Protein AF-0000000084920024 (afdb_homodimer)

Foldseek 3Di:
DDPPPPPPDDPPPDPPPPPPPPPPPPPPPPPPPPPPPPPQDDFADADPLLCVVAVVQWKKKFKWFKFDFAALGTWTWMKMKIWHKFWAQLVVRGGDPPDDPRTFIWTKIWIWIWTDDPPKIKIKIKIFTHGLSNRDGTQKMKIKMDIPVGIKIWMWGDDSFTWMWIDDPDPVGHTDIDTAHDFAEPVRQVVCLQRPVVPRDAAWGWYFYDPVVCVRVVPDGYTAIWGWDWADDVQKIKIWIGGPVQRKIKIWIFGPDPSTHTAKMKMWGWYHDDPSIDIDIMIIGTDAMDIRNCVVQPDPVNVCVVVNNVD/DPPPPDDDDDPPPPPPPPPPPPPPPPPPPPPPPPPPPPPQDDFADADPLLCVVAVVQWKKKFKWFKFDFAALGTWTWMKMKIWHKFWAQLVVRGGDPPDDPNTFIWTKIWIWIWTDDPPKIKIKIKIFTHGLSNRDGTQKMKIKMDIPVGIKIWMWGDDSFTWMWIDDPDPVGHTDIDTAHDFAEPVRQVVCLQRPVVPRDAAWGWYFYDPVVCVRVVPDGYTAIWGWDWADDVQKIKIWIQGPVQRKIKIWIFGPDPSTHTAKMKMWGWYHDDPSIDIDIMIIGTDAMDIRNCVVQPDPVNVCVVVNNVD

Structure (mmCIF, N/CA/C/O backbone):
data_AF-0000000084920024-model_v1
#
loop_
_entity.id
_entity.type
_entity.pdbx_description
1 polymer 'Maf-like protein'
#
loop_
_atom_site.group_PDB
_atom_site.id
_atom_site.type_symbol
_atom_site.label_atom_id
_atom_site.label_alt_id
_atom_site.label_comp_id
_atom_site.label_asym_id
_atom_site.label_entity_id
_atom_site.label_seq_id
_atom_site.pdbx_PDB_ins_code
_atom_site.Cartn_x
_atom_site.Cartn_y
_atom_site.Cartn_z
_atom_site.occupancy
_atom_site.B_iso_or_equiv
_atom_site.auth_seq_id
_atom_site.auth_comp_id
_atom_site.auth_asym_id
_atom_site.auth_atom_id
_atom_site.pdbx_PDB_model_num
ATOM 1 N N . MET A 1 1 ? 58.125 30.844 -99.188 1 21.11 1 MET A N 1
ATOM 2 C CA . MET A 1 1 ? 58.156 31.859 -98.125 1 21.11 1 MET A CA 1
ATOM 3 C C . MET A 1 1 ? 57.188 31.516 -97.062 1 21.11 1 MET A C 1
ATOM 5 O O . MET A 1 1 ? 57.562 31.516 -95.875 1 21.11 1 MET A O 1
ATOM 9 N N . LYS A 1 2 ? 55.875 31.875 -97.375 1 20.89 2 LYS A N 1
ATOM 10 C CA . LYS A 1 2 ? 54.875 32.531 -96.562 1 20.89 2 LYS A CA 1
ATOM 11 C C . LYS A 1 2 ? 54.094 31.5 -95.688 1 20.89 2 LYS A C 1
ATOM 13 O O . LYS A 1 2 ? 53.312 30.719 -96.25 1 20.89 2 LYS A O 1
ATOM 18 N N . LYS A 1 3 ? 54.844 30.953 -94.625 1 26.08 3 LYS A N 1
ATOM 19 C CA . LYS A 1 3 ? 54.625 29.844 -93.75 1 26.08 3 LYS A CA 1
ATOM 20 C C . LYS A 1 3 ? 53.344 30.047 -92.938 1 26.08 3 LYS A C 1
ATOM 22 O O . LYS A 1 3 ? 53.188 31.047 -92.188 1 26.08 3 LYS A O 1
ATOM 27 N N . LEU A 1 4 ? 52.25 29.562 -93.5 1 25.31 4 LEU A N 1
ATOM 28 C CA . LEU A 1 4 ? 50.812 29.609 -93.25 1 25.31 4 LEU A CA 1
ATOM 29 C C . LEU A 1 4 ? 50.5 29.234 -91.812 1 25.31 4 LEU A C 1
ATOM 31 O O . LEU A 1 4 ? 50.844 28.125 -91.375 1 25.31 4 LEU A O 1
ATOM 35 N N . VAL A 1 5 ? 50.5 30.219 -90.875 1 28.84 5 VAL A N 1
ATOM 36 C CA . VAL A 1 5 ? 50.344 30.266 -89.375 1 28.84 5 VAL A CA 1
ATOM 37 C C . VAL A 1 5 ? 49 29.609 -89 1 28.84 5 VAL A C 1
ATOM 39 O O . VAL A 1 5 ? 47.938 30.078 -89.375 1 28.84 5 VAL A O 1
ATOM 42 N N . GLU A 1 6 ? 48.938 28.25 -89.062 1 25.98 6 GLU A N 1
ATOM 43 C CA . GLU A 1 6 ? 47.781 27.359 -89 1 25.98 6 GLU A CA 1
ATOM 44 C C . GLU A 1 6 ? 47 27.547 -87.688 1 25.98 6 GLU A C 1
ATOM 46 O O . GLU A 1 6 ? 47.562 27.328 -86.625 1 25.98 6 GLU A O 1
ATOM 51 N N . LEU A 1 7 ? 46.219 28.703 -87.625 1 27.64 7 LEU A N 1
ATOM 52 C CA . LEU A 1 7 ? 45.5 29.172 -86.438 1 27.64 7 LEU A CA 1
ATOM 53 C C . LEU A 1 7 ? 44.594 28.078 -85.875 1 27.64 7 LEU A C 1
ATOM 55 O O . LEU A 1 7 ? 43.906 27.391 -86.688 1 27.64 7 LEU A O 1
ATOM 59 N N . GLY A 1 8 ? 44.781 27.5 -84.688 1 27.42 8 GLY A N 1
ATOM 60 C CA . GLY A 1 8 ? 44.344 26.516 -83.688 1 27.42 8 GLY A CA 1
ATOM 61 C C . GLY A 1 8 ? 42.906 26.688 -83.25 1 27.42 8 GLY A C 1
ATOM 62 O O . GLY A 1 8 ? 42.594 27.641 -82.562 1 27.42 8 GLY A O 1
ATOM 63 N N . ILE A 1 9 ? 41.906 26.672 -84.312 1 26.48 9 ILE A N 1
ATOM 64 C CA . ILE A 1 9 ? 40.562 27.156 -84 1 26.48 9 ILE A CA 1
ATOM 65 C C . ILE A 1 9 ? 40 26.375 -82.812 1 26.48 9 ILE A C 1
ATOM 67 O O . ILE A 1 9 ? 40.344 25.203 -82.625 1 26.48 9 ILE A O 1
ATOM 71 N N . ILE A 1 10 ? 39.031 26.969 -82.062 1 28.53 10 ILE A N 1
ATOM 72 C CA . ILE A 1 10 ? 38.281 27.156 -80.812 1 28.53 10 ILE A CA 1
ATOM 73 C C . ILE A 1 10 ? 37.125 26.156 -80.75 1 28.53 10 ILE A C 1
ATOM 75 O O . ILE A 1 10 ? 36.156 26.281 -81.5 1 28.53 10 ILE A O 1
ATOM 79 N N . ALA A 1 11 ? 37.375 24.766 -80.875 1 25.06 11 ALA A N 1
ATOM 80 C CA . ALA A 1 11 ? 36.219 23.891 -81.062 1 25.06 11 ALA A CA 1
ATOM 81 C C . ALA A 1 11 ? 35.281 23.984 -79.875 1 25.06 11 ALA A C 1
ATOM 83 O O . ALA A 1 11 ? 35.688 23.797 -78.688 1 25.06 11 ALA A O 1
ATOM 84 N N . ALA A 1 12 ? 34.125 24.688 -79.938 1 26.48 12 ALA A N 1
ATOM 85 C CA . ALA A 1 12 ? 33 25.031 -79.062 1 26.48 12 ALA A CA 1
ATOM 86 C C . ALA A 1 12 ? 32.219 23.781 -78.625 1 26.48 12 ALA A C 1
ATOM 88 O O . ALA A 1 12 ? 31.516 23.188 -79.5 1 26.48 12 ALA A O 1
ATOM 89 N N . THR A 1 13 ? 32.844 22.766 -77.938 1 25.28 13 THR A N 1
ATOM 90 C CA . THR A 1 13 ? 32.156 21.516 -77.75 1 25.28 13 THR A CA 1
ATOM 91 C C . THR A 1 13 ? 30.875 21.766 -76.938 1 25.28 13 THR A C 1
ATOM 93 O O . THR A 1 13 ? 30.891 22.453 -75.875 1 25.28 13 THR A O 1
ATOM 96 N N . LEU A 1 14 ? 29.672 21.641 -77.562 1 25.39 14 LEU A N 1
ATOM 97 C CA . LEU A 1 14 ? 28.281 21.766 -77.188 1 25.39 14 LEU A CA 1
ATOM 98 C C . LEU A 1 14 ? 27.938 20.828 -76.062 1 25.39 14 LEU A C 1
ATOM 100 O O . LEU A 1 14 ? 28.188 19.625 -76.125 1 25.39 14 LEU A O 1
ATOM 104 N N . LEU A 1 15 ? 27.766 21.375 -74.812 1 26.69 15 LEU A N 1
ATOM 105 C CA . LEU A 1 15 ? 27.453 20.859 -73.438 1 26.69 15 LEU A CA 1
ATOM 106 C C . LEU A 1 15 ? 26.047 20.25 -73.438 1 26.69 15 LEU A C 1
ATOM 108 O O . LEU A 1 15 ? 25.062 20.969 -73.562 1 26.69 15 LEU A O 1
ATOM 112 N N . VAL A 1 16 ? 25.719 19.156 -74.188 1 26 16 VAL A N 1
ATOM 113 C CA . VAL A 1 16 ? 24.375 18.594 -74.25 1 26 16 VAL A CA 1
ATOM 114 C C . VAL A 1 16 ? 23.953 18.219 -72.812 1 26 16 VAL A C 1
ATOM 116 O O . VAL A 1 16 ? 24.734 17.656 -72.062 1 26 16 VAL A O 1
ATOM 119 N N . SER A 1 17 ? 22.859 18.797 -72.25 1 26.52 17 SER A N 1
ATOM 120 C CA . SER A 1 17 ? 22.078 18.859 -71 1 26.52 17 SER A CA 1
ATOM 121 C C . SER A 1 17 ? 21.391 17.516 -70.75 1 26.52 17 SER A C 1
ATOM 123 O O . SER A 1 17 ? 20.453 17.125 -71.438 1 26.52 17 SER A O 1
ATOM 125 N N . ASN A 1 18 ? 22.062 16.359 -70.688 1 24.83 18 ASN A N 1
ATOM 126 C CA . ASN A 1 18 ? 21.328 15.117 -70.5 1 24.83 18 ASN A CA 1
ATOM 127 C C . ASN A 1 18 ? 20.516 15.164 -69.188 1 24.83 18 ASN A C 1
ATOM 129 O O . ASN A 1 18 ? 21.062 15.391 -68.125 1 24.83 18 ASN A O 1
ATOM 133 N N . ALA A 1 19 ? 19.219 15.516 -69.25 1 25.78 19 ALA A N 1
ATOM 134 C CA . ALA A 1 19 ? 18.125 15.516 -68.312 1 25.78 19 ALA A CA 1
ATOM 135 C C . ALA A 1 19 ? 17.984 14.148 -67.625 1 25.78 19 ALA A C 1
ATOM 137 O O . ALA A 1 19 ? 17.812 13.141 -68.312 1 25.78 19 ALA A O 1
ATOM 138 N N . CYS A 1 20 ? 18.688 13.867 -66.5 1 24.61 20 CYS A N 1
ATOM 139 C CA . CYS A 1 20 ? 18.703 12.672 -65.688 1 24.61 20 CYS A CA 1
ATOM 140 C C . CYS A 1 20 ? 17.297 12.266 -65.25 1 24.61 20 CYS A C 1
ATOM 142 O O . CYS A 1 20 ? 16.578 13.047 -64.625 1 24.61 20 CYS A O 1
ATOM 144 N N . LYS A 1 21 ? 16.562 11.523 -66.188 1 27.05 21 LYS A N 1
ATOM 145 C CA . LYS A 1 21 ? 15.305 10.867 -65.875 1 27.05 21 LYS A CA 1
ATOM 146 C C . LYS A 1 21 ? 15.383 10.156 -64.5 1 27.05 21 LYS A C 1
ATOM 148 O O . LYS A 1 21 ? 16.109 9.172 -64.375 1 27.05 21 LYS A O 1
ATOM 153 N N . GLU A 1 22 ? 15.445 10.922 -63.438 1 26.19 22 GLU A N 1
ATOM 154 C CA . GLU A 1 22 ? 15.398 10.266 -62.125 1 26.19 22 GLU A CA 1
ATOM 155 C C . GLU A 1 22 ? 14.164 9.383 -62 1 26.19 22 GLU A C 1
ATOM 157 O O . GLU A 1 22 ? 13.039 9.852 -62.188 1 26.19 22 GLU A O 1
ATOM 162 N N . LYS A 1 23 ? 14.273 8.133 -62.5 1 27.05 23 LYS A N 1
ATOM 163 C CA . LYS A 1 23 ? 13.219 7.156 -62.219 1 27.05 23 LYS A CA 1
ATOM 164 C C . LYS A 1 23 ? 12.789 7.211 -60.75 1 27.05 23 LYS A C 1
ATOM 166 O O . LYS A 1 23 ? 13.625 7.137 -59.844 1 27.05 23 LYS A O 1
ATOM 171 N N . ILE A 1 24 ? 11.664 7.848 -60.562 1 26.88 24 ILE A N 1
ATOM 172 C CA . ILE A 1 24 ? 10.945 7.836 -59.281 1 26.88 24 ILE A CA 1
ATOM 173 C C . ILE A 1 24 ? 10.727 6.395 -58.812 1 26.88 24 ILE A C 1
ATOM 175 O O . ILE A 1 24 ? 10.047 5.617 -59.5 1 26.88 24 ILE A O 1
ATOM 179 N N . GLN A 1 25 ? 11.836 5.711 -58.375 1 26.5 25 GLN A N 1
ATOM 180 C CA . GLN A 1 25 ? 11.562 4.406 -57.781 1 26.5 25 GLN A CA 1
ATOM 181 C C . GLN A 1 25 ? 10.414 4.492 -56.781 1 26.5 25 GLN A C 1
ATOM 183 O O . GLN A 1 25 ? 10.461 5.309 -55.844 1 26.5 25 GLN A O 1
ATOM 188 N N . THR A 1 26 ? 9.211 4.23 -57.312 1 29.5 26 THR A N 1
ATOM 189 C CA . THR A 1 26 ? 8.062 4.004 -56.438 1 29.5 26 THR A CA 1
ATOM 190 C C . THR A 1 26 ? 8.453 3.113 -55.25 1 29.5 26 THR A C 1
ATOM 192 O O . THR A 1 26 ? 8.875 1.971 -55.438 1 29.5 26 THR A O 1
ATOM 195 N N . GLN A 1 27 ? 9.109 3.758 -54.25 1 28.98 27 GLN A N 1
ATOM 196 C CA . GLN A 1 27 ? 9.273 3.004 -53 1 28.98 27 GLN A CA 1
ATOM 197 C C . GLN A 1 27 ? 8 2.238 -52.656 1 28.98 27 GLN A C 1
ATOM 199 O O . GLN A 1 27 ? 6.914 2.816 -52.625 1 28.98 27 GLN A O 1
ATOM 204 N N . ASP A 1 28 ? 7.973 0.984 -53.062 1 29.06 28 ASP A N 1
ATOM 205 C CA . ASP A 1 28 ? 6.91 0.114 -52.594 1 29.06 28 ASP A CA 1
ATOM 206 C C . ASP A 1 28 ? 6.555 0.447 -51.125 1 29.06 28 ASP A C 1
ATOM 208 O O . ASP A 1 28 ? 7.441 0.58 -50.281 1 29.06 28 ASP A O 1
ATOM 212 N N . VAL A 1 29 ? 5.469 1.2 -50.938 1 32.31 29 VAL A N 1
ATOM 213 C CA . VAL A 1 29 ? 4.859 1.318 -49.625 1 32.31 29 VAL A CA 1
ATOM 214 C C . VAL A 1 29 ? 5.008 0.001 -48.875 1 32.31 29 VAL A C 1
ATOM 216 O O . VAL A 1 29 ? 4.609 -1.056 -49.375 1 32.31 29 VAL A O 1
ATOM 219 N N . ALA A 1 30 ? 6.047 -0.043 -48.062 1 34 30 ALA A N 1
ATOM 220 C CA . ALA A 1 30 ? 6.168 -1.138 -47.094 1 34 30 ALA A CA 1
ATOM 221 C C . ALA A 1 30 ? 4.797 -1.638 -46.656 1 34 30 ALA A C 1
ATOM 223 O O . ALA A 1 30 ? 3.947 -0.849 -46.219 1 34 30 ALA A O 1
ATOM 224 N N . ALA A 1 31 ? 4.387 -2.746 -47.219 1 32.75 31 ALA A N 1
ATOM 225 C CA . ALA A 1 31 ? 3.246 -3.484 -46.688 1 32.75 31 ALA A CA 1
ATOM 226 C C . ALA A 1 31 ? 3.201 -3.387 -45.156 1 32.75 31 ALA A C 1
ATOM 228 O O . ALA A 1 31 ? 4.168 -3.74 -44.469 1 32.75 31 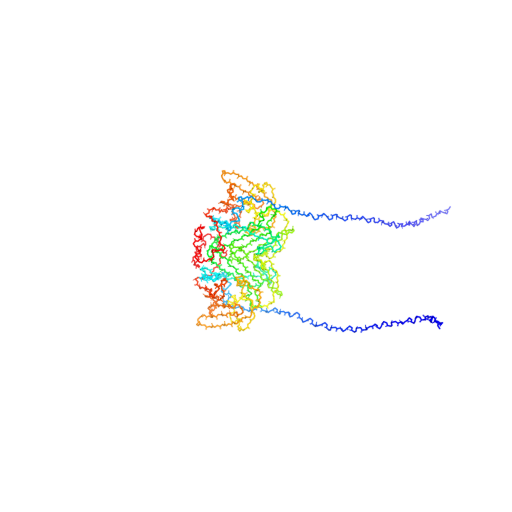ALA A O 1
ATOM 229 N N . VAL A 1 32 ? 2.486 -2.334 -44.688 1 34.97 32 VAL A N 1
ATOM 230 C CA . VAL A 1 32 ? 2.129 -2.365 -43.25 1 34.97 32 VAL A CA 1
ATOM 231 C C . VAL A 1 32 ? 1.836 -3.801 -42.844 1 34.97 32 VAL A C 1
ATOM 233 O O . VAL A 1 32 ? 1.042 -4.496 -43.469 1 34.97 32 VAL A O 1
ATOM 236 N N . THR A 1 33 ? 2.863 -4.508 -42.406 1 33.12 33 THR A N 1
ATOM 237 C CA . THR A 1 33 ? 2.619 -5.797 -41.75 1 33.12 33 THR A CA 1
ATOM 238 C C . THR A 1 33 ? 1.269 -5.809 -41.062 1 33.12 33 THR A C 1
ATOM 240 O O . THR A 1 33 ? 0.939 -4.871 -40.312 1 33.12 33 THR A O 1
ATOM 243 N N . PRO A 1 34 ? 0.346 -6.559 -41.625 1 33.19 34 PRO A N 1
ATOM 244 C CA . PRO A 1 34 ? -0.927 -6.648 -40.906 1 33.19 34 PRO A CA 1
ATOM 245 C C . PRO A 1 34 ? -0.748 -6.668 -39.406 1 33.19 34 PRO A C 1
ATOM 247 O O . PRO A 1 34 ? 0.28 -7.137 -38.906 1 33.19 34 PRO A O 1
ATOM 250 N N . GLU A 1 35 ? -1.219 -5.656 -38.719 1 37.5 35 GLU A N 1
ATOM 251 C CA . GLU A 1 35 ? -1.369 -5.762 -37.25 1 37.5 35 GLU A CA 1
ATOM 252 C C . GLU A 1 35 ? -1.714 -7.188 -36.844 1 37.5 35 GLU A C 1
ATOM 254 O O . GLU A 1 35 ? -2.699 -7.758 -37.312 1 37.5 35 GLU A O 1
ATOM 259 N N . LYS A 1 36 ? -0.773 -8.094 -36.688 1 38.41 36 LYS A N 1
ATOM 260 C CA . LYS A 1 36 ? -1.063 -9.398 -36.094 1 38.41 36 LYS A CA 1
ATOM 261 C C . LYS A 1 36 ? -2.219 -9.305 -35.094 1 38.41 36 LYS A C 1
ATOM 263 O O . LYS A 1 36 ? -2.117 -8.617 -34.062 1 38.41 36 LYS A O 1
ATOM 268 N N . VAL A 1 37 ? -3.426 -9.359 -35.531 1 39 37 VAL A N 1
ATOM 269 C CA . VAL A 1 37 ? -4.566 -9.602 -34.656 1 39 37 VAL A CA 1
ATOM 270 C C . VAL A 1 37 ? -4.238 -10.719 -33.656 1 39 37 VAL A C 1
ATOM 272 O O . VAL A 1 37 ? -4 -11.859 -34.062 1 39 37 VAL A O 1
ATOM 275 N N . ILE A 1 38 ? -3.604 -10.492 -32.656 1 44.16 38 ILE A N 1
ATOM 276 C CA . ILE A 1 38 ? -3.506 -11.516 -31.594 1 44.16 38 ILE A CA 1
ATOM 277 C C . ILE A 1 38 ? -4.859 -12.195 -31.422 1 44.16 38 ILE A C 1
ATOM 279 O O . ILE A 1 38 ? -5.844 -11.539 -31.062 1 44.16 38 ILE A O 1
ATOM 283 N N . GLU A 1 39 ? -5.18 -13.141 -32.219 1 47.19 39 GLU A N 1
ATOM 284 C CA . GLU A 1 39 ? -6.395 -13.953 -32.156 1 47.19 39 GLU A CA 1
ATOM 285 C C . GLU A 1 39 ? -6.809 -14.219 -30.703 1 47.19 39 GLU A C 1
ATOM 287 O O . GLU A 1 39 ? -6.004 -14.695 -29.906 1 47.19 39 GLU A O 1
ATOM 292 N N . LYS A 1 40 ? -7.891 -13.68 -30.25 1 62.97 40 LYS A N 1
ATOM 293 C CA . LYS A 1 40 ? -8.547 -13.992 -28.984 1 62.97 40 LYS A CA 1
ATOM 294 C C . LYS A 1 40 ? -8.844 -15.484 -28.859 1 62.97 40 LYS A C 1
ATOM 296 O O . LYS A 1 40 ? -9.609 -16.031 -29.656 1 62.97 40 LYS A O 1
ATOM 301 N N . LYS A 1 41 ? -7.973 -16.312 -28.172 1 84.06 41 LYS A N 1
ATOM 302 C CA . LYS A 1 41 ? -8.18 -17.734 -27.922 1 84.06 41 LYS A CA 1
ATOM 303 C C . LYS A 1 41 ? -9.453 -17.969 -27.109 1 84.06 41 LYS A C 1
ATOM 305 O O . LYS A 1 41 ? -9.766 -17.203 -26.203 1 84.06 41 LYS A O 1
ATOM 310 N N . GLU A 1 42 ? -10.195 -19.047 -27.406 1 90.69 42 GLU A N 1
ATOM 311 C CA . GLU A 1 42 ? -11.406 -19.406 -26.672 1 90.69 42 GLU A CA 1
ATOM 312 C C . GLU A 1 42 ? -11.078 -19.922 -25.281 1 90.69 42 GLU A C 1
ATOM 314 O O . GLU A 1 42 ? -10.094 -20.641 -25.094 1 90.69 42 GLU A O 1
ATOM 319 N N . PRO A 1 43 ? -11.953 -19.578 -24.328 1 93.56 43 PRO A N 1
ATOM 320 C CA . PRO A 1 43 ? -11.727 -20.078 -22.984 1 93.56 43 PRO A CA 1
ATOM 321 C C . PRO A 1 43 ? -11.812 -21.609 -22.891 1 93.56 43 PRO A C 1
ATOM 323 O O . PRO A 1 43 ? -12.664 -22.219 -23.547 1 93.56 43 PRO A O 1
ATOM 326 N N . LYS A 1 44 ? -10.938 -22.156 -22.219 1 93.69 44 LYS A N 1
ATOM 327 C CA . LYS A 1 44 ? -10.977 -23.609 -21.984 1 93.69 44 LYS A CA 1
ATOM 328 C C . LYS A 1 44 ? -12.078 -23.984 -21 1 93.69 44 LYS A C 1
ATOM 330 O O . LYS A 1 44 ? -12.32 -23.25 -20.031 1 93.69 44 LYS A O 1
ATOM 335 N N . PRO A 1 45 ? -12.625 -25.141 -21.203 1 93.44 45 PRO A N 1
ATOM 336 C CA . PRO A 1 45 ? -13.656 -25.578 -20.266 1 93.44 45 PRO A CA 1
ATOM 337 C C . PRO A 1 45 ? -13.086 -25.922 -18.891 1 93.44 45 PRO A C 1
ATOM 339 O O . PRO A 1 45 ? -11.961 -26.422 -18.797 1 93.44 45 PRO A O 1
ATOM 342 N N . LEU A 1 46 ? -13.883 -25.75 -17.906 1 94.62 46 LEU A N 1
ATOM 343 C CA . LEU A 1 46 ? -13.5 -26.031 -16.531 1 94.62 46 LEU A CA 1
ATOM 344 C C . LEU A 1 46 ? -14.023 -27.391 -16.094 1 94.62 46 LEU A C 1
ATOM 346 O O . LEU A 1 46 ? -15.148 -27.766 -16.438 1 94.62 46 LEU A O 1
ATOM 350 N N . SER A 1 47 ? -13.273 -28.125 -15.414 1 94.56 47 SER A N 1
ATOM 351 C CA . SER A 1 47 ? -13.727 -29.406 -14.875 1 94.56 47 SER A CA 1
ATOM 352 C C . SER A 1 47 ? -14.75 -29.203 -13.766 1 94.56 47 SER A C 1
ATOM 354 O O . SER A 1 47 ? -14.844 -28.125 -13.18 1 94.56 47 SER A O 1
ATOM 356 N N . ASN A 1 48 ? -15.438 -30.25 -13.445 1 96.44 48 ASN A N 1
ATOM 357 C CA . ASN A 1 48 ? -16.391 -30.219 -12.344 1 96.44 48 ASN A CA 1
ATOM 358 C C . ASN A 1 48 ? -15.688 -30.031 -11 1 96.44 48 ASN A C 1
ATOM 360 O O . ASN A 1 48 ? -16.203 -29.344 -10.117 1 96.44 48 ASN A O 1
ATOM 364 N N . GLN A 1 49 ? -14.578 -30.688 -10.859 1 96.56 49 GLN A N 1
ATOM 365 C CA . GLN A 1 49 ? -13.805 -30.547 -9.625 1 96.56 49 GLN A CA 1
ATOM 366 C C . GLN A 1 49 ? -13.406 -29.094 -9.391 1 96.56 49 GLN A C 1
ATOM 368 O O . GLN A 1 49 ? -13.453 -28.594 -8.266 1 96.56 49 GLN A O 1
ATOM 373 N N . PHE A 1 50 ? -13.047 -28.438 -10.461 1 97.25 50 PHE A N 1
ATOM 374 C CA . PHE A 1 50 ? -12.68 -27.031 -10.359 1 97.25 50 PHE A CA 1
ATOM 375 C C . PHE A 1 50 ? -13.867 -26.203 -9.906 1 97.25 50 PHE A C 1
ATOM 377 O O . PHE A 1 50 ? -13.758 -25.406 -8.969 1 97.25 50 PHE A O 1
ATOM 384 N N . LYS A 1 51 ? -14.969 -26.344 -10.523 1 97.25 51 LYS A N 1
ATOM 385 C CA . LYS A 1 51 ? -16.172 -25.578 -10.203 1 97.25 51 LYS A CA 1
ATOM 386 C C . LYS A 1 51 ? -16.594 -25.797 -8.75 1 97.25 51 LYS A C 1
ATOM 388 O O . LYS A 1 51 ? -16.906 -24.844 -8.047 1 97.25 51 LYS A O 1
ATOM 393 N N . LYS A 1 52 ? -16.562 -27.047 -8.359 1 97.75 52 LYS A N 1
ATOM 394 C CA . LYS A 1 52 ? -16.969 -27.391 -7 1 97.75 52 LYS A CA 1
ATOM 395 C C . LYS A 1 52 ? -16.062 -26.719 -5.973 1 97.75 52 LYS A C 1
ATOM 397 O O . LYS A 1 52 ? -16.531 -26.281 -4.922 1 97.75 52 LYS A O 1
ATOM 402 N N . TYR A 1 53 ? -14.812 -26.641 -6.273 1 98.25 53 TYR A N 1
ATOM 403 C CA . TYR A 1 53 ? -13.844 -26.109 -5.324 1 98.25 53 TYR A CA 1
ATOM 404 C C . TYR A 1 53 ? -13.867 -24.578 -5.324 1 98.25 53 TYR A C 1
ATOM 406 O O . TYR A 1 53 ? -13.836 -23.953 -4.262 1 98.25 53 TYR A O 1
ATOM 414 N N . TRP A 1 54 ? -13.969 -23.922 -6.508 1 98.12 54 TRP A N 1
ATOM 415 C CA . TRP A 1 54 ? -13.695 -22.5 -6.629 1 98.12 54 TRP A CA 1
ATOM 416 C C . TRP A 1 54 ? -14.992 -21.688 -6.68 1 98.12 54 TRP A C 1
ATOM 418 O O . TRP A 1 54 ? -14.984 -20.469 -6.496 1 98.12 54 TRP A O 1
ATOM 428 N N . TYR A 1 55 ? -16.094 -22.266 -6.969 1 97.12 55 TYR A N 1
ATOM 429 C CA . TYR A 1 55 ? -17.375 -21.562 -7.027 1 97.12 55 TYR A CA 1
ATOM 430 C C . TYR A 1 55 ? -18.297 -22.031 -5.914 1 97.12 55 TYR A C 1
ATOM 432 O O . TYR A 1 55 ? -19.484 -22.297 -6.152 1 97.12 55 TYR A O 1
ATOM 440 N N . ASN A 1 56 ? -17.766 -22.156 -4.758 1 97.19 56 ASN A N 1
ATOM 441 C CA . ASN A 1 56 ? -18.547 -22.641 -3.623 1 97.19 56 ASN A CA 1
ATOM 442 C C . ASN A 1 56 ? -18.844 -21.531 -2.625 1 97.19 56 ASN A C 1
ATOM 444 O O . ASN A 1 56 ? -19.188 -21.797 -1.473 1 97.19 56 ASN A O 1
ATOM 448 N N . GLY A 1 57 ? -18.531 -20.312 -2.92 1 96.44 57 GLY A N 1
ATOM 449 C CA . GLY A 1 57 ? -18.891 -19.172 -2.086 1 96.44 57 GLY A CA 1
ATOM 450 C C . GLY A 1 57 ? -17.797 -18.812 -1.09 1 96.44 57 GLY A C 1
ATOM 451 O O . GLY A 1 57 ? -18.016 -18 -0.196 1 96.44 57 GLY A O 1
ATOM 452 N N . THR A 1 58 ? -16.594 -19.406 -1.219 1 98.12 58 THR A N 1
ATOM 453 C CA . THR A 1 58 ? -15.508 -19.109 -0.296 1 98.12 58 THR A CA 1
ATOM 454 C C . THR A 1 58 ? -14.234 -18.766 -1.059 1 98.12 58 THR A C 1
ATOM 456 O O . THR A 1 58 ? -14.172 -18.922 -2.281 1 98.12 58 THR A O 1
ATOM 459 N N . ALA A 1 59 ? -13.281 -18.188 -0.365 1 98.38 59 ALA A N 1
ATOM 460 C CA . ALA A 1 59 ? -11.906 -18 -0.812 1 98.38 59 ALA A CA 1
ATOM 461 C C . ALA A 1 59 ? -10.961 -18.969 -0.104 1 98.38 59 ALA A C 1
ATOM 463 O O . ALA A 1 59 ? -11.242 -19.406 1.016 1 98.38 59 ALA A O 1
ATOM 464 N N . GLU A 1 60 ? -9.922 -19.359 -0.826 1 98.75 60 GLU A N 1
ATOM 465 C CA . GLU A 1 60 ? -8.828 -20.062 -0.169 1 98.75 60 GLU A CA 1
ATOM 466 C C . GLU A 1 60 ? -7.785 -19.078 0.364 1 98.75 60 GLU A C 1
ATOM 468 O O . GLU A 1 60 ? -7.219 -18.281 -0.396 1 98.75 60 GLU A O 1
ATOM 473 N N . ILE A 1 61 ? -7.586 -19.078 1.613 1 98.69 61 ILE A N 1
ATOM 474 C CA . ILE A 1 61 ? -6.586 -18.234 2.264 1 98.69 61 ILE A CA 1
ATOM 475 C C . ILE A 1 61 ? -5.477 -19.109 2.84 1 98.69 61 ILE A C 1
ATOM 477 O O . ILE A 1 61 ? -5.738 -20.016 3.643 1 98.69 61 ILE A O 1
ATOM 481 N N . THR A 1 62 ? -4.25 -18.875 2.434 1 98.81 62 THR A N 1
ATOM 482 C CA . THR A 1 62 ? -3.104 -19.625 2.936 1 98.81 62 THR A CA 1
ATOM 483 C C . THR A 1 62 ? -2.068 -18.688 3.541 1 98.81 62 THR A C 1
ATOM 485 O O . THR A 1 62 ? -1.653 -17.719 2.9 1 98.81 62 THR A O 1
ATOM 488 N N . SER A 1 63 ? -1.712 -18.906 4.781 1 98.75 63 SER A N 1
ATOM 489 C CA . SER A 1 63 ? -0.619 -18.188 5.418 1 98.75 63 SER A CA 1
ATOM 490 C C . SER A 1 63 ? 0.684 -18.969 5.352 1 98.75 63 SER A C 1
ATOM 492 O O . SER A 1 63 ? 0.667 -20.203 5.309 1 98.75 63 SER A O 1
ATOM 494 N N . TYR A 1 64 ? 1.794 -18.312 5.297 1 98.88 64 TYR A N 1
ATOM 495 C CA . TYR A 1 64 ? 3.131 -18.891 5.258 1 98.88 64 TYR A CA 1
ATOM 496 C C . TYR A 1 64 ? 4.043 -18.234 6.289 1 98.88 64 TYR A C 1
ATOM 498 O O . TYR A 1 64 ? 3.975 -17.031 6.504 1 98.88 64 TYR A O 1
ATOM 506 N N . ASN A 1 65 ? 4.898 -19.031 6.867 1 98.81 65 ASN A N 1
ATOM 507 C CA . ASN A 1 65 ? 6.066 -18.469 7.539 1 98.81 65 ASN A CA 1
ATOM 508 C C . ASN A 1 65 ? 7.098 -17.969 6.539 1 98.81 65 ASN A C 1
ATOM 510 O O . ASN A 1 65 ? 7.551 -18.703 5.668 1 98.81 65 ASN A O 1
ATOM 514 N N . LEU A 1 66 ? 7.453 -16.719 6.707 1 98.88 66 LEU A N 1
ATOM 515 C CA . LEU A 1 66 ? 8.281 -16.078 5.691 1 98.88 66 LEU A CA 1
ATOM 516 C C . LEU A 1 66 ? 9.641 -15.703 6.262 1 98.88 66 LEU A C 1
ATOM 518 O O . LEU A 1 66 ? 9.734 -15.195 7.383 1 98.88 66 LEU A O 1
ATOM 522 N N . GLU A 1 67 ? 10.688 -16.047 5.605 1 98.81 67 GLU A N 1
ATOM 523 C CA . GLU A 1 67 ? 12 -15.414 5.691 1 98.81 67 GLU A CA 1
ATOM 524 C C . GLU A 1 67 ? 12.328 -14.641 4.414 1 98.81 67 GLU A C 1
ATOM 526 O O . GLU A 1 67 ? 12.648 -15.242 3.385 1 98.81 67 GLU A O 1
ATOM 531 N N . GLN A 1 68 ? 12.281 -13.367 4.461 1 98.69 68 GLN A N 1
ATOM 532 C CA . GLN A 1 68 ? 12.406 -12.5 3.293 1 98.69 68 GLN A CA 1
ATOM 533 C C . GLN A 1 68 ? 13.812 -11.922 3.18 1 98.69 68 GLN A C 1
ATOM 535 O O . GLN A 1 68 ? 14.305 -11.281 4.113 1 98.69 68 GLN A O 1
ATOM 540 N N . ALA A 1 69 ? 14.461 -12.156 2.045 1 98.19 69 ALA A N 1
ATOM 541 C CA . ALA A 1 69 ? 15.727 -11.477 1.774 1 98.19 69 ALA A CA 1
ATOM 542 C C . ALA A 1 69 ? 15.492 -10 1.461 1 98.19 69 ALA A C 1
ATOM 544 O O . ALA A 1 69 ? 14.797 -9.664 0.503 1 98.19 69 ALA A O 1
ATOM 545 N N . ARG A 1 70 ? 16.031 -9.109 2.219 1 96.44 70 ARG A N 1
ATOM 546 C CA . ARG A 1 70 ? 15.977 -7.664 2.01 1 96.44 70 ARG A CA 1
ATOM 547 C C . ARG A 1 70 ? 17.156 -6.973 2.686 1 96.44 70 ARG A C 1
ATOM 549 O O . ARG A 1 70 ? 17.438 -7.219 3.861 1 96.44 70 ARG A O 1
ATOM 556 N N . TYR A 1 71 ? 17.844 -6.168 1.958 1 94.81 71 TYR A N 1
ATOM 557 C CA . TYR A 1 71 ? 18.984 -5.395 2.426 1 94.81 71 TYR A CA 1
ATOM 558 C C . TYR A 1 71 ? 20.078 -6.312 2.975 1 94.81 71 TYR A C 1
ATOM 560 O O . TYR A 1 71 ? 20.672 -6.02 4.012 1 94.81 71 TYR A O 1
ATOM 568 N N . GLY A 1 72 ? 20.266 -7.422 2.373 1 95.94 72 GLY A N 1
ATOM 569 C CA . GLY A 1 72 ? 21.406 -8.281 2.648 1 95.94 72 GLY A CA 1
ATOM 570 C C . GLY A 1 72 ? 21.188 -9.203 3.834 1 95.94 72 GLY A C 1
ATOM 571 O O . GLY A 1 72 ? 22.125 -9.883 4.273 1 95.94 72 GLY A O 1
ATOM 572 N N . GLU A 1 73 ? 20 -9.258 4.418 1 97 73 GLU A N 1
ATOM 573 C CA . GLU A 1 73 ? 19.672 -10.133 5.539 1 97 73 GLU A CA 1
ATOM 574 C C . GLU A 1 73 ? 18.312 -10.805 5.344 1 97 73 GLU A C 1
ATOM 576 O O . GLU A 1 73 ? 17.484 -10.328 4.559 1 97 73 GLU A O 1
ATOM 581 N N . LEU A 1 74 ? 18.156 -11.891 5.969 1 98 74 LEU A N 1
ATOM 582 C CA . LEU A 1 74 ? 16.844 -12.531 6.004 1 98 74 LEU A CA 1
ATOM 583 C C . LEU A 1 74 ? 15.984 -11.945 7.125 1 98 74 LEU A C 1
ATOM 585 O O . LEU A 1 74 ? 16.422 -11.859 8.273 1 98 74 LEU A O 1
ATOM 589 N N . ARG A 1 75 ? 14.812 -11.555 6.727 1 98.19 75 ARG A N 1
ATOM 590 C CA . ARG A 1 75 ? 13.875 -10.938 7.652 1 98.19 75 ARG A CA 1
ATOM 591 C C . ARG A 1 75 ? 12.703 -11.867 7.949 1 98.19 75 ARG A C 1
ATOM 593 O O . ARG A 1 75 ? 12.078 -12.398 7.027 1 98.19 75 ARG A O 1
ATOM 600 N N . LYS A 1 76 ? 12.453 -12.031 9.195 1 97.44 76 LYS A N 1
ATOM 601 C CA . LYS A 1 76 ? 11.281 -12.828 9.555 1 97.44 76 LYS A CA 1
ATOM 602 C C . LYS A 1 76 ? 9.992 -12.07 9.281 1 97.44 76 LYS A C 1
ATOM 604 O O . LYS A 1 76 ? 9.914 -10.859 9.508 1 97.44 76 LYS A O 1
ATOM 609 N N . GLY A 1 77 ? 8.984 -12.797 8.711 1 98.12 77 GLY A N 1
ATOM 610 C CA . GLY A 1 77 ? 7.684 -12.203 8.438 1 98.12 77 GLY A CA 1
ATOM 611 C C . GLY A 1 77 ? 6.621 -13.234 8.094 1 98.12 77 GLY A C 1
ATOM 612 O O . GLY A 1 77 ? 6.691 -14.375 8.547 1 98.12 77 GLY A O 1
ATOM 613 N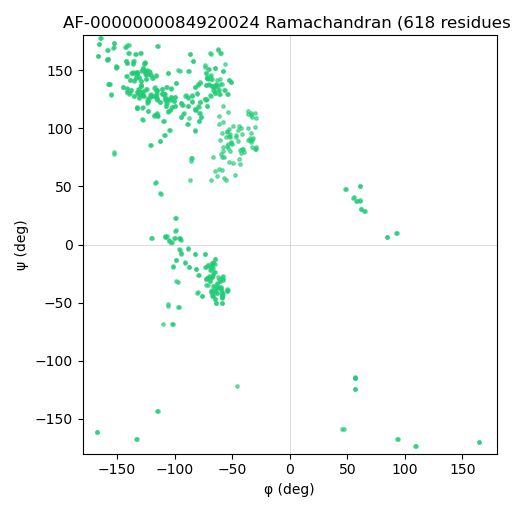 N . SER A 1 78 ? 5.582 -12.75 7.488 1 98.5 78 SER A N 1
ATOM 614 C CA . SER A 1 78 ? 4.488 -13.609 7.043 1 98.5 78 SER A CA 1
ATOM 615 C C . SER A 1 78 ? 4.082 -13.289 5.605 1 98.5 78 SER A C 1
ATOM 617 O O . SER A 1 78 ? 4.262 -12.164 5.145 1 98.5 78 SER A O 1
ATOM 619 N N . ALA A 1 79 ? 3.658 -14.266 4.938 1 98.81 79 ALA A N 1
ATOM 620 C CA . ALA A 1 79 ? 3.031 -14.125 3.627 1 98.81 79 ALA A CA 1
ATOM 621 C C . ALA A 1 79 ? 1.639 -14.742 3.613 1 98.81 79 ALA A C 1
ATOM 623 O O . ALA A 1 79 ? 1.379 -15.719 4.328 1 98.81 79 ALA A O 1
ATOM 624 N N . VAL A 1 80 ? 0.757 -14.188 2.869 1 98.81 80 VAL A N 1
ATOM 625 C CA . VAL A 1 80 ? -0.596 -14.711 2.719 1 98.81 80 VAL A CA 1
ATOM 626 C C . VAL A 1 80 ? -0.999 -14.695 1.246 1 98.81 80 VAL A C 1
ATOM 628 O O . VAL A 1 80 ? -0.792 -13.695 0.554 1 98.81 80 VAL A O 1
ATOM 631 N N . LEU A 1 81 ? -1.442 -15.789 0.723 1 98.88 81 LEU A N 1
ATOM 632 C CA . LEU A 1 81 ? -2.09 -15.867 -0.582 1 98.88 81 LEU A CA 1
ATOM 633 C C . LEU A 1 81 ? -3.6 -16.016 -0.432 1 98.88 81 LEU A C 1
ATOM 635 O O . LEU A 1 81 ? -4.078 -16.891 0.28 1 98.88 81 LEU A O 1
ATOM 639 N N . VAL A 1 82 ? -4.332 -15.148 -1.035 1 98.81 82 VAL A N 1
ATOM 640 C CA . VAL A 1 82 ? -5.793 -15.203 -1.073 1 98.81 82 VAL A CA 1
ATOM 641 C C . VAL A 1 82 ? -6.262 -15.43 -2.508 1 98.81 82 VAL A C 1
ATOM 643 O O . VAL A 1 82 ? -6.145 -14.539 -3.354 1 98.81 82 VAL A O 1
ATOM 646 N N . PHE A 1 83 ? -6.809 -16.641 -2.785 1 98.88 83 PHE A N 1
ATOM 647 C CA . PHE A 1 83 ? -7.387 -16.953 -4.082 1 98.88 83 PHE A CA 1
ATOM 648 C C . PHE A 1 83 ? -8.906 -16.922 -4.023 1 98.88 83 PHE A C 1
ATOM 650 O O . PHE A 1 83 ? -9.516 -17.484 -3.113 1 98.88 83 PHE A O 1
ATOM 657 N N . VAL A 1 84 ? -9.523 -16.312 -4.961 1 98.25 84 VAL A N 1
ATOM 658 C CA . VAL A 1 84 ? -10.984 -16.266 -5.02 1 98.25 84 VAL A CA 1
ATOM 659 C C . VAL A 1 84 ? -11.43 -16.016 -6.457 1 98.25 84 VAL A C 1
ATOM 661 O O . VAL A 1 84 ? -10.797 -15.242 -7.184 1 98.25 84 VAL A O 1
ATOM 664 N N . THR A 1 85 ? -12.453 -16.703 -6.91 1 97.69 85 THR A N 1
ATOM 665 C CA . THR A 1 85 ? -13.023 -16.438 -8.227 1 97.69 85 THR A CA 1
ATOM 666 C C . THR A 1 85 ? -13.984 -15.258 -8.18 1 97.69 85 THR A C 1
ATOM 668 O O . THR A 1 85 ? -14.75 -15.109 -7.223 1 97.69 85 THR A O 1
ATOM 671 N N . GLU A 1 86 ? -13.859 -14.391 -9.156 1 95.12 86 GLU A N 1
ATOM 672 C CA . GLU A 1 86 ? -14.797 -13.273 -9.273 1 95.12 86 GLU A CA 1
ATOM 673 C C . GLU A 1 86 ? -14.977 -12.852 -10.734 1 95.12 86 GLU A C 1
ATOM 675 O O . GLU A 1 86 ? -14.125 -13.141 -11.57 1 95.12 86 GLU A O 1
ATOM 680 N N . PRO A 1 87 ? -16.188 -12.281 -11.016 1 94.38 87 PRO A N 1
ATOM 681 C CA . PRO A 1 87 ? -16.359 -11.711 -12.352 1 94.38 87 PRO A CA 1
ATOM 682 C C . PRO A 1 87 ? -15.562 -10.422 -12.539 1 94.38 87 PRO A C 1
ATOM 684 O O . PRO A 1 87 ? -15.445 -9.625 -11.609 1 94.38 87 PRO A O 1
ATOM 687 N N . PHE A 1 88 ? -15.039 -10.242 -13.727 1 93.56 88 PHE A N 1
ATOM 688 C CA . PHE A 1 88 ? -14.172 -9.117 -14.039 1 93.56 88 PHE A CA 1
ATOM 689 C C . PHE A 1 88 ? -14.648 -8.398 -15.289 1 93.56 88 PHE A C 1
ATOM 691 O O . PHE A 1 88 ? -14.984 -9.039 -16.297 1 93.56 88 PHE A O 1
ATOM 698 N N . SER A 1 89 ? -14.773 -7.102 -15.141 1 88.81 89 SER A N 1
ATOM 699 C CA . SER A 1 89 ? -15.062 -6.293 -16.312 1 88.81 89 SER A CA 1
ATOM 700 C C . SER A 1 89 ? -13.805 -6.051 -17.141 1 88.81 89 SER A C 1
ATOM 702 O O . SER A 1 89 ? -12.93 -5.289 -16.734 1 88.81 89 SER A O 1
ATOM 704 N N . ALA A 1 90 ? -13.789 -6.602 -18.312 1 82.12 90 ALA A N 1
ATOM 705 C CA . ALA A 1 90 ? -12.602 -6.426 -19.141 1 82.12 90 ALA A CA 1
ATOM 706 C C . ALA A 1 90 ? -12.492 -4.98 -19.625 1 82.12 90 ALA A C 1
ATOM 708 O O . ALA A 1 90 ? -11.383 -4.473 -19.828 1 82.12 90 ALA A O 1
ATOM 709 N N . LYS A 1 91 ? -13.578 -4.348 -19.734 1 80.12 91 LYS A N 1
ATOM 710 C CA . LYS A 1 91 ? -13.602 -2.967 -20.203 1 80.12 91 LYS A CA 1
ATOM 711 C C . LYS A 1 91 ? -13.156 -2.004 -19.109 1 80.12 91 LYS A C 1
ATOM 713 O O . LYS A 1 91 ? -12.289 -1.159 -19.328 1 80.12 91 LYS A O 1
ATOM 718 N N . LYS A 1 92 ? -13.617 -2.182 -17.938 1 80.69 92 LYS A N 1
ATOM 719 C CA . LYS A 1 92 ? -13.328 -1.267 -16.844 1 80.69 92 LYS A CA 1
ATOM 720 C C . LYS A 1 92 ? -12.078 -1.707 -16.078 1 80.69 92 LYS A C 1
ATOM 722 O O . LYS A 1 92 ? -11.531 -0.94 -15.281 1 80.69 92 LYS A O 1
ATOM 727 N N . GLN A 1 93 ? -11.68 -2.969 -16.297 1 86.69 93 GLN A N 1
ATOM 728 C CA . GLN A 1 93 ? -10.484 -3.553 -15.695 1 86.69 93 GLN A CA 1
ATOM 729 C C . GLN A 1 93 ? -10.586 -3.568 -14.172 1 86.69 93 GLN A C 1
ATOM 731 O O . GLN A 1 93 ? -9.648 -3.182 -13.477 1 86.69 93 GLN A O 1
ATOM 736 N N . VAL A 1 94 ? -11.711 -3.82 -13.664 1 85.88 94 VAL A N 1
ATOM 737 C CA . VAL A 1 94 ? -12 -3.996 -12.242 1 85.88 94 VAL A CA 1
ATOM 738 C C . VAL A 1 94 ? -13.047 -5.09 -12.062 1 85.88 94 VAL A C 1
ATOM 740 O O . VAL A 1 94 ? -13.617 -5.582 -13.039 1 85.88 94 VAL A O 1
ATOM 743 N N . LYS A 1 95 ? -13.203 -5.453 -10.789 1 86.75 95 LYS A N 1
ATOM 744 C CA . LYS A 1 95 ? -14.289 -6.375 -10.469 1 86.75 95 LYS A CA 1
ATOM 745 C C . LYS A 1 95 ? -15.625 -5.863 -11.008 1 86.75 95 LYS A C 1
ATOM 747 O O . LYS A 1 95 ? -15.922 -4.672 -10.914 1 86.75 95 LYS A O 1
ATOM 752 N N . ALA A 1 96 ? -16.391 -6.801 -11.484 1 85.06 96 ALA A N 1
ATOM 753 C CA . ALA A 1 96 ? -17.734 -6.441 -11.961 1 85.06 96 ALA A CA 1
ATOM 754 C C . ALA A 1 96 ? -18.766 -6.582 -10.859 1 85.06 96 ALA A C 1
ATOM 756 O O . ALA A 1 96 ? -19.094 -7.699 -10.445 1 85.06 96 ALA A O 1
ATOM 757 N N . ASP A 1 97 ? -19.281 -5.535 -10.469 1 82.81 97 ASP A N 1
ATOM 758 C CA . ASP A 1 97 ? -20.312 -5.59 -9.445 1 82.81 97 ASP A CA 1
ATOM 759 C C . ASP A 1 97 ? -21.625 -6.141 -10.016 1 82.81 97 ASP A C 1
ATOM 761 O O . ASP A 1 97 ? -22.375 -6.832 -9.32 1 82.81 97 ASP A O 1
ATOM 765 N N . ASN A 1 98 ? -21.828 -5.789 -11.25 1 84.5 98 ASN A N 1
ATOM 766 C CA . ASN A 1 98 ? -22.969 -6.312 -12.016 1 84.5 98 ASN A CA 1
ATOM 767 C C . ASN A 1 98 ? -22.5 -7.047 -13.266 1 84.5 98 ASN A C 1
ATOM 769 O O . ASN A 1 98 ? -22.562 -6.496 -14.367 1 84.5 98 ASN A O 1
ATOM 773 N N . PRO A 1 99 ? -22.219 -8.281 -13.031 1 87.62 99 PRO A N 1
ATOM 774 C CA . PRO A 1 99 ? -21.656 -9.031 -14.156 1 87.62 99 PRO A CA 1
ATOM 775 C C . PRO A 1 99 ? -22.672 -9.25 -15.281 1 87.62 99 PRO A C 1
ATOM 777 O O . PRO A 1 99 ? -23.875 -9.359 -15.031 1 87.62 99 PRO A O 1
ATOM 780 N N . ASP A 1 100 ? -22.172 -9.18 -16.438 1 86.81 100 ASP A N 1
ATOM 781 C CA . ASP A 1 100 ? -22.953 -9.477 -17.641 1 86.81 100 ASP A CA 1
ATOM 782 C C . ASP A 1 100 ? -22.188 -10.398 -18.594 1 86.81 100 ASP A C 1
ATOM 784 O O . ASP A 1 100 ? -21.219 -11.047 -18.172 1 86.81 100 ASP A O 1
ATOM 788 N N . LYS A 1 101 ? -22.656 -10.555 -19.844 1 87.25 101 LYS A N 1
ATOM 789 C CA . LYS A 1 101 ? -22.094 -11.516 -20.781 1 87.25 101 LYS A CA 1
ATOM 790 C C . LYS A 1 101 ? -20.672 -11.141 -21.172 1 87.25 101 LYS A C 1
ATOM 792 O O . LYS A 1 101 ? -19.938 -11.961 -21.719 1 87.25 101 LYS A O 1
ATOM 797 N N . THR A 1 102 ? -20.297 -9.945 -20.906 1 87.25 102 THR A N 1
ATOM 798 C CA . THR A 1 102 ? -18.969 -9.492 -21.297 1 87.25 102 THR A CA 1
ATOM 799 C C . THR A 1 102 ? -17.969 -9.664 -20.156 1 87.25 102 THR A C 1
ATOM 801 O O . THR A 1 102 ? -16.766 -9.492 -20.344 1 87.25 102 THR A O 1
ATOM 804 N N . SER A 1 103 ? -18.5 -10.008 -19.031 1 91.69 103 SER A N 1
ATOM 805 C CA . SER A 1 103 ? -17.625 -10.203 -17.875 1 91.69 103 SER A CA 1
ATOM 806 C C . SER A 1 103 ? -16.781 -11.469 -18.031 1 91.69 103 SER A C 1
ATOM 808 O O . SER A 1 103 ? -17.266 -12.477 -18.562 1 91.69 103 SER A O 1
ATOM 810 N N . VAL A 1 104 ? -15.594 -11.422 -17.609 1 94.31 104 VAL A N 1
ATOM 811 C CA . VAL A 1 104 ? -14.672 -12.555 -17.672 1 94.31 104 VAL A CA 1
ATOM 812 C C . VAL A 1 104 ? -14.453 -13.125 -16.281 1 94.31 104 VAL A C 1
ATOM 814 O O . VAL A 1 104 ? -14 -12.422 -15.367 1 94.31 104 VAL A O 1
ATOM 817 N N . PRO A 1 105 ? -14.805 -14.375 -16.109 1 96.25 105 PRO A N 1
ATOM 818 C CA . PRO A 1 105 ? -14.461 -14.969 -14.805 1 96.25 105 PRO A CA 1
ATOM 819 C C . PRO A 1 105 ? -12.961 -15.078 -14.586 1 96.25 105 PRO A C 1
ATOM 821 O O . PRO A 1 105 ? -12.234 -15.562 -15.461 1 96.25 105 PRO A O 1
ATOM 824 N N . VAL A 1 106 ? -12.484 -14.609 -13.438 1 97.44 106 VAL A N 1
ATOM 825 C CA . VAL A 1 106 ? -11.055 -14.664 -13.133 1 97.44 106 VAL A CA 1
ATOM 826 C C . VAL A 1 106 ? -10.836 -15.391 -11.805 1 97.44 106 VAL A C 1
ATOM 828 O O . VAL A 1 106 ? -11.742 -15.469 -10.977 1 97.44 106 VAL A O 1
ATOM 831 N N . LEU A 1 107 ? -9.711 -16.047 -11.695 1 98.5 107 LEU A N 1
ATOM 832 C CA . LEU A 1 107 ? -9.148 -16.375 -10.391 1 98.5 107 LEU A CA 1
ATOM 833 C C . LEU A 1 107 ? -8.234 -15.266 -9.891 1 98.5 107 LEU A C 1
ATOM 835 O O . LEU A 1 107 ? -7.121 -15.102 -10.391 1 98.5 107 LEU A O 1
ATOM 839 N N . LYS A 1 108 ? -8.734 -14.5 -8.961 1 98.31 108 LYS A N 1
ATOM 840 C CA . LYS A 1 108 ? -7.973 -13.406 -8.375 1 98.31 108 LYS A CA 1
ATOM 841 C C . LYS A 1 108 ? -7.016 -13.914 -7.301 1 98.31 108 LYS A C 1
ATOM 843 O O . LYS A 1 108 ? -7.402 -14.711 -6.441 1 98.31 108 LYS A O 1
ATOM 848 N N . LEU A 1 109 ? -5.781 -13.492 -7.414 1 98.81 109 LEU A N 1
ATOM 849 C CA . LEU A 1 109 ? -4.793 -13.742 -6.367 1 98.81 109 LEU A CA 1
ATOM 850 C C . LEU A 1 109 ? -4.328 -12.43 -5.738 1 98.81 109 LEU A C 1
ATOM 852 O O . LEU A 1 109 ? -3.734 -11.594 -6.418 1 98.81 109 LEU A O 1
ATOM 856 N N . ASN A 1 110 ? -4.672 -12.195 -4.508 1 98.69 110 ASN A N 1
ATOM 857 C CA . ASN A 1 110 ? -4.012 -11.195 -3.682 1 98.69 110 ASN A CA 1
ATOM 858 C C . ASN A 1 110 ? -2.898 -11.812 -2.836 1 98.69 110 ASN A C 1
ATOM 860 O O . ASN A 1 110 ? -3.168 -12.609 -1.938 1 98.69 110 ASN A O 1
ATOM 864 N N . SER A 1 111 ? -1.694 -11.484 -3.186 1 98.75 111 SER A N 1
ATOM 865 C CA . SER A 1 111 ? -0.517 -11.945 -2.457 1 98.75 111 SER A CA 1
ATOM 866 C C . SER A 1 111 ? 0.056 -10.836 -1.578 1 98.75 111 SER A C 1
ATOM 868 O O . SER A 1 111 ? 0.336 -9.742 -2.061 1 98.75 111 SER A O 1
ATOM 870 N N . THR A 1 112 ? 0.229 -11.133 -0.298 1 98.62 112 THR A N 1
ATOM 871 C CA . THR A 1 112 ? 0.779 -10.125 0.598 1 98.62 112 THR A CA 1
ATOM 872 C C . THR A 1 112 ? 2.008 -10.656 1.327 1 98.62 112 THR A C 1
ATOM 874 O O . THR A 1 112 ? 2.113 -11.859 1.577 1 98.62 112 THR A O 1
ATOM 877 N N . LYS A 1 113 ? 2.959 -9.844 1.604 1 98.75 113 LYS A N 1
ATOM 878 C CA . LYS A 1 113 ? 4.094 -10.078 2.49 1 98.75 113 LYS A CA 1
ATOM 879 C C . LYS A 1 113 ? 4.246 -8.945 3.506 1 98.75 113 LYS A C 1
ATOM 881 O O . LYS A 1 113 ? 4.074 -7.777 3.168 1 98.75 113 LYS A O 1
ATOM 886 N N . LYS A 1 114 ? 4.477 -9.297 4.672 1 98.38 114 LYS A N 1
ATOM 887 C CA . LYS A 1 114 ? 4.805 -8.367 5.746 1 98.38 114 LYS A CA 1
ATOM 888 C C . LYS A 1 114 ? 6.051 -8.82 6.504 1 98.38 114 LYS A C 1
ATOM 890 O O . LYS A 1 114 ? 6.152 -9.977 6.91 1 98.38 114 LYS A O 1
ATOM 895 N N . PHE A 1 115 ? 6.977 -7.926 6.672 1 98.25 115 PHE A N 1
ATOM 896 C CA . PHE A 1 115 ? 8.203 -8.211 7.41 1 98.25 115 PHE A CA 1
ATOM 897 C C . PHE A 1 115 ? 8.836 -6.922 7.922 1 98.25 115 PHE A C 1
ATOM 899 O O . PHE A 1 115 ? 8.43 -5.824 7.531 1 98.25 115 PHE A O 1
ATOM 906 N N . TYR A 1 116 ? 9.789 -7.074 8.797 1 97.31 116 TYR A N 1
ATOM 907 C CA . TYR A 1 116 ? 10.453 -5.914 9.375 1 97.31 116 TYR A CA 1
ATOM 908 C C . TYR A 1 116 ? 11.898 -5.809 8.891 1 97.31 116 TYR A C 1
ATOM 910 O O . TYR A 1 116 ? 12.617 -6.812 8.844 1 97.31 116 TYR A O 1
ATOM 918 N N . THR A 1 117 ? 12.289 -4.699 8.508 1 96.81 117 THR A N 1
ATOM 919 C CA . THR A 1 117 ? 13.68 -4.34 8.297 1 96.81 117 THR A CA 1
ATOM 920 C C . THR A 1 117 ? 14.164 -3.379 9.383 1 96.81 117 THR A C 1
ATOM 922 O O . THR A 1 117 ? 14.016 -2.162 9.258 1 96.81 117 THR A O 1
ATOM 925 N N . GLY A 1 118 ? 14.75 -3.934 10.375 1 96.88 118 GLY A N 1
ATOM 926 C CA . GLY A 1 118 ? 15.086 -3.113 11.531 1 96.88 118 GLY A CA 1
ATOM 927 C C . GLY A 1 118 ? 13.891 -2.412 12.141 1 96.88 118 GLY A C 1
ATOM 928 O O . GLY A 1 118 ? 12.93 -3.064 12.555 1 96.88 118 GLY A O 1
ATOM 929 N N . ILE A 1 119 ? 13.883 -1.137 12.07 1 95.56 119 ILE A N 1
ATOM 930 C CA . ILE A 1 119 ? 12.922 -0.349 12.836 1 95.56 119 ILE A CA 1
ATOM 931 C C . ILE A 1 119 ? 11.633 -0.195 12.039 1 95.56 119 ILE A C 1
ATOM 933 O O . ILE A 1 119 ? 10.578 0.101 12.602 1 95.56 119 ILE A O 1
ATOM 937 N N . TYR A 1 120 ? 11.695 -0.396 10.758 1 94.31 120 TYR A N 1
ATOM 938 C CA . TYR A 1 120 ? 10.477 -0.051 10.039 1 94.31 120 TYR A CA 1
ATOM 939 C C . TYR A 1 120 ? 9.93 -1.258 9.281 1 94.31 120 TYR A C 1
ATOM 941 O O . TYR A 1 120 ? 10.688 -2.131 8.859 1 94.31 120 TYR A O 1
ATOM 949 N N . PRO A 1 121 ? 8.641 -1.304 9.148 1 97.31 121 PRO A N 1
ATOM 950 C CA . PRO A 1 121 ? 7.93 -2.42 8.516 1 97.31 121 PRO A CA 1
ATOM 951 C C . PRO A 1 121 ? 7.797 -2.26 7.004 1 97.31 121 PRO A C 1
ATOM 953 O O . PRO A 1 121 ? 7.758 -1.135 6.5 1 97.31 121 PRO A O 1
ATOM 956 N N . TYR A 1 122 ? 7.773 -3.432 6.359 1 98.31 122 TYR A N 1
ATOM 957 C CA . TYR A 1 122 ? 7.348 -3.525 4.965 1 98.31 122 TYR A CA 1
ATOM 958 C C . TYR A 1 122 ? 5.969 -4.168 4.863 1 98.31 122 TYR A C 1
ATOM 960 O O . TYR A 1 122 ? 5.676 -5.137 5.566 1 98.31 122 TYR A O 1
ATOM 968 N N . SER A 1 123 ? 5.102 -3.6 4.043 1 98.69 123 SER A N 1
ATOM 969 C CA . SER A 1 123 ? 3.867 -4.215 3.568 1 98.69 123 SER A CA 1
ATOM 970 C C . SER A 1 123 ? 3.826 -4.266 2.045 1 98.69 123 SER A C 1
ATOM 972 O O . SER A 1 123 ? 3.775 -3.227 1.384 1 98.69 123 SER A O 1
ATOM 974 N N . VAL A 1 124 ? 3.834 -5.445 1.521 1 98.75 124 VAL A N 1
ATOM 975 C CA . VAL A 1 124 ? 3.881 -5.664 0.08 1 98.75 124 VAL A CA 1
ATOM 976 C C . VAL A 1 124 ? 2.613 -6.387 -0.373 1 98.75 124 VAL A C 1
ATOM 978 O O . VAL A 1 124 ? 2.166 -7.336 0.273 1 98.75 124 VAL A O 1
ATOM 981 N N . MET A 1 125 ? 2.004 -5.926 -1.484 1 98.75 125 MET A N 1
ATOM 982 C CA . MET A 1 125 ? 0.806 -6.586 -1.997 1 98.75 125 MET A CA 1
ATOM 983 C C . MET A 1 125 ? 0.815 -6.625 -3.521 1 98.75 125 MET A C 1
ATOM 985 O O . MET A 1 125 ? 1.184 -5.641 -4.168 1 98.75 125 MET A O 1
ATOM 989 N N . SER A 1 126 ? 0.492 -7.754 -4.059 1 98.69 126 SER A N 1
ATOM 990 C CA . SER A 1 126 ? 0.25 -7.918 -5.488 1 98.69 126 SER A CA 1
ATOM 991 C C . SER A 1 126 ? -1.127 -8.516 -5.75 1 98.69 126 SER A C 1
ATOM 993 O O . SER A 1 126 ? -1.54 -9.461 -5.07 1 98.69 126 SER A O 1
ATOM 995 N N . SER A 1 127 ? -1.823 -7.926 -6.688 1 98.56 127 SER A N 1
ATOM 996 C CA . SER A 1 127 ? -3.107 -8.445 -7.148 1 98.56 127 SER A CA 1
ATOM 997 C C . SER A 1 127 ? -3.035 -8.891 -8.602 1 98.56 127 SER A C 1
ATOM 999 O O . SER A 1 127 ? -2.633 -8.109 -9.477 1 98.56 127 SER A O 1
ATOM 1001 N N . THR A 1 128 ? -3.391 -10.094 -8.844 1 98.56 128 THR A N 1
ATOM 1002 C CA . THR A 1 128 ? -3.408 -10.656 -10.188 1 98.56 128 THR A CA 1
ATOM 1003 C C . THR A 1 128 ? -4.809 -11.141 -10.555 1 98.56 128 THR A C 1
ATOM 1005 O O . THR A 1 128 ? -5.426 -11.891 -9.797 1 98.56 128 THR A O 1
ATOM 1008 N N . PHE A 1 129 ? -5.309 -10.727 -11.695 1 98.12 129 PHE A N 1
ATOM 1009 C CA . PHE A 1 129 ? -6.625 -11.117 -12.18 1 98.12 129 PHE A CA 1
ATOM 1010 C C . PHE A 1 129 ? -6.508 -11.992 -13.422 1 98.12 129 PHE A C 1
ATOM 1012 O O . PHE A 1 129 ? -6.555 -11.5 -14.547 1 98.12 129 PHE A O 1
ATOM 1019 N N . TYR A 1 130 ? -6.414 -13.281 -13.211 1 98.19 130 TYR A N 1
ATOM 1020 C CA . TYR A 1 130 ? -6.125 -14.242 -14.266 1 98.19 130 TYR A CA 1
ATOM 1021 C C . TYR A 1 130 ? -7.395 -14.93 -14.75 1 98.19 130 TYR A C 1
ATOM 1023 O O . TYR A 1 130 ? -8.125 -15.523 -13.945 1 98.19 130 TYR A O 1
ATOM 1031 N N . PRO A 1 131 ? -7.688 -14.938 -16.047 1 97.38 131 PRO A N 1
ATOM 1032 C CA . PRO A 1 131 ? -8.898 -15.594 -16.547 1 97.38 131 PRO A CA 1
ATOM 1033 C C . PRO A 1 131 ? -8.914 -17.094 -16.266 1 97.38 131 PRO A C 1
ATOM 1035 O O . PRO A 1 131 ? -7.957 -17.797 -16.594 1 97.38 131 PRO A O 1
ATOM 1038 N N . VAL A 1 132 ? -10.055 -17.562 -15.758 1 97.5 132 VAL A N 1
ATOM 1039 C CA . VAL A 1 132 ? -10.156 -18.984 -15.398 1 97.5 132 VAL A CA 1
ATOM 1040 C C . VAL A 1 132 ? -10.133 -19.844 -16.656 1 97.5 132 VAL A C 1
ATOM 1042 O O . VAL A 1 132 ? -9.789 -21.016 -16.609 1 97.5 132 VAL A O 1
ATOM 1045 N N . GLY A 1 133 ? -10.477 -19.25 -17.766 1 96.69 133 GLY A N 1
ATOM 1046 C CA . GLY A 1 133 ? -10.453 -19.969 -19.031 1 96.69 133 GLY A CA 1
ATOM 1047 C C . GLY A 1 133 ? -9.047 -20.203 -19.562 1 96.69 133 GLY A C 1
ATOM 1048 O O . GLY A 1 133 ? -8.867 -20.891 -20.562 1 96.69 133 GLY A O 1
ATOM 1049 N N . ASP A 1 134 ? -8.07 -19.609 -18.922 1 96.62 134 ASP A N 1
ATOM 1050 C CA . ASP A 1 134 ? -6.668 -19.812 -19.281 1 96.62 134 ASP A CA 1
ATOM 1051 C C . ASP A 1 134 ? -6.426 -19.484 -20.766 1 96.62 134 ASP A C 1
ATOM 1053 O O . ASP A 1 134 ? -5.762 -20.25 -21.469 1 96.62 134 ASP A O 1
ATOM 1057 N N . ASN A 1 135 ? -6.996 -18.469 -21.281 1 94.75 135 ASN A N 1
ATOM 1058 C CA . ASN A 1 135 ? -6.906 -18.141 -22.703 1 94.75 135 ASN A CA 1
ATOM 1059 C C . ASN A 1 135 ? -6.297 -16.766 -22.922 1 94.75 135 ASN A C 1
ATOM 1061 O O . ASN A 1 135 ? -6.344 -16.219 -24.016 1 94.75 135 ASN A O 1
ATOM 1065 N N . SER A 1 136 ? -5.883 -16.188 -21.891 1 94.56 136 SER A N 1
ATOM 1066 C CA . SER A 1 136 ? -5.176 -14.906 -21.969 1 94.56 136 SER A CA 1
ATOM 1067 C C . SER A 1 136 ? -4.316 -14.688 -20.719 1 94.56 136 SER A C 1
ATOM 1069 O O . SER A 1 136 ? -4.508 -15.352 -19.703 1 94.56 136 SER A O 1
ATOM 1071 N N . ALA A 1 137 ? -3.33 -13.781 -20.922 1 97.06 137 ALA A N 1
ATOM 1072 C CA . ALA A 1 137 ? -2.637 -13.297 -19.719 1 97.06 137 ALA A CA 1
ATOM 1073 C C . ALA A 1 137 ? -3.6 -12.57 -18.797 1 97.06 137 ALA A C 1
ATOM 1075 O O . ALA A 1 137 ? -4.746 -12.305 -19.156 1 97.06 137 ALA A O 1
ATOM 1076 N N . SER A 1 138 ? -3.15 -12.312 -17.578 1 97.62 138 SER A N 1
ATOM 1077 C CA . SER A 1 138 ? -3.953 -11.555 -16.625 1 97.62 138 SER A CA 1
ATOM 1078 C C . SER A 1 138 ? -4.465 -10.258 -17.234 1 97.62 138 SER A C 1
ATOM 1080 O O . SER A 1 138 ? -3.744 -9.578 -17.969 1 97.62 138 SER A O 1
ATOM 1082 N N . LEU A 1 139 ? -5.676 -10 -16.891 1 96.94 139 LEU A N 1
ATOM 1083 C CA . LEU A 1 139 ? -6.293 -8.773 -17.375 1 96.94 139 LEU A CA 1
ATOM 1084 C C . LEU A 1 139 ? -5.699 -7.547 -16.688 1 96.94 139 LEU A C 1
ATOM 1086 O O . LEU A 1 139 ? -5.652 -6.461 -17.266 1 96.94 139 LEU A O 1
ATOM 1090 N N . LYS A 1 140 ? -5.27 -7.742 -15.523 1 97.12 140 LYS A N 1
ATOM 1091 C CA . LYS A 1 140 ? -4.719 -6.676 -14.688 1 97.12 140 LYS A CA 1
ATOM 1092 C C . LYS A 1 140 ? -3.797 -7.242 -13.617 1 97.12 140 LYS A C 1
ATOM 1094 O O . LYS A 1 140 ? -4.078 -8.297 -13.039 1 97.12 140 LYS A O 1
ATOM 1099 N N . ILE A 1 141 ? -2.666 -6.594 -13.375 1 98.25 141 ILE A N 1
ATOM 1100 C CA . ILE A 1 141 ? -1.783 -6.848 -12.242 1 98.25 141 ILE A CA 1
ATOM 1101 C C . ILE A 1 141 ? -1.47 -5.535 -11.523 1 98.25 141 ILE A C 1
ATOM 1103 O O . ILE A 1 141 ? -1.17 -4.527 -12.172 1 98.25 141 ILE A O 1
ATOM 1107 N N . THR A 1 142 ? -1.602 -5.523 -10.25 1 97.94 142 THR A N 1
ATOM 1108 C CA . THR A 1 142 ? -1.248 -4.367 -9.438 1 97.94 142 THR A CA 1
ATOM 1109 C C . THR A 1 142 ? -0.258 -4.758 -8.344 1 97.94 142 THR A C 1
ATOM 1111 O O . THR A 1 142 ? -0.333 -5.855 -7.793 1 97.94 142 THR A O 1
ATOM 1114 N N . ASN A 1 143 ? 0.672 -3.904 -8.062 1 98.5 143 ASN A N 1
ATOM 1115 C CA . ASN A 1 143 ? 1.625 -4.09 -6.973 1 98.5 143 ASN A CA 1
ATOM 1116 C C . ASN A 1 143 ? 1.849 -2.795 -6.199 1 98.5 143 ASN A C 1
ATOM 1118 O O . ASN A 1 143 ? 1.98 -1.724 -6.797 1 98.5 143 ASN A O 1
ATOM 1122 N N . SER A 1 144 ? 1.803 -2.848 -4.902 1 98.44 144 SER A N 1
ATOM 1123 C CA . SER A 1 144 ? 2.146 -1.713 -4.051 1 98.44 144 SER A CA 1
ATOM 1124 C C . SER A 1 144 ? 3.068 -2.135 -2.912 1 98.44 144 SER A C 1
ATOM 1126 O O . SER A 1 144 ? 2.955 -3.25 -2.396 1 98.44 144 SER A O 1
ATOM 1128 N N . VAL A 1 145 ? 3.975 -1.293 -2.57 1 98.5 145 VAL A N 1
ATOM 1129 C CA . VAL A 1 145 ? 4.902 -1.491 -1.461 1 98.5 145 VAL A CA 1
ATOM 1130 C C . VAL A 1 145 ? 4.867 -0.278 -0.534 1 98.5 145 VAL A C 1
ATOM 1132 O O . VAL A 1 145 ? 4.949 0.864 -0.994 1 98.5 145 VAL A O 1
ATOM 1135 N N . GLN A 1 146 ? 4.688 -0.536 0.745 1 98.56 146 GLN A N 1
ATOM 1136 C CA . GLN A 1 146 ? 4.695 0.499 1.773 1 98.56 146 GLN A CA 1
ATOM 1137 C C . GLN A 1 146 ? 5.852 0.292 2.752 1 98.56 146 GLN A C 1
ATOM 1139 O O . GLN A 1 146 ? 6.008 -0.793 3.314 1 98.56 146 GLN A O 1
ATOM 1144 N N . GLU A 1 147 ? 6.602 1.236 2.951 1 96.75 147 GLU A N 1
ATOM 1145 C CA . GLU A 1 147 ? 7.629 1.312 3.986 1 96.75 147 GLU A CA 1
ATOM 1146 C C . GLU A 1 147 ? 7.891 2.758 4.395 1 96.75 147 GLU A C 1
ATOM 1148 O O . GLU A 1 147 ? 7.273 3.684 3.863 1 96.75 147 GLU A O 1
ATOM 1153 N N . TRP A 1 148 ? 8.68 3.051 5.398 1 95.56 148 TRP A N 1
ATOM 1154 C CA . TRP A 1 148 ? 8.719 4.355 6.051 1 95.56 148 TRP A CA 1
ATOM 1155 C C . TRP A 1 148 ? 9.414 5.387 5.164 1 95.56 148 TRP A C 1
ATOM 1157 O O . TRP A 1 148 ? 9.258 6.594 5.363 1 95.56 148 TRP A O 1
ATOM 1167 N N . CYS A 1 149 ? 10.188 4.906 4.195 1 94.25 149 CYS A N 1
ATOM 1168 C CA . CYS A 1 149 ? 10.797 5.875 3.291 1 94.25 149 CYS A CA 1
ATOM 1169 C C . CYS A 1 149 ? 9.797 6.348 2.242 1 94.25 149 CYS A C 1
ATOM 1171 O O . CYS A 1 149 ? 9.961 7.418 1.658 1 94.25 149 CYS A O 1
ATOM 1173 N N . GLY A 1 150 ? 8.859 5.492 1.979 1 95.56 150 GLY A N 1
ATOM 1174 C CA . GLY A 1 150 ? 7.852 5.867 1.004 1 95.56 150 GLY A CA 1
ATOM 1175 C C . GLY A 1 150 ? 7.043 4.688 0.5 1 95.56 150 GLY A C 1
ATOM 1176 O O . GLY A 1 150 ? 7.02 3.629 1.133 1 95.56 150 GLY A O 1
ATOM 1177 N N . GLN A 1 151 ? 6.266 4.969 -0.544 1 96.88 151 GLN A N 1
ATOM 1178 C CA . GLN A 1 151 ? 5.418 3.945 -1.146 1 96.88 151 GLN A CA 1
ATOM 1179 C C . GLN A 1 151 ? 5.562 3.936 -2.664 1 96.88 151 GLN A C 1
ATOM 1181 O O . GLN A 1 151 ? 5.875 4.961 -3.27 1 96.88 151 GLN A O 1
ATOM 1186 N N . VAL A 1 152 ? 5.426 2.771 -3.236 1 97 152 VAL A N 1
ATOM 1187 C CA . VAL A 1 152 ? 5.516 2.559 -4.68 1 97 152 VAL A CA 1
ATOM 1188 C C . VAL A 1 152 ? 4.277 1.818 -5.172 1 97 152 VAL A C 1
ATOM 1190 O O . VAL A 1 152 ? 3.648 1.075 -4.414 1 97 152 VAL A O 1
ATOM 1193 N N . PHE A 1 153 ? 3.951 2.076 -6.434 1 97.62 153 PHE A N 1
ATOM 1194 C CA . PHE A 1 153 ? 2.773 1.465 -7.039 1 97.62 153 PHE A CA 1
ATOM 1195 C C . PHE A 1 153 ? 3.023 1.15 -8.508 1 97.62 153 PHE A C 1
ATOM 1197 O O . PHE A 1 153 ? 3.613 1.958 -9.234 1 97.62 153 PHE A O 1
ATOM 1204 N N . PHE A 1 154 ? 2.604 -0.052 -8.938 1 97.19 154 PHE A N 1
ATOM 1205 C CA . PHE A 1 154 ? 2.586 -0.493 -10.32 1 97.19 154 PHE A CA 1
ATOM 1206 C C . PHE A 1 154 ? 1.217 -1.047 -10.695 1 97.19 154 PHE A C 1
ATOM 1208 O O . PHE A 1 154 ? 0.598 -1.77 -9.914 1 97.19 154 PHE A O 1
ATOM 1215 N N . GLN A 1 155 ? 0.805 -0.717 -11.914 1 97.75 155 GLN A N 1
ATOM 1216 C CA . GLN A 1 155 ? -0.349 -1.413 -12.477 1 97.75 155 GLN A CA 1
ATOM 1217 C C . GLN A 1 155 ? -0.135 -1.734 -13.953 1 97.75 155 GLN A C 1
ATOM 1219 O O . GLN A 1 155 ? 0.345 -0.892 -14.711 1 97.75 155 GLN A O 1
ATOM 1224 N N . LEU A 1 156 ? -0.376 -2.941 -14.273 1 98.06 156 LEU A N 1
ATOM 1225 C CA . LEU A 1 156 ? -0.413 -3.393 -15.664 1 98.06 156 LEU A CA 1
ATOM 1226 C C . LEU A 1 156 ? -1.845 -3.676 -16.109 1 98.06 156 LEU A C 1
ATOM 1228 O O . LEU A 1 156 ? -2.572 -4.41 -15.43 1 98.06 156 LEU A O 1
ATOM 1232 N N . ASN A 1 157 ? -2.273 -3.068 -17.141 1 96.88 157 ASN A N 1
ATOM 1233 C CA . ASN A 1 157 ? -3.535 -3.361 -17.812 1 96.88 157 ASN A CA 1
ATOM 1234 C C . ASN A 1 157 ? -3.314 -4.09 -19.125 1 96.88 157 ASN A C 1
ATOM 1236 O O . ASN A 1 157 ? -2.574 -3.607 -19.984 1 96.88 157 ASN A O 1
ATOM 1240 N N . ASN A 1 158 ? -3.957 -5.203 -19.219 1 96.56 158 ASN A N 1
ATOM 1241 C CA . ASN A 1 158 ? -3.83 -6.023 -20.422 1 96.56 158 ASN A CA 1
ATOM 1242 C C . ASN A 1 158 ? -4.75 -5.531 -21.547 1 96.56 158 ASN A C 1
ATOM 1244 O O . ASN A 1 158 ? -5.91 -5.938 -21.625 1 96.56 158 ASN A O 1
ATOM 1248 N N . LYS A 1 159 ? -4.227 -4.762 -22.469 1 93.81 159 LYS A N 1
ATOM 1249 C CA . LYS A 1 159 ? -4.902 -4.258 -23.656 1 93.81 159 LYS A CA 1
ATOM 1250 C C . LYS A 1 159 ? -4.285 -4.836 -24.938 1 93.81 159 LYS A C 1
ATOM 1252 O O . LYS A 1 159 ? -4.027 -6.039 -25.016 1 93.81 159 LYS A O 1
ATOM 1257 N N . ASP A 1 160 ? -4.195 -4.078 -25.984 1 93.75 160 ASP A N 1
ATOM 1258 C CA . ASP A 1 160 ? -3.463 -4.59 -27.141 1 93.75 160 ASP A CA 1
ATOM 1259 C C . ASP A 1 160 ? -2.021 -4.926 -26.766 1 93.75 160 ASP A C 1
ATOM 1261 O O . ASP A 1 160 ? -1.495 -5.961 -27.188 1 93.75 160 ASP A O 1
ATOM 1265 N N . LYS A 1 161 ? -1.444 -4.078 -26.016 1 97.5 161 LYS A N 1
ATOM 1266 C CA . LYS A 1 161 ? -0.179 -4.289 -25.312 1 97.5 161 LYS A CA 1
ATOM 1267 C C . LYS A 1 161 ? -0.375 -4.273 -23.797 1 97.5 161 LYS A C 1
ATOM 1269 O O . LYS A 1 161 ? -1.495 -4.094 -23.328 1 97.5 161 LYS A O 1
ATOM 1274 N N . PHE A 1 162 ? 0.635 -4.629 -23.078 1 97.94 162 PHE A N 1
ATOM 1275 C CA . PHE A 1 162 ? 0.591 -4.391 -21.641 1 97.94 162 PHE A CA 1
ATOM 1276 C C . PHE A 1 162 ? 0.863 -2.922 -21.328 1 97.94 162 PHE A C 1
ATOM 1278 O O . PHE A 1 162 ? 1.981 -2.439 -21.516 1 97.94 162 PHE A O 1
ATOM 1285 N N . GLU A 1 163 ? -0.157 -2.27 -20.906 1 97.75 163 GLU A N 1
ATOM 1286 C CA . GLU A 1 163 ? 0.002 -0.878 -20.5 1 97.75 163 GLU A CA 1
ATOM 1287 C C . GLU A 1 163 ? 0.376 -0.778 -19.016 1 97.75 163 GLU A C 1
ATOM 1289 O O . GLU A 1 163 ? -0.344 -1.283 -18.156 1 97.75 163 GLU A O 1
ATOM 1294 N N . VAL A 1 164 ? 1.479 -0.059 -18.719 1 97.69 164 VAL A N 1
ATOM 1295 C CA . VAL A 1 164 ? 2.002 -0.037 -17.359 1 97.69 164 VAL A CA 1
ATOM 1296 C C . VAL A 1 164 ? 2.023 1.397 -16.828 1 97.69 164 VAL A C 1
ATOM 1298 O O . VAL A 1 164 ? 2.486 2.309 -17.516 1 97.69 164 VAL A O 1
ATOM 1301 N N . SER A 1 165 ? 1.452 1.615 -15.688 1 96.62 165 SER A N 1
ATOM 1302 C CA . SER A 1 165 ? 1.612 2.832 -14.898 1 96.62 165 SER A CA 1
ATOM 1303 C C . SER A 1 165 ? 2.455 2.576 -13.656 1 96.62 165 SER A C 1
ATOM 1305 O O . SER A 1 165 ? 2.174 1.654 -12.891 1 96.62 165 SER A O 1
ATOM 1307 N N . SER A 1 166 ? 3.475 3.352 -13.477 1 95.81 166 SER A N 1
ATOM 1308 C CA . SER A 1 166 ? 4.391 3.18 -12.352 1 95.81 166 SER A CA 1
ATOM 1309 C C . SER A 1 166 ? 4.566 4.48 -11.578 1 95.81 166 SER A C 1
ATOM 1311 O O . SER A 1 166 ? 4.777 5.539 -12.172 1 95.81 166 SER A O 1
ATOM 1313 N N . PHE A 1 167 ? 4.469 4.441 -10.289 1 95.5 167 PHE A N 1
ATOM 1314 C CA . PHE A 1 167 ? 4.652 5.559 -9.367 1 95.5 167 PHE A CA 1
ATOM 1315 C C . PHE A 1 167 ? 5.648 5.199 -8.273 1 95.5 167 PHE A C 1
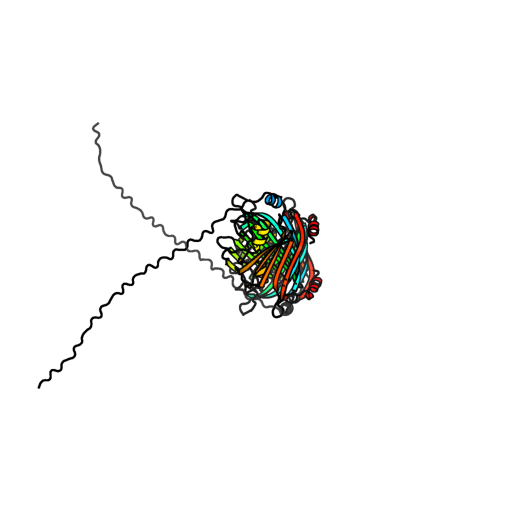ATOM 1317 O O . PHE A 1 167 ? 5.438 4.246 -7.523 1 95.5 167 PHE A O 1
ATOM 1324 N N . SER A 1 168 ? 6.711 5.922 -8.258 1 91.12 168 SER A N 1
ATOM 1325 C CA . SER A 1 168 ? 7.789 5.641 -7.309 1 91.12 168 SER A CA 1
ATOM 1326 C C . SER A 1 168 ? 8.328 6.922 -6.684 1 91.12 168 SER A C 1
ATOM 1328 O O . SER A 1 168 ? 8.336 7.977 -7.324 1 91.12 168 SER A O 1
ATOM 1330 N N . TYR A 1 169 ? 8.75 6.84 -5.484 1 87.81 169 TYR A N 1
ATOM 1331 C CA . TYR A 1 169 ? 9.375 7.984 -4.84 1 87.81 169 TYR A CA 1
ATOM 1332 C C . TYR A 1 169 ? 10.875 8.016 -5.109 1 87.81 169 TYR A C 1
ATOM 1334 O O . TYR A 1 169 ? 11.57 8.961 -4.723 1 87.81 169 TYR A O 1
ATOM 1342 N N . PHE A 1 170 ? 11.383 7.043 -5.785 1 84 170 PHE A N 1
ATOM 1343 C CA . PHE A 1 170 ? 12.773 7.035 -6.223 1 84 170 PHE A CA 1
ATOM 1344 C C . PHE A 1 170 ? 12.953 7.895 -7.469 1 84 170 PHE A C 1
ATOM 1346 O O . PHE A 1 170 ? 12.195 7.766 -8.43 1 84 170 PHE A O 1
ATOM 1353 N N . GLU A 1 171 ? 13.969 8.617 -7.477 1 82.12 171 GLU A N 1
ATOM 1354 C CA . GLU A 1 171 ? 14.172 9.602 -8.539 1 82.12 171 GLU A CA 1
ATOM 1355 C C . GLU A 1 171 ? 14.344 8.922 -9.891 1 82.12 171 GLU A C 1
ATOM 1357 O O . GLU A 1 171 ? 13.844 9.414 -10.906 1 82.12 171 GLU A O 1
ATOM 1362 N N . SER A 1 172 ? 15.039 7.848 -9.953 1 80.12 172 SER A N 1
ATOM 1363 C CA . SER A 1 172 ? 15.305 7.164 -11.211 1 80.12 172 SER A CA 1
ATOM 1364 C C . SER A 1 172 ? 14.039 6.492 -11.75 1 80.12 172 SER A C 1
ATOM 1366 O O . SER A 1 172 ? 13.977 6.141 -12.93 1 80.12 172 SER A O 1
ATOM 1368 N N . GLU A 1 173 ? 13.062 6.297 -10.984 1 84.94 173 GLU A N 1
ATOM 1369 C CA . GLU A 1 173 ? 11.836 5.602 -11.375 1 84.94 173 GLU A CA 1
ATOM 1370 C C . GLU A 1 173 ? 10.688 6.578 -11.57 1 84.94 173 GLU A C 1
ATOM 1372 O O . GLU A 1 173 ? 10.078 6.621 -12.648 1 84.94 173 GLU A O 1
ATOM 1377 N N . GLY A 1 174 ? 10.414 7.414 -10.609 1 87.88 174 GLY A N 1
ATOM 1378 C CA . GLY A 1 174 ? 9.406 8.453 -10.719 1 87.88 174 GLY A CA 1
ATOM 1379 C C . GLY A 1 174 ? 8.086 7.953 -11.281 1 87.88 174 GLY A C 1
ATOM 1380 O O . GLY A 1 174 ? 7.715 6.797 -11.062 1 87.88 174 GLY A O 1
ATOM 1381 N N . ASP A 1 175 ? 7.316 8.867 -11.797 1 91.31 175 ASP A N 1
ATOM 1382 C CA . ASP A 1 175 ? 6.062 8.547 -12.469 1 91.31 175 ASP A CA 1
ATOM 1383 C C . ASP A 1 175 ? 6.301 8.188 -13.93 1 91.31 175 ASP A C 1
ATOM 1385 O O . ASP A 1 175 ? 6.844 8.992 -14.695 1 91.31 175 ASP A O 1
ATOM 1389 N N . LYS A 1 176 ? 5.855 6.98 -14.297 1 93.06 176 LYS A N 1
ATOM 1390 C CA . LYS A 1 176 ? 6.047 6.543 -15.68 1 93.06 176 LYS A CA 1
ATOM 1391 C C . LYS A 1 176 ? 4.805 5.836 -16.203 1 93.06 176 LYS A C 1
ATOM 1393 O O . LYS A 1 176 ? 4.129 5.121 -15.469 1 93.06 176 LYS A O 1
ATOM 1398 N N . ASN A 1 177 ? 4.539 6.121 -17.453 1 95.06 177 ASN A N 1
ATOM 1399 C CA . ASN A 1 177 ? 3.6 5.344 -18.25 1 95.06 177 ASN A CA 1
ATOM 1400 C C . ASN A 1 177 ? 4.262 4.789 -19.516 1 95.06 177 ASN A C 1
ATOM 1402 O O . ASN A 1 177 ? 4.883 5.539 -20.281 1 95.06 177 ASN A O 1
ATOM 1406 N N . PHE A 1 178 ? 4.16 3.482 -19.688 1 96.81 178 PHE A N 1
ATOM 1407 C CA . PHE A 1 178 ? 4.781 2.885 -20.859 1 96.81 178 PHE A CA 1
ATOM 1408 C C . PHE A 1 178 ? 4.07 1.593 -21.25 1 96.81 178 PHE A C 1
ATOM 1410 O O . PHE A 1 178 ? 3.211 1.104 -20.516 1 96.81 178 PHE A O 1
ATOM 1417 N N . SER A 1 179 ? 4.434 1.1 -22.438 1 97.69 179 SER A N 1
ATOM 1418 C CA . SER A 1 179 ? 3.848 -0.136 -22.938 1 97.69 179 SER A CA 1
ATOM 1419 C C . SER A 1 179 ? 4.898 -1.229 -23.078 1 97.69 179 SER A C 1
ATOM 1421 O O . SER A 1 179 ? 6.059 -0.947 -23.391 1 97.69 179 SER A O 1
ATOM 1423 N N . LEU A 1 180 ? 4.445 -2.398 -22.828 1 97.94 180 LEU A N 1
ATOM 1424 C CA . LEU A 1 180 ? 5.281 -3.576 -23.031 1 97.94 180 LEU A CA 1
ATOM 1425 C C . LEU A 1 180 ? 4.652 -4.527 -24.031 1 97.94 180 LEU A C 1
ATOM 1427 O O . LEU A 1 180 ? 3.428 -4.684 -24.078 1 97.94 180 LEU A O 1
ATOM 1431 N N . ASP A 1 181 ? 5.535 -5.184 -24.797 1 97.06 181 ASP A N 1
ATOM 1432 C CA . ASP A 1 181 ? 5.047 -6.293 -25.609 1 97.06 181 ASP A CA 1
ATOM 1433 C C . ASP A 1 181 ? 4.543 -7.438 -24.734 1 97.06 181 ASP A C 1
ATOM 1435 O O . ASP A 1 181 ? 5.055 -7.652 -23.625 1 97.06 181 ASP A O 1
ATOM 1439 N N . LYS A 1 182 ? 3.631 -8.117 -25.328 1 96.75 182 LYS A N 1
ATOM 1440 C CA . LYS A 1 182 ? 3.055 -9.219 -24.562 1 96.75 182 LYS A CA 1
ATOM 1441 C C . LYS A 1 182 ? 4.043 -10.375 -24.438 1 96.75 182 LYS A C 1
ATOM 1443 O O . LYS A 1 182 ? 4.621 -10.812 -25.438 1 96.75 182 LYS A O 1
ATOM 1448 N N . ASN A 1 183 ? 4.324 -10.773 -23.297 1 97.88 183 ASN A N 1
ATOM 1449 C CA . ASN A 1 183 ? 5.105 -11.938 -22.891 1 97.88 183 ASN A CA 1
ATOM 1450 C C . ASN A 1 183 ? 4.488 -12.641 -21.688 1 97.88 183 ASN A C 1
ATOM 1452 O O . ASN A 1 183 ? 3.48 -12.18 -21.156 1 97.88 183 ASN A O 1
ATOM 1456 N N . ILE A 1 184 ? 5.02 -13.797 -21.359 1 98.44 184 ILE A N 1
ATOM 1457 C CA . ILE A 1 184 ? 4.543 -14.5 -20.172 1 98.44 184 ILE A CA 1
ATOM 1458 C C . ILE A 1 184 ? 4.785 -13.641 -18.938 1 98.44 184 ILE A C 1
ATOM 1460 O O . ILE A 1 184 ? 5.855 -13.055 -18.781 1 98.44 184 ILE A O 1
ATOM 1464 N N . LEU A 1 185 ? 3.775 -13.484 -18.172 1 98.81 185 LEU A N 1
ATOM 1465 C CA . LEU A 1 185 ? 3.887 -12.781 -16.891 1 98.81 185 LEU A CA 1
ATOM 1466 C C . LEU A 1 185 ? 4.129 -13.758 -15.75 1 98.81 185 LEU A C 1
ATOM 1468 O O . LEU A 1 185 ? 3.34 -14.68 -15.539 1 98.81 185 LEU A O 1
ATOM 1472 N N . GLU A 1 186 ? 5.227 -13.602 -15.016 1 98.94 186 GLU A N 1
ATOM 1473 C CA . GLU A 1 186 ? 5.523 -14.445 -13.867 1 98.94 186 GLU A CA 1
ATOM 1474 C C . GLU A 1 186 ? 4.363 -14.453 -12.875 1 98.94 186 GLU A C 1
ATOM 1476 O O . GLU A 1 186 ? 4.039 -15.492 -12.289 1 98.94 186 GLU A O 1
ATOM 1481 N N . ASN A 1 187 ? 3.703 -13.297 -12.664 1 98.88 187 ASN A N 1
ATOM 1482 C CA . ASN A 1 187 ? 2.57 -13.18 -11.758 1 98.88 187 ASN A CA 1
ATOM 1483 C C . ASN A 1 187 ? 1.438 -14.125 -12.141 1 98.88 187 ASN A C 1
ATOM 1485 O O . ASN A 1 187 ? 0.688 -14.586 -11.281 1 98.88 187 ASN A O 1
ATOM 1489 N N . ASP A 1 188 ? 1.312 -14.477 -13.367 1 98.75 188 ASP A N 1
ATOM 1490 C CA . ASP A 1 188 ? 0.232 -15.32 -13.867 1 98.75 188 ASP A CA 1
ATOM 1491 C C . ASP A 1 188 ? 0.414 -16.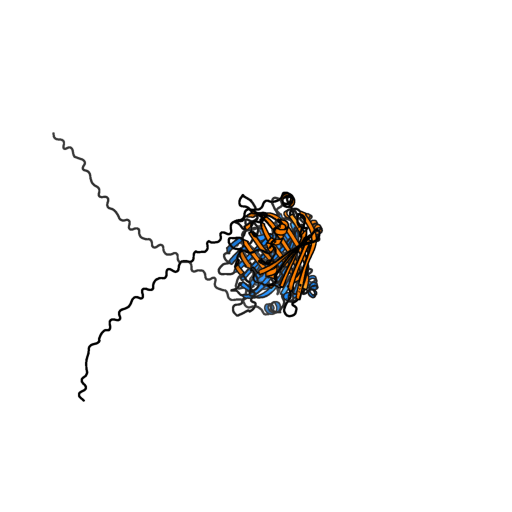766 -13.422 1 98.75 188 ASP A C 1
ATOM 1493 O O . ASP A 1 188 ? -0.562 -17.516 -13.289 1 98.75 188 ASP A O 1
ATOM 1497 N N . LEU A 1 189 ? 1.633 -17.125 -13.258 1 98.88 189 LEU A N 1
ATOM 1498 C CA . LEU A 1 189 ? 1.963 -18.547 -13.133 1 98.88 189 LEU A CA 1
ATOM 1499 C C . LEU A 1 189 ? 1.402 -19.125 -11.836 1 98.88 189 LEU A C 1
ATOM 1501 O O . LEU A 1 189 ? 1.061 -20.312 -11.773 1 98.88 189 LEU A O 1
ATOM 1505 N N . TRP A 1 190 ? 1.26 -18.312 -10.844 1 98.88 190 TRP A N 1
ATOM 1506 C CA . TRP A 1 190 ? 0.699 -18.75 -9.57 1 98.88 190 TRP A CA 1
ATOM 1507 C C . TRP A 1 190 ? -0.755 -19.172 -9.727 1 98.88 190 TRP A C 1
ATOM 1509 O O . TRP A 1 190 ? -1.16 -20.219 -9.219 1 98.88 190 TRP A O 1
ATOM 1519 N N . ALA A 1 191 ? -1.533 -18.344 -10.422 1 98.62 191 ALA A N 1
ATOM 1520 C CA . ALA A 1 191 ? -2.926 -18.688 -10.688 1 98.62 191 ALA A CA 1
ATOM 1521 C C . ALA A 1 191 ? -3.02 -19.875 -11.648 1 98.62 191 ALA A C 1
ATOM 1523 O O . ALA A 1 191 ? -3.879 -20.75 -11.492 1 98.62 191 ALA A O 1
ATOM 1524 N N . LYS A 1 192 ? -2.18 -19.906 -12.656 1 98.31 192 LYS A N 1
ATOM 1525 C CA . LYS A 1 192 ? -2.186 -20.984 -13.641 1 98.31 192 LYS A CA 1
ATOM 1526 C C . LYS A 1 192 ? -1.942 -22.328 -12.969 1 98.31 192 LYS A C 1
ATOM 1528 O O . LYS A 1 192 ? -2.516 -23.344 -13.375 1 98.31 192 LYS A O 1
ATOM 1533 N N . ILE A 1 193 ? -1.094 -22.375 -11.969 1 98.75 193 ILE A N 1
ATOM 1534 C CA . ILE A 1 193 ? -0.846 -23.594 -11.203 1 98.75 193 ILE A CA 1
ATOM 1535 C C . ILE A 1 193 ? -2.166 -24.141 -10.664 1 98.75 193 ILE A C 1
ATOM 1537 O O . ILE A 1 193 ? -2.404 -25.344 -10.703 1 98.75 193 ILE A O 1
ATOM 1541 N N . ARG A 1 194 ? -3.021 -23.219 -10.211 1 98.5 194 ARG A N 1
ATOM 1542 C CA . ARG A 1 194 ? -4.258 -23.641 -9.547 1 98.5 194 ARG A CA 1
ATOM 1543 C C . ARG A 1 194 ? -5.324 -24.016 -10.57 1 98.5 194 ARG A C 1
ATOM 1545 O O . ARG A 1 194 ? -6.273 -24.734 -10.242 1 98.5 194 ARG A O 1
ATOM 1552 N N . ILE A 1 195 ? -5.188 -23.531 -11.789 1 97.75 195 ILE A N 1
ATOM 1553 C CA . ILE A 1 195 ? -6.223 -23.688 -12.805 1 97.75 195 ILE A CA 1
ATOM 1554 C C . ILE A 1 195 ? -5.898 -24.891 -13.688 1 97.75 195 ILE A C 1
ATOM 1556 O O . ILE A 1 195 ? -6.73 -25.781 -13.867 1 97.75 195 ILE A O 1
ATOM 1560 N N . ASN A 1 196 ? -4.688 -24.859 -14.227 1 94.44 196 ASN A N 1
ATOM 1561 C CA . ASN A 1 196 ? -4.266 -25.875 -15.188 1 94.44 196 ASN A CA 1
ATOM 1562 C C . ASN A 1 196 ? -2.752 -26.062 -15.172 1 94.44 196 ASN A C 1
ATOM 1564 O O . ASN A 1 196 ? -2.068 -25.719 -16.125 1 94.44 196 ASN A O 1
ATOM 1568 N N . PRO A 1 197 ? -2.256 -26.797 -14.203 1 96.69 197 PRO A N 1
ATOM 1569 C CA . PRO A 1 197 ? -0.8 -26.906 -14.078 1 96.69 197 PRO A CA 1
ATOM 1570 C C . PRO A 1 197 ? -0.175 -27.703 -15.227 1 96.69 197 PRO A C 1
ATOM 1572 O O . PRO A 1 197 ? 1.02 -27.562 -15.5 1 96.69 197 PRO A O 1
ATOM 1575 N N . ASP A 1 198 ? -0.927 -28.469 -15.914 1 95.25 198 ASP A N 1
ATOM 1576 C CA . ASP A 1 198 ? -0.403 -29.234 -17.047 1 95.25 198 ASP A CA 1
ATOM 1577 C C . ASP A 1 198 ? 0.025 -28.312 -18.188 1 95.25 198 ASP A C 1
ATOM 1579 O O . ASP A 1 198 ? 0.879 -28.688 -19 1 95.25 198 ASP A O 1
ATOM 1583 N N . SER A 1 199 ? -0.555 -27.188 -18.234 1 95.25 199 SER A N 1
ATOM 1584 C CA . SER A 1 199 ? -0.265 -26.266 -19.312 1 95.25 199 SER A CA 1
ATOM 1585 C C . SER A 1 199 ? 0.792 -25.234 -18.906 1 95.25 199 SER A C 1
ATOM 1587 O O . SER A 1 199 ? 1.084 -24.297 -19.656 1 95.25 199 SER A O 1
ATOM 1589 N N . LEU A 1 200 ? 1.384 -25.359 -17.734 1 98.44 200 LEU A N 1
ATOM 1590 C CA . LEU A 1 200 ? 2.461 -24.469 -17.328 1 98.44 200 LEU A CA 1
ATOM 1591 C C . LEU A 1 200 ? 3.605 -24.5 -18.328 1 98.44 200 LEU A C 1
ATOM 1593 O O . LEU A 1 200 ? 4.031 -25.578 -18.75 1 98.44 200 LEU A O 1
ATOM 1597 N N . PRO A 1 201 ? 4.078 -23.344 -18.703 1 98.19 201 PRO A N 1
ATOM 1598 C CA . PRO A 1 201 ? 5.172 -23.344 -19.688 1 98.19 201 PRO A CA 1
ATOM 1599 C C . PRO A 1 201 ? 6.477 -23.891 -19.109 1 98.19 201 PRO A C 1
ATOM 1601 O O . PRO A 1 201 ? 6.762 -23.703 -17.922 1 98.19 201 PRO A O 1
ATOM 1604 N N . THR A 1 202 ? 7.262 -24.578 -19.891 1 98.62 202 THR A N 1
ATOM 1605 C CA . THR A 1 202 ? 8.586 -25.094 -19.547 1 98.62 202 THR A CA 1
ATOM 1606 C C . THR A 1 202 ? 9.586 -24.797 -20.672 1 98.62 202 THR A C 1
ATOM 1608 O O . THR A 1 202 ? 9.195 -24.406 -21.766 1 98.62 202 THR A O 1
ATOM 1611 N N . GLY A 1 203 ? 10.867 -24.906 -20.375 1 98.69 203 GLY A N 1
ATOM 1612 C CA . GLY A 1 203 ? 11.914 -24.641 -21.359 1 98.69 203 GLY A CA 1
ATOM 1613 C C . GLY A 1 203 ? 12.43 -23.219 -21.312 1 98.69 203 GLY A C 1
ATOM 1614 O O . GLY A 1 203 ? 12.297 -22.547 -20.281 1 98.69 203 GLY A O 1
ATOM 1615 N N . LYS A 1 204 ? 13.188 -22.812 -22.312 1 98.75 204 LYS A N 1
ATOM 1616 C CA . LYS A 1 204 ? 13.734 -21.469 -22.422 1 98.75 204 LYS A CA 1
ATOM 1617 C C . LYS A 1 204 ? 12.695 -20.5 -23 1 98.75 204 LYS A C 1
ATOM 1619 O O . LYS A 1 204 ? 12.273 -20.641 -24.141 1 98.75 204 LYS A O 1
ATOM 1624 N N . LEU A 1 205 ? 12.312 -19.516 -22.219 1 98.69 205 LEU A N 1
ATOM 1625 C CA . LEU A 1 205 ? 11.219 -18.625 -22.594 1 98.69 205 LEU A CA 1
ATOM 1626 C C . LEU A 1 205 ? 11.539 -17.188 -22.203 1 98.69 205 LEU A C 1
ATOM 1628 O O . LEU A 1 205 ? 12.477 -16.938 -21.453 1 98.69 205 LEU A O 1
ATOM 1632 N N . GLN A 1 206 ? 10.781 -16.203 -22.766 1 98.75 206 GLN A N 1
ATOM 1633 C CA . GLN A 1 206 ? 10.781 -14.82 -22.328 1 98.75 206 GLN A CA 1
ATOM 1634 C C . GLN A 1 206 ? 9.68 -14.562 -21.312 1 98.75 206 GLN A C 1
ATOM 1636 O O . GLN A 1 206 ? 8.5 -14.766 -21.594 1 98.75 206 GLN A O 1
ATOM 1641 N N . ILE A 1 207 ? 10.117 -14.133 -20.141 1 98.81 207 ILE A N 1
ATOM 1642 C CA . ILE A 1 207 ? 9.164 -13.938 -19.047 1 98.81 207 ILE A CA 1
ATOM 1643 C C . ILE A 1 207 ? 9.375 -12.57 -18.422 1 98.81 207 ILE A C 1
ATOM 1645 O O . ILE A 1 207 ? 10.516 -12.148 -18.203 1 98.81 207 ILE A O 1
ATOM 1649 N N . ILE A 1 208 ? 8.305 -11.828 -18.188 1 98.81 208 ILE A N 1
ATOM 1650 C CA . ILE A 1 208 ? 8.367 -10.609 -17.391 1 98.81 208 ILE A CA 1
ATOM 1651 C C . ILE A 1 208 ? 8.312 -10.961 -15.906 1 98.81 208 ILE A C 1
ATOM 1653 O O . ILE A 1 208 ? 7.312 -11.492 -15.422 1 98.81 208 ILE A O 1
ATOM 1657 N N . PRO A 1 209 ? 9.359 -10.68 -15.133 1 98.75 209 PRO A N 1
ATOM 1658 C CA . PRO A 1 209 ? 9.398 -11.031 -13.711 1 98.75 209 PRO A CA 1
ATOM 1659 C C . PRO A 1 209 ? 8.281 -10.359 -12.906 1 98.75 209 PRO A C 1
ATOM 1661 O O . PRO A 1 209 ? 7.613 -9.461 -13.414 1 98.75 209 PRO A O 1
ATOM 1664 N N . SER A 1 210 ? 8.117 -10.922 -11.688 1 98.62 210 SER A N 1
ATOM 1665 C CA . SER A 1 210 ? 7.086 -10.328 -10.836 1 98.62 210 SER A CA 1
ATOM 1666 C C . SER A 1 210 ? 7.359 -8.844 -10.586 1 98.62 210 SER A C 1
ATOM 1668 O O . SER A 1 210 ? 8.516 -8.438 -10.477 1 98.62 210 SER A O 1
ATOM 1670 N N . PHE A 1 211 ? 6.328 -8.117 -10.414 1 97.75 211 PHE A N 1
ATOM 1671 C CA . PHE A 1 211 ? 6.453 -6.684 -10.156 1 97.75 211 PHE A CA 1
ATOM 1672 C C . PHE A 1 211 ? 7.117 -6.43 -8.812 1 97.75 211 PHE A C 1
ATOM 1674 O O . PHE A 1 211 ? 7.875 -5.469 -8.656 1 97.75 211 PHE A O 1
ATOM 1681 N N . GLN A 1 212 ? 6.848 -7.25 -7.867 1 97.44 212 GLN A N 1
ATOM 1682 C CA . GLN A 1 212 ? 7.512 -7.137 -6.574 1 97.44 212 GLN A CA 1
ATOM 1683 C C . GLN A 1 212 ? 9.023 -7.246 -6.719 1 97.44 212 GLN A C 1
ATOM 1685 O O . GLN A 1 212 ? 9.773 -6.438 -6.164 1 97.44 212 GLN A O 1
ATOM 1690 N N . TYR A 1 213 ? 9.492 -8.273 -7.422 1 98.06 213 TYR A N 1
ATOM 1691 C CA . TYR A 1 213 ? 10.93 -8.453 -7.613 1 98.06 213 TYR A CA 1
ATOM 1692 C C . TYR A 1 213 ? 11.547 -7.25 -8.312 1 98.06 213 TYR A C 1
ATOM 1694 O O . TYR A 1 213 ? 12.609 -6.77 -7.91 1 98.06 213 TYR A O 1
ATOM 1702 N N . ILE A 1 214 ? 10.875 -6.816 -9.344 1 96.75 214 ILE A N 1
ATOM 1703 C CA . ILE A 1 214 ? 11.359 -5.672 -10.117 1 96.75 214 ILE A CA 1
ATOM 1704 C C . ILE A 1 214 ? 11.492 -4.457 -9.203 1 96.75 214 ILE A C 1
ATOM 1706 O O . ILE A 1 214 ? 12.5 -3.748 -9.25 1 96.75 214 ILE A O 1
ATOM 1710 N N . ARG A 1 215 ? 10.516 -4.254 -8.328 1 94.31 215 ARG A N 1
ATOM 1711 C CA . ARG A 1 215 ? 10.555 -3.127 -7.402 1 94.31 215 ARG A CA 1
ATOM 1712 C C . ARG A 1 215 ? 11.688 -3.289 -6.391 1 94.31 215 ARG A C 1
ATOM 1714 O O . ARG A 1 215 ? 12.43 -2.344 -6.125 1 94.31 215 ARG A O 1
ATOM 1721 N N . PHE A 1 216 ? 11.844 -4.445 -5.844 1 94.88 216 PHE A N 1
ATOM 1722 C CA . PHE A 1 216 ? 12.828 -4.684 -4.801 1 94.88 216 PHE A CA 1
ATOM 1723 C C . PHE A 1 216 ? 14.242 -4.605 -5.363 1 94.88 216 PHE A C 1
ATOM 1725 O O . PHE A 1 216 ? 15.18 -4.207 -4.664 1 94.88 216 PHE A O 1
ATOM 1732 N N . SER A 1 217 ? 14.398 -4.98 -6.613 1 94.31 217 SER A N 1
ATOM 1733 C CA . SER A 1 217 ? 15.734 -5.094 -7.195 1 94.31 217 SER A CA 1
ATOM 1734 C C . SER A 1 217 ? 16.078 -3.857 -8.016 1 94.31 217 SER A C 1
ATOM 1736 O O . SER A 1 217 ? 17.219 -3.701 -8.453 1 94.31 217 SER A O 1
ATOM 1738 N N . HIS A 1 218 ? 15.109 -3.014 -8.32 1 92.62 218 HIS A N 1
ATOM 1739 C CA . HIS A 1 218 ? 15.273 -1.813 -9.133 1 92.62 218 HIS A CA 1
ATOM 1740 C C . HIS A 1 218 ? 15.734 -2.162 -10.539 1 92.62 218 HIS A C 1
ATOM 1742 O O . HIS A 1 218 ? 16.531 -1.434 -11.133 1 92.62 218 HIS A O 1
ATOM 1748 N N . LYS A 1 219 ? 15.328 -3.334 -11.008 1 94.62 219 LYS A N 1
ATOM 1749 C CA . LYS A 1 219 ? 15.586 -3.727 -12.391 1 94.62 219 LYS A CA 1
ATOM 1750 C C . LYS A 1 219 ? 14.523 -3.172 -13.336 1 94.62 219 LYS A C 1
ATOM 1752 O O . LYS A 1 219 ? 13.422 -2.832 -12.898 1 94.62 219 LYS A O 1
ATOM 1757 N N . LYS A 1 220 ? 14.891 -3.074 -14.555 1 95.38 220 LYS A N 1
ATOM 1758 C CA . LYS A 1 220 ? 13.938 -2.604 -15.562 1 95.38 220 LYS A CA 1
ATOM 1759 C C . LYS A 1 220 ? 12.812 -3.611 -15.773 1 95.38 220 LYS A C 1
ATOM 1761 O O . LYS A 1 220 ? 13.055 -4.816 -15.836 1 95.38 220 LYS A O 1
ATOM 1766 N N . LEU A 1 221 ? 11.609 -3.141 -15.859 1 96.94 221 LEU A N 1
ATOM 1767 C CA . LEU A 1 221 ? 10.469 -4 -16.141 1 96.94 221 LEU A CA 1
ATOM 1768 C C . LEU A 1 221 ? 10.391 -4.34 -17.625 1 96.94 221 LEU A C 1
ATOM 1770 O O . LEU A 1 221 ? 9.984 -3.506 -18.438 1 96.94 221 LEU A O 1
ATOM 1774 N N . LYS A 1 222 ? 10.711 -5.5 -17.922 1 97.75 222 LYS A N 1
ATOM 1775 C CA . LYS A 1 222 ? 10.688 -6.051 -19.281 1 97.75 222 LYS A CA 1
ATOM 1776 C C . LYS A 1 222 ? 10.773 -7.574 -19.25 1 97.75 222 LYS A C 1
ATOM 1778 O O . LYS A 1 222 ? 10.906 -8.172 -18.188 1 97.75 222 LYS A O 1
ATOM 1783 N N . ALA A 1 223 ? 10.711 -8.125 -20.438 1 98.62 223 ALA A N 1
ATOM 1784 C CA . ALA A 1 223 ? 10.875 -9.578 -20.516 1 98.62 223 ALA A CA 1
ATOM 1785 C C . ALA A 1 223 ? 12.344 -9.977 -20.406 1 98.62 223 ALA A C 1
ATOM 1787 O O . ALA A 1 223 ? 13.211 -9.305 -20.969 1 98.62 223 ALA A O 1
ATOM 1788 N N . TYR A 1 224 ? 12.594 -11.047 -19.672 1 98.81 224 TYR A N 1
ATOM 1789 C CA . TYR A 1 224 ? 13.914 -11.648 -19.547 1 98.81 224 TYR A CA 1
ATOM 1790 C C . TYR A 1 224 ? 13.891 -13.117 -19.938 1 98.81 224 TYR A C 1
ATOM 1792 O O . TYR A 1 224 ? 12.875 -13.797 -19.781 1 98.81 224 TYR A O 1
ATOM 1800 N N . THR A 1 225 ? 14.992 -13.547 -20.422 1 98.81 225 THR A N 1
ATOM 1801 C CA . THR A 1 225 ? 15.117 -14.969 -20.703 1 98.81 225 THR A CA 1
ATOM 1802 C C . THR A 1 225 ? 15.094 -15.773 -19.391 1 98.81 225 THR A C 1
ATOM 1804 O O . THR A 1 225 ? 15.789 -15.438 -18.438 1 98.81 225 THR A O 1
ATOM 1807 N N . ALA A 1 226 ? 14.289 -16.828 -19.391 1 98.88 226 ALA A N 1
ATOM 1808 C CA . ALA A 1 226 ? 14.195 -17.719 -18.234 1 98.88 226 ALA A CA 1
ATOM 1809 C C . ALA A 1 226 ? 14.227 -19.172 -18.656 1 98.88 226 ALA A C 1
ATOM 1811 O O . ALA A 1 226 ? 13.711 -19.531 -19.719 1 98.88 226 ALA A O 1
ATOM 1812 N N . ASN A 1 227 ? 14.883 -20.016 -17.922 1 98.94 227 ASN A N 1
ATOM 1813 C CA . ASN A 1 227 ? 14.836 -21.469 -18.047 1 98.94 227 ASN A CA 1
ATOM 1814 C C . ASN A 1 227 ? 13.898 -22.094 -17.016 1 98.94 227 ASN A C 1
ATOM 1816 O O . ASN A 1 227 ? 14.148 -22.016 -15.812 1 98.94 227 ASN A O 1
ATOM 1820 N N . ILE A 1 228 ? 12.875 -22.766 -17.469 1 98.88 228 ILE A N 1
ATOM 1821 C CA . ILE A 1 228 ? 11.82 -23.234 -16.562 1 98.88 228 ILE A CA 1
ATOM 1822 C C . ILE A 1 228 ? 11.797 -24.766 -16.562 1 98.88 228 ILE A C 1
ATOM 1824 O O . ILE A 1 228 ? 11.812 -25.391 -17.625 1 98.88 228 ILE A O 1
ATOM 1828 N N . THR A 1 229 ? 11.75 -25.344 -15.383 1 98.81 229 THR A N 1
ATOM 1829 C CA . THR A 1 229 ? 11.602 -26.781 -15.219 1 98.81 229 THR A CA 1
ATOM 1830 C C . THR A 1 229 ? 10.414 -27.109 -14.32 1 98.81 229 THR A C 1
ATOM 1832 O O . THR A 1 229 ? 10.039 -26.297 -13.469 1 98.81 229 THR A O 1
ATOM 1835 N N . LYS A 1 230 ? 9.812 -28.156 -14.547 1 98.69 230 LYS A N 1
ATOM 1836 C CA . LYS A 1 230 ? 8.711 -28.719 -13.781 1 98.69 230 LYS A CA 1
ATOM 1837 C C . LYS A 1 230 ? 8.938 -30.203 -13.492 1 98.69 230 LYS A C 1
ATOM 1839 O O . LYS A 1 230 ? 9.008 -31.016 -14.414 1 98.69 230 LYS A O 1
ATOM 1844 N N . THR A 1 231 ? 9.039 -30.547 -12.195 1 98.44 231 THR A N 1
ATOM 1845 C CA . THR A 1 231 ? 9.375 -31.906 -11.805 1 98.44 231 THR A CA 1
ATOM 1846 C C . THR A 1 231 ? 8.422 -32.406 -10.719 1 98.44 231 THR A C 1
ATOM 1848 O O . THR A 1 231 ? 8.258 -31.766 -9.688 1 98.44 231 THR A O 1
ATOM 1851 N N . GLN A 1 232 ? 7.914 -33.562 -10.922 1 97.5 232 GLN A N 1
ATOM 1852 C CA . GLN A 1 232 ? 7.062 -34.188 -9.914 1 97.5 232 GLN A CA 1
ATOM 1853 C C . GLN A 1 232 ? 7.883 -35.031 -8.953 1 97.5 232 GLN A C 1
ATOM 1855 O O . GLN A 1 232 ? 8.766 -35.781 -9.383 1 97.5 232 GLN A O 1
ATOM 1860 N N . LYS A 1 233 ? 7.68 -34.781 -7.742 1 95 233 LYS A N 1
ATOM 1861 C CA . LYS A 1 233 ? 8.273 -35.594 -6.676 1 95 233 LYS A CA 1
ATOM 1862 C C . LYS A 1 233 ? 7.215 -36.062 -5.68 1 95 233 LYS A C 1
ATOM 1864 O O . LYS A 1 233 ? 6.812 -35.281 -4.797 1 95 233 LYS A O 1
ATOM 1869 N N . ASP A 1 234 ? 6.879 -37.375 -5.695 1 95 234 ASP A N 1
ATOM 1870 C CA . ASP A 1 234 ? 5.844 -37.906 -4.828 1 95 234 ASP A CA 1
ATOM 1871 C C . ASP A 1 234 ? 4.516 -37.188 -5.023 1 95 234 ASP A C 1
ATOM 1873 O O . ASP A 1 234 ? 3.953 -37.219 -6.121 1 95 234 ASP A O 1
ATOM 1877 N N . ASN A 1 235 ? 4.125 -36.531 -3.986 1 97.75 235 ASN A N 1
ATOM 1878 C CA . ASN A 1 235 ? 2.795 -35.938 -4.059 1 97.75 235 ASN A CA 1
ATOM 1879 C C . ASN A 1 235 ? 2.865 -34.469 -4.375 1 97.75 235 ASN A C 1
ATOM 1881 O O . ASN A 1 235 ? 1.841 -33.781 -4.391 1 97.75 235 ASN A O 1
ATOM 1885 N N . VAL A 1 236 ? 4.098 -34 -4.645 1 98.62 236 VAL A N 1
ATOM 1886 C CA . VAL A 1 236 ? 4.23 -32.562 -4.961 1 98.62 236 VAL A CA 1
ATOM 1887 C C . VAL A 1 236 ? 4.941 -32.406 -6.305 1 98.62 236 VAL A C 1
ATOM 1889 O O . VAL A 1 236 ? 5.59 -33.344 -6.789 1 98.62 236 VAL A O 1
ATOM 1892 N N . THR A 1 237 ? 4.695 -31.281 -6.906 1 98.81 237 THR A N 1
ATOM 1893 C CA . THR A 1 237 ? 5.395 -30.844 -8.102 1 98.81 237 THR A CA 1
ATOM 1894 C C . THR A 1 237 ? 6.215 -29.578 -7.812 1 98.81 237 THR A C 1
ATOM 1896 O O . THR A 1 237 ? 5.738 -28.656 -7.148 1 98.81 237 THR A O 1
ATOM 1899 N N . VAL A 1 238 ? 7.43 -29.578 -8.242 1 98.81 238 VAL A N 1
ATOM 1900 C CA . VAL A 1 238 ? 8.336 -28.438 -8.086 1 98.81 238 VAL A CA 1
ATOM 1901 C C . VAL A 1 238 ? 8.477 -27.703 -9.414 1 98.81 238 VAL A C 1
ATOM 1903 O O . VAL A 1 238 ? 8.898 -28.281 -10.414 1 98.81 238 VAL A O 1
ATOM 1906 N N . TYR A 1 239 ? 8.039 -26.453 -9.492 1 98.88 239 TYR A N 1
ATOM 1907 C CA . TYR A 1 239 ? 8.117 -25.562 -10.648 1 98.88 239 TYR A CA 1
ATOM 1908 C C . TYR A 1 239 ? 9.18 -24.5 -10.445 1 98.88 239 TYR A C 1
ATOM 1910 O O . TYR A 1 239 ? 9.047 -23.641 -9.562 1 98.88 239 TYR A O 1
ATOM 1918 N N . SER A 1 240 ? 10.234 -24.531 -11.25 1 98.94 240 SER A N 1
ATOM 1919 C CA . SER A 1 240 ? 11.398 -23.672 -11.031 1 98.94 240 SER A CA 1
ATOM 1920 C C . SER A 1 240 ? 11.633 -22.75 -12.219 1 98.94 240 SER A C 1
ATOM 1922 O O . SER A 1 240 ? 11.656 -23.203 -13.367 1 98.94 240 SER A O 1
ATOM 1924 N N . ILE A 1 241 ? 11.75 -21.531 -11.992 1 98.94 241 ILE A N 1
ATOM 1925 C CA . ILE A 1 241 ? 12.023 -20.5 -12.984 1 98.94 241 ILE A CA 1
ATOM 1926 C C . ILE A 1 241 ? 13.383 -19.859 -12.711 1 98.94 241 ILE A C 1
ATOM 1928 O O . ILE A 1 241 ? 13.539 -19.109 -11.742 1 98.94 241 ILE A O 1
ATOM 1932 N N . ASP A 1 242 ? 14.305 -20.078 -13.594 1 98.94 242 ASP A N 1
ATOM 1933 C CA . ASP A 1 242 ? 15.656 -19.547 -13.453 1 98.94 242 ASP A CA 1
ATOM 1934 C C . ASP A 1 242 ? 15.906 -18.406 -14.438 1 98.94 242 ASP A C 1
ATOM 1936 O O . ASP A 1 242 ? 15.75 -18.578 -15.648 1 98.94 242 ASP A O 1
ATOM 1940 N N . TYR A 1 243 ? 16.25 -17.234 -13.891 1 98.88 243 TYR A N 1
ATOM 1941 C CA . TYR A 1 243 ? 16.625 -16.078 -14.688 1 98.88 243 TYR A CA 1
ATOM 1942 C C . TYR A 1 243 ? 18.125 -15.867 -14.656 1 98.88 243 TYR A C 1
ATOM 1944 O O . TYR A 1 243 ? 18.641 -15.125 -13.812 1 98.88 243 TYR A O 1
ATOM 1952 N N . PRO A 1 244 ? 18.844 -16.297 -15.617 1 98.69 244 PRO A N 1
ATOM 1953 C CA . PRO A 1 244 ? 20.297 -16.188 -15.562 1 98.69 244 PRO A CA 1
ATOM 1954 C C . PRO A 1 244 ? 20.797 -14.75 -15.516 1 98.69 244 PRO A C 1
ATOM 1956 O O . PRO A 1 244 ? 21.656 -14.414 -14.703 1 98.69 244 PRO A O 1
ATOM 1959 N N . ASP A 1 245 ? 20.188 -13.883 -16.297 1 98.12 245 ASP A N 1
ATOM 1960 C CA . ASP A 1 245 ? 20.641 -12.508 -16.375 1 98.12 245 ASP A CA 1
ATOM 1961 C C . ASP A 1 245 ? 20.391 -11.758 -15.07 1 98.12 245 ASP A C 1
ATOM 1963 O O . ASP A 1 245 ? 21.094 -10.805 -14.742 1 98.12 245 ASP A O 1
ATOM 1967 N N . LEU A 1 246 ? 19.406 -12.18 -14.383 1 98.44 246 LEU A N 1
ATOM 1968 C CA . LEU A 1 246 ? 19.031 -11.516 -13.133 1 98.44 246 LEU A CA 1
ATOM 1969 C C . LEU A 1 246 ? 19.656 -12.219 -11.938 1 98.44 246 LEU A C 1
ATOM 1971 O O . LEU A 1 246 ? 19.531 -11.758 -10.797 1 98.44 246 LEU A O 1
ATOM 1975 N N . LYS A 1 247 ? 20.344 -13.352 -12.219 1 98.06 247 LYS A N 1
ATOM 1976 C CA . LYS A 1 247 ? 20.859 -14.195 -11.141 1 98.06 247 LYS A CA 1
ATOM 1977 C C . LYS A 1 247 ? 19.766 -14.477 -10.102 1 98.06 247 LYS A C 1
ATOM 1979 O O . LYS A 1 247 ? 20 -14.305 -8.906 1 98.06 247 LYS A O 1
ATOM 1984 N N . ARG A 1 248 ? 18.641 -14.852 -10.578 1 98.75 248 ARG A N 1
ATOM 1985 C CA . ARG A 1 248 ? 17.453 -15.07 -9.773 1 98.75 248 ARG A CA 1
ATOM 1986 C C . ARG A 1 248 ? 16.828 -16.438 -10.062 1 98.75 248 ARG A C 1
ATOM 1988 O O . ARG A 1 248 ? 16.781 -16.859 -11.211 1 98.75 248 ARG A O 1
ATOM 1995 N N . ASN A 1 249 ? 16.422 -17.109 -9.016 1 98.94 249 ASN A N 1
ATOM 1996 C CA . ASN A 1 249 ? 15.648 -18.344 -9.156 1 98.94 249 ASN A CA 1
ATOM 1997 C C . ASN A 1 249 ? 14.414 -18.328 -8.266 1 98.94 249 ASN A C 1
ATOM 1999 O O . ASN A 1 249 ? 14.508 -18.062 -7.066 1 98.94 249 ASN A O 1
ATOM 2003 N N . LEU A 1 250 ? 13.305 -18.578 -8.859 1 98.94 250 LEU A N 1
ATOM 2004 C CA . LEU A 1 250 ? 12.047 -18.766 -8.148 1 98.94 250 LEU A CA 1
ATOM 2005 C C . LEU A 1 250 ? 11.586 -20.219 -8.25 1 98.94 250 LEU A C 1
ATOM 2007 O O . LEU A 1 250 ? 11.523 -20.781 -9.344 1 98.94 250 LEU A O 1
ATOM 2011 N N . THR A 1 251 ? 11.266 -20.781 -7.137 1 98.94 251 THR A N 1
ATOM 2012 C CA . THR A 1 251 ? 10.727 -22.141 -7.113 1 98.94 251 THR A CA 1
ATOM 2013 C C . THR A 1 251 ? 9.406 -22.172 -6.348 1 98.94 251 THR A C 1
ATOM 2015 O O . THR A 1 251 ? 9.32 -21.688 -5.215 1 98.94 251 THR A O 1
ATOM 2018 N N . ILE A 1 252 ? 8.414 -22.719 -6.953 1 98.94 252 ILE A N 1
ATOM 2019 C CA . ILE A 1 252 ? 7.102 -22.891 -6.352 1 98.94 252 ILE A CA 1
ATOM 2020 C C . ILE A 1 252 ? 6.797 -24.391 -6.215 1 98.94 252 ILE A C 1
ATOM 2022 O O . ILE A 1 252 ? 6.879 -25.141 -7.188 1 98.94 252 ILE A O 1
ATOM 2026 N N . THR A 1 253 ? 6.465 -24.828 -5.031 1 98.94 253 THR A N 1
ATOM 2027 C CA . THR A 1 253 ? 6.09 -26.219 -4.77 1 98.94 253 THR A CA 1
ATOM 2028 C C . THR A 1 253 ? 4.59 -26.328 -4.496 1 98.94 253 THR A C 1
ATOM 2030 O O . THR A 1 253 ? 4.066 -25.656 -3.605 1 98.94 253 THR A O 1
ATOM 2033 N N . TYR A 1 254 ? 3.939 -27.172 -5.262 1 98.88 254 TYR A N 1
ATOM 2034 C CA . TYR A 1 254 ? 2.496 -27.328 -5.109 1 98.88 254 TYR A CA 1
ATOM 2035 C C . TYR A 1 254 ? 2.098 -28.797 -5.137 1 98.88 254 TYR A C 1
ATOM 2037 O O . TYR A 1 254 ? 2.85 -29.641 -5.629 1 98.88 254 TYR A O 1
ATOM 2045 N N . THR A 1 255 ? 0.956 -29.141 -4.586 1 98.81 255 THR A N 1
ATOM 2046 C CA . THR A 1 255 ? 0.459 -30.5 -4.652 1 98.81 255 THR A CA 1
ATOM 2047 C C . THR A 1 255 ? 0.114 -30.891 -6.086 1 98.81 255 THR A C 1
ATOM 2049 O O . THR A 1 255 ? -0.495 -30.109 -6.816 1 98.81 255 THR A O 1
ATOM 2052 N N . THR A 1 256 ? 0.512 -32.062 -6.438 1 98.25 256 THR A N 1
ATOM 2053 C CA . THR A 1 256 ? 0.264 -32.531 -7.797 1 98.25 256 THR A CA 1
ATOM 2054 C C . THR A 1 256 ? -1.229 -32.75 -8.031 1 98.25 256 THR A C 1
ATOM 2056 O O . THR A 1 256 ? -1.751 -32.406 -9.094 1 98.25 256 THR A O 1
ATOM 2059 N N . ALA A 1 257 ? -1.826 -33.312 -7.062 1 97.81 257 ALA A N 1
ATOM 2060 C CA . ALA A 1 257 ? -3.258 -33.562 -7.176 1 97.81 257 ALA A CA 1
ATOM 2061 C C . ALA A 1 257 ? -4.07 -32.281 -7.027 1 97.81 257 ALA A C 1
ATOM 2063 O O . ALA A 1 257 ? -3.652 -31.359 -6.34 1 97.81 257 ALA A O 1
ATOM 2064 N N . PHE A 1 258 ? -5.238 -32.281 -7.602 1 97.5 258 PHE A N 1
ATOM 2065 C CA . PHE A 1 258 ? -6.16 -31.156 -7.441 1 97.5 258 PHE A CA 1
ATOM 2066 C C . PHE A 1 258 ? -6.531 -30.969 -5.977 1 97.5 258 PHE A C 1
ATOM 2068 O O . PHE A 1 258 ? -6.688 -31.938 -5.238 1 97.5 258 PHE A O 1
ATOM 2075 N N . PRO A 1 259 ? -6.59 -29.734 -5.473 1 98.12 259 PRO A N 1
ATOM 2076 C CA . PRO A 1 259 ? -6.699 -28.453 -6.164 1 98.12 259 PRO A CA 1
ATOM 2077 C C . PRO A 1 259 ? -5.355 -27.734 -6.301 1 98.12 259 PRO A C 1
ATOM 2079 O O . PRO A 1 259 ? -5.309 -26.516 -6.371 1 98.12 259 PRO A O 1
ATOM 2082 N N . HIS A 1 260 ? -4.234 -28.5 -6.242 1 98.69 260 HIS A N 1
ATOM 2083 C CA . HIS A 1 260 ? -2.889 -28.016 -6.516 1 98.69 260 HIS A CA 1
ATOM 2084 C C . HIS A 1 260 ? -2.496 -26.906 -5.543 1 98.69 260 HIS A C 1
ATOM 2086 O O . HIS A 1 260 ? -2.025 -25.844 -5.957 1 98.69 260 HIS A O 1
ATOM 2092 N N . THR A 1 261 ? -2.656 -27.125 -4.293 1 98.75 261 THR A N 1
ATOM 2093 C CA . THR A 1 261 ? -2.359 -26.125 -3.268 1 98.75 261 THR A CA 1
ATOM 2094 C C . THR A 1 261 ? -0.872 -25.781 -3.258 1 98.75 261 THR A C 1
ATOM 2096 O O . THR A 1 261 ? -0.027 -26.672 -3.436 1 98.75 261 THR A O 1
ATOM 2099 N N . ILE A 1 262 ? -0.552 -24.531 -3.123 1 98.94 262 ILE A N 1
ATOM 2100 C CA . ILE A 1 262 ? 0.837 -24.094 -3.033 1 98.94 262 ILE A CA 1
ATOM 2101 C C . ILE A 1 262 ? 1.366 -24.328 -1.622 1 98.94 262 ILE A C 1
ATOM 2103 O O . ILE A 1 262 ? 0.902 -23.719 -0.661 1 98.94 262 ILE A O 1
ATOM 2107 N N . GLU A 1 263 ? 2.375 -25.125 -1.504 1 98.88 263 GLU A N 1
ATOM 2108 C CA . GLU A 1 263 ? 2.844 -25.578 -0.2 1 98.88 263 GLU A CA 1
ATOM 2109 C C . GLU A 1 263 ? 4.031 -24.766 0.281 1 98.88 263 GLU A C 1
ATOM 2111 O O . GLU A 1 263 ? 4.242 -24.609 1.486 1 98.88 263 GLU A O 1
ATOM 2116 N N . SER A 1 264 ? 4.812 -24.312 -0.612 1 98.88 264 SER A N 1
ATOM 2117 C CA . SER A 1 264 ? 5.973 -23.484 -0.307 1 98.88 264 SER A CA 1
ATOM 2118 C C . SER A 1 264 ? 6.523 -22.812 -1.563 1 98.88 264 SER A C 1
ATOM 2120 O O . SER A 1 264 ? 6.188 -23.203 -2.682 1 98.88 264 SER A O 1
ATOM 2122 N N . PHE A 1 265 ? 7.328 -21.781 -1.369 1 98.94 265 PHE A N 1
ATOM 2123 C CA . PHE A 1 265 ? 8.094 -21.203 -2.465 1 98.94 265 PHE A CA 1
ATOM 2124 C C . PHE A 1 265 ? 9.391 -20.578 -1.947 1 98.94 265 PHE A C 1
ATOM 2126 O O . PHE A 1 265 ? 9.484 -20.203 -0.776 1 98.94 265 PHE A O 1
ATOM 2133 N N . THR A 1 266 ? 10.383 -20.531 -2.82 1 98.88 266 THR A N 1
ATOM 2134 C CA . THR A 1 266 ? 11.664 -19.906 -2.527 1 98.88 266 THR A CA 1
ATOM 2135 C C . THR A 1 266 ? 12.094 -18.984 -3.67 1 98.88 266 THR A C 1
ATOM 2137 O O . THR A 1 266 ? 11.75 -19.219 -4.828 1 98.88 266 THR A O 1
ATOM 2140 N N . GLU A 1 267 ? 12.734 -17.969 -3.379 1 98.88 267 GLU A N 1
ATOM 2141 C CA . GLU A 1 267 ? 13.336 -17.047 -4.34 1 98.88 267 GLU A CA 1
ATOM 2142 C C . GLU A 1 267 ? 14.773 -16.719 -3.965 1 98.88 267 GLU A C 1
ATOM 2144 O O . GLU A 1 267 ? 15.031 -16.141 -2.902 1 98.88 267 GLU A O 1
ATOM 2149 N N . THR A 1 268 ? 15.68 -17.047 -4.805 1 98.75 268 THR A N 1
ATOM 2150 C CA . THR A 1 268 ? 17.109 -16.812 -4.578 1 98.75 268 THR A CA 1
ATOM 2151 C C . THR A 1 268 ? 17.609 -15.711 -5.508 1 98.75 268 THR A C 1
ATOM 2153 O O . THR A 1 268 ? 17.406 -15.766 -6.719 1 98.75 268 THR A O 1
ATOM 2156 N N . HIS A 1 269 ? 18.266 -14.742 -5 1 97.81 269 HIS A N 1
ATOM 2157 C CA . HIS A 1 269 ? 18.891 -13.68 -5.773 1 97.81 269 HIS A CA 1
ATOM 2158 C C . HIS A 1 269 ? 19.875 -12.883 -4.922 1 97.81 269 HIS A C 1
ATOM 2160 O O . HIS A 1 269 ? 19.953 -13.078 -3.709 1 97.81 269 HIS A O 1
ATOM 2166 N N . LYS A 1 270 ? 20.609 -12 -5.559 1 95.62 270 LYS A N 1
ATOM 2167 C CA . LYS A 1 270 ? 21.531 -11.125 -4.848 1 95.62 270 LYS A CA 1
ATOM 2168 C C . LYS A 1 270 ? 20.797 -10.078 -4.023 1 95.62 270 LYS A C 1
ATOM 2170 O O . LYS A 1 270 ? 19.781 -9.531 -4.473 1 95.62 270 LYS A O 1
ATOM 2175 N N . SER A 1 271 ? 21.266 -9.844 -2.785 1 93.5 271 SER A N 1
ATOM 2176 C CA . SER A 1 271 ? 20.672 -8.891 -1.853 1 93.5 271 SER A CA 1
ATOM 2177 C C . SER A 1 271 ? 21.75 -8.148 -1.069 1 93.5 271 SER A C 1
ATOM 2179 O O . SER A 1 271 ? 22.797 -8.719 -0.738 1 93.5 271 SER A O 1
ATOM 2181 N N . GLY A 1 272 ? 21.406 -6.883 -0.82 1 89.94 272 GLY A N 1
ATOM 2182 C CA . GLY A 1 272 ? 22.359 -6.07 -0.071 1 89.94 272 GLY A CA 1
ATOM 2183 C C . GLY A 1 272 ? 23.031 -5 -0.917 1 89.94 272 GLY A C 1
ATOM 2184 O O . GLY A 1 272 ? 22.609 -4.754 -2.053 1 89.94 272 GLY A O 1
ATOM 2185 N N . PHE A 1 273 ? 24.047 -4.297 -0.263 1 85.19 273 PHE A N 1
ATOM 2186 C CA . PHE A 1 273 ? 24.688 -3.164 -0.921 1 85.19 273 PHE A CA 1
ATOM 2187 C C . PHE A 1 273 ? 26.203 -3.309 -0.891 1 85.19 273 PHE A C 1
ATOM 2189 O O . PHE A 1 273 ? 26.75 -3.914 0.029 1 85.19 273 PHE A O 1
ATOM 2196 N N . GLY A 1 274 ? 26.812 -2.746 -1.945 1 84.25 274 GLY A N 1
ATOM 2197 C CA . GLY A 1 274 ? 28.25 -2.645 -1.983 1 84.25 274 GLY A CA 1
ATOM 2198 C C . GLY A 1 274 ? 28.953 -3.982 -1.834 1 84.25 274 GLY A C 1
ATOM 2199 O O . GLY A 1 274 ? 28.641 -4.934 -2.555 1 84.25 274 GLY A O 1
ATOM 2200 N N . THR A 1 275 ? 29.812 -3.996 -0.826 1 85.44 275 THR A N 1
ATOM 2201 C CA . THR A 1 275 ? 30.641 -5.176 -0.602 1 85.44 275 THR A CA 1
ATOM 2202 C C . THR A 1 275 ? 29.875 -6.238 0.173 1 85.44 275 THR A C 1
ATOM 2204 O O . THR A 1 275 ? 30.297 -7.391 0.252 1 85.44 275 THR A O 1
ATOM 2207 N N . ASP A 1 276 ? 28.75 -5.898 0.624 1 85.38 276 ASP A N 1
ATOM 2208 C CA . ASP A 1 276 ? 28 -6.801 1.484 1 85.38 276 ASP A CA 1
ATOM 2209 C C . ASP A 1 276 ? 26.922 -7.539 0.692 1 85.38 276 ASP A C 1
ATOM 2211 O O . ASP A 1 276 ? 26.078 -8.227 1.271 1 85.38 276 ASP A O 1
ATOM 2215 N N . ILE A 1 277 ? 27.031 -7.418 -0.57 1 91.94 277 ILE A N 1
ATOM 2216 C CA . ILE A 1 277 ? 26.062 -8.117 -1.408 1 91.94 277 ILE A CA 1
ATOM 2217 C C . ILE A 1 277 ? 26.281 -9.625 -1.304 1 91.94 277 ILE A C 1
ATOM 2219 O O . ILE A 1 277 ? 27.422 -10.102 -1.381 1 91.94 277 ILE A O 1
ATOM 2223 N N . LYS A 1 278 ? 25.297 -10.359 -1.027 1 94.38 278 LYS A N 1
ATOM 2224 C CA . LYS A 1 278 ? 25.344 -11.82 -0.986 1 94.38 278 LYS A CA 1
ATOM 2225 C C . LYS A 1 278 ? 24.078 -12.438 -1.562 1 94.38 278 LYS A C 1
ATOM 2227 O O . LYS A 1 278 ? 23.047 -11.781 -1.64 1 94.38 278 LYS A O 1
ATOM 2232 N N . THR A 1 279 ? 24.25 -13.633 -1.999 1 97.75 279 THR A N 1
ATOM 2233 C CA . THR A 1 279 ? 23.094 -14.391 -2.482 1 97.75 279 THR A CA 1
ATOM 2234 C C . THR A 1 279 ? 22.281 -14.938 -1.314 1 97.75 279 THR A C 1
ATOM 2236 O O . THR A 1 279 ? 22.828 -15.617 -0.438 1 97.75 279 THR A O 1
ATOM 2239 N N . LEU A 1 280 ? 21.016 -14.602 -1.245 1 98.38 280 LEU A N 1
ATOM 2240 C CA . LEU A 1 280 ? 20.125 -15.047 -0.186 1 98.38 280 LEU A CA 1
ATOM 2241 C C . LEU A 1 280 ? 18.875 -15.695 -0.772 1 98.38 280 LEU A C 1
ATOM 2243 O O . LEU A 1 280 ? 18.5 -15.422 -1.917 1 98.38 280 LEU A O 1
ATOM 2247 N N . THR A 1 281 ? 18.266 -16.516 -0.019 1 98.81 281 THR A N 1
ATOM 2248 C CA . THR A 1 281 ? 17.062 -17.219 -0.446 1 98.81 281 THR A CA 1
ATOM 2249 C C . THR A 1 281 ? 15.883 -16.844 0.447 1 98.81 281 THR A C 1
ATOM 2251 O O . THR A 1 281 ? 15.867 -17.172 1.635 1 98.81 281 THR A O 1
ATOM 2254 N N . THR A 1 282 ? 14.93 -16.125 -0.115 1 98.88 282 THR A N 1
ATOM 2255 C CA . THR A 1 282 ? 13.625 -15.969 0.523 1 98.88 282 THR A CA 1
ATOM 2256 C C . THR A 1 282 ? 12.898 -17.312 0.586 1 98.88 282 THR A C 1
ATOM 2258 O O . THR A 1 282 ? 12.875 -18.062 -0.391 1 98.88 282 THR A O 1
ATOM 2261 N N . LYS A 1 283 ? 12.328 -17.578 1.703 1 98.88 283 LYS A N 1
ATOM 2262 C CA . LYS A 1 283 ? 11.617 -18.828 1.896 1 98.88 283 LYS A CA 1
ATOM 2263 C C . LYS A 1 283 ? 10.242 -18.594 2.514 1 98.88 283 LYS A C 1
ATOM 2265 O O . LYS A 1 283 ? 10.109 -17.844 3.482 1 98.88 283 LYS A O 1
ATOM 2270 N N . ALA A 1 284 ? 9.242 -19.172 1.925 1 98.94 284 ALA A N 1
ATOM 2271 C CA . ALA A 1 284 ? 7.895 -19.219 2.49 1 98.94 284 ALA A CA 1
ATOM 2272 C C . ALA A 1 284 ? 7.402 -20.656 2.617 1 98.94 284 ALA A C 1
ATOM 2274 O O . ALA A 1 284 ? 7.34 -21.391 1.627 1 98.94 284 ALA A O 1
ATOM 2275 N N . THR A 1 285 ? 7.062 -21.047 3.83 1 98.88 285 THR A N 1
ATOM 2276 C CA . THR A 1 285 ? 6.57 -22.391 4.098 1 98.88 285 THR A CA 1
ATOM 2277 C C . THR A 1 285 ? 5.156 -22.359 4.668 1 98.88 285 THR A C 1
ATOM 2279 O O . THR A 1 285 ? 4.844 -21.5 5.504 1 98.88 285 THR A O 1
ATOM 2282 N N . LEU A 1 286 ? 4.398 -23.344 4.238 1 98.88 286 LEU A N 1
ATOM 2283 C CA . LEU A 1 286 ? 2.996 -23.391 4.645 1 98.88 286 LEU A CA 1
ATOM 2284 C C . LEU A 1 286 ? 2.867 -23.312 6.164 1 98.88 286 LEU A C 1
ATOM 2286 O O . LEU A 1 286 ? 3.564 -24.031 6.887 1 98.88 286 LEU A O 1
ATOM 2290 N N . ASN A 1 287 ? 2.025 -22.422 6.645 1 98.75 287 ASN A N 1
ATOM 2291 C CA . ASN A 1 287 ? 1.598 -22.359 8.039 1 98.75 287 ASN A CA 1
ATOM 2292 C C . ASN A 1 287 ? 0.199 -22.938 8.227 1 98.75 287 ASN A C 1
ATOM 2294 O O . ASN A 1 287 ? 0.051 -24.078 8.664 1 98.75 287 ASN A O 1
ATOM 2298 N N . LYS A 1 288 ? -0.811 -22.203 7.66 1 98.69 288 LYS A N 1
ATOM 2299 C CA . LYS A 1 288 ? -2.199 -22.641 7.73 1 98.69 288 LYS A CA 1
ATOM 2300 C C . LYS A 1 288 ? -2.941 -22.328 6.434 1 98.69 288 LYS A C 1
ATOM 2302 O O . LYS A 1 288 ? -2.502 -21.484 5.648 1 98.69 288 LYS A O 1
ATOM 2307 N N . ARG A 1 289 ? -4.016 -23.062 6.223 1 98.5 289 ARG A N 1
ATOM 2308 C CA . ARG A 1 289 ? -4.898 -22.828 5.082 1 98.5 289 ARG A CA 1
ATOM 2309 C C . ARG A 1 289 ? -6.359 -23.016 5.477 1 98.5 289 ARG A C 1
ATOM 2311 O O . ARG A 1 289 ? -6.711 -23.984 6.145 1 98.5 289 ARG A O 1
ATOM 2318 N N . ILE A 1 290 ? -7.18 -22.078 5.117 1 97.81 290 ILE A N 1
ATOM 2319 C CA . ILE A 1 290 ? -8.609 -22.203 5.363 1 97.81 290 ILE A CA 1
ATOM 2320 C C . ILE A 1 290 ? -9.391 -21.766 4.129 1 97.81 290 ILE A C 1
ATOM 2322 O O . ILE A 1 290 ? -8.891 -20.984 3.314 1 97.81 290 ILE A O 1
ATOM 2326 N N . ASN A 1 291 ? -10.547 -22.344 3.869 1 97.88 291 ASN A N 1
ATOM 2327 C CA . ASN A 1 291 ? -11.547 -21.844 2.926 1 97.88 291 ASN A CA 1
ATOM 2328 C C . ASN A 1 291 ? -12.703 -21.156 3.641 1 97.88 291 ASN A C 1
ATOM 2330 O O . ASN A 1 291 ? -13.391 -21.781 4.457 1 97.88 291 ASN A O 1
ATOM 2334 N N . THR A 1 292 ? -12.852 -19.891 3.346 1 97.81 292 THR A N 1
ATOM 2335 C CA . THR A 1 292 ? -13.891 -19.141 4.047 1 97.81 292 THR A CA 1
ATOM 2336 C C . THR A 1 292 ? -14.281 -17.906 3.262 1 97.81 292 THR A C 1
ATOM 2338 O O . THR A 1 292 ? -13.539 -17.453 2.387 1 97.81 292 THR A O 1
ATOM 2341 N N . ALA A 1 293 ? -15.484 -17.391 3.545 1 97.5 293 ALA A N 1
ATOM 2342 C CA . ALA A 1 293 ? -15.922 -16.125 2.984 1 97.5 293 ALA A CA 1
ATOM 2343 C C . ALA A 1 293 ? -15.43 -14.953 3.828 1 97.5 293 ALA A C 1
ATOM 2345 O O . ALA A 1 293 ? -16.219 -14.273 4.492 1 97.5 293 ALA A O 1
ATOM 2346 N N . TYR A 1 294 ? -14.18 -14.664 3.717 1 97.06 294 TYR A N 1
ATOM 2347 C CA . TYR A 1 294 ? -13.539 -13.688 4.594 1 97.06 294 TYR A CA 1
ATOM 2348 C C . TYR A 1 294 ? -14.234 -12.336 4.504 1 97.06 294 TYR A C 1
ATOM 2350 O O . TYR A 1 294 ? -14.234 -11.57 5.473 1 97.06 294 TYR A O 1
ATOM 2358 N N . TRP A 1 295 ? -14.836 -11.922 3.387 1 94.19 295 TRP A N 1
ATOM 2359 C CA . TRP A 1 295 ? -15.477 -10.625 3.172 1 94.19 295 TRP A CA 1
ATOM 2360 C C . TRP A 1 295 ? -16.688 -10.461 4.086 1 94.19 295 TRP A C 1
ATOM 2362 O O . TRP A 1 295 ? -17.203 -9.352 4.25 1 94.19 295 TRP A O 1
ATOM 2372 N N . GLN A 1 296 ? -17.125 -11.547 4.703 1 95.12 296 GLN A N 1
ATOM 2373 C CA . GLN A 1 296 ? -18.219 -11.5 5.664 1 95.12 296 GLN A CA 1
ATOM 2374 C C . GLN A 1 296 ? -17.703 -11.57 7.098 1 95.12 296 GLN A C 1
ATOM 2376 O O . GLN A 1 296 ? -18.484 -11.625 8.047 1 95.12 296 GLN A O 1
ATOM 2381 N N . GLN A 1 297 ? -16.438 -11.617 7.191 1 96.69 297 GLN A N 1
ATOM 2382 C CA . GLN A 1 297 ? -15.805 -11.82 8.492 1 96.69 297 GLN A CA 1
ATOM 2383 C C . GLN A 1 297 ? -14.953 -10.609 8.891 1 96.69 297 GLN A C 1
ATOM 2385 O O . GLN A 1 297 ? -13.789 -10.758 9.25 1 96.69 297 GLN A O 1
ATOM 2390 N N . ASN A 1 298 ? -15.555 -9.43 8.867 1 94.44 298 ASN A N 1
ATOM 2391 C CA . ASN A 1 298 ? -14.82 -8.195 9.102 1 94.44 298 ASN A CA 1
ATOM 2392 C C . ASN A 1 298 ? -15.148 -7.594 10.469 1 94.44 298 ASN A C 1
ATOM 2394 O O . ASN A 1 298 ? -14.711 -6.488 10.789 1 94.44 298 ASN A O 1
ATOM 2398 N N . SER A 1 299 ? -15.922 -8.273 11.328 1 95.44 299 SER A N 1
ATOM 2399 C CA . SER A 1 299 ? -16.297 -7.766 12.648 1 95.44 299 SER A CA 1
ATOM 2400 C C . SER A 1 299 ? -15.234 -8.117 13.688 1 95.44 299 SER A C 1
ATOM 2402 O O . SER A 1 299 ? -14.414 -9.008 13.477 1 95.44 299 SER A O 1
ATOM 2404 N N . ASN A 1 300 ? -15.305 -7.43 14.836 1 96.31 300 ASN A N 1
ATOM 2405 C CA . ASN A 1 300 ? -14.422 -7.758 15.945 1 96.31 300 ASN A CA 1
ATOM 2406 C C . ASN A 1 300 ? -14.617 -9.195 16.422 1 96.31 300 ASN A C 1
ATOM 2408 O O . ASN A 1 300 ? -13.672 -9.844 16.859 1 96.31 300 ASN A O 1
ATOM 2412 N N . LYS A 1 301 ? -15.852 -9.695 16.297 1 96.56 301 LYS A N 1
ATOM 2413 C CA . LYS A 1 301 ? -16.141 -11.062 16.719 1 96.56 301 LYS A CA 1
ATOM 2414 C C . LYS A 1 301 ? -15.43 -12.078 15.82 1 96.56 301 LYS A C 1
ATOM 2416 O O . LYS A 1 301 ? -15.359 -13.266 16.141 1 96.56 301 LYS A O 1
ATOM 2421 N N . ASP A 1 302 ? -14.953 -11.625 14.641 1 96.56 302 ASP A N 1
ATOM 2422 C CA . ASP A 1 302 ? -14.312 -12.516 13.672 1 96.56 302 ASP A CA 1
ATOM 2423 C C . ASP A 1 302 ? -12.797 -12.508 13.844 1 96.56 302 ASP A C 1
ATOM 2425 O O . ASP A 1 302 ? -12.078 -13.156 13.078 1 96.56 302 ASP A O 1
ATOM 2429 N N . LEU A 1 303 ? -12.234 -11.82 14.82 1 95.69 303 LEU A N 1
ATOM 2430 C CA . LEU A 1 303 ? -10.797 -11.68 15.023 1 95.69 303 LEU A CA 1
ATOM 2431 C C . LEU A 1 303 ? -10.148 -13.031 15.266 1 95.69 303 LEU A C 1
ATOM 2433 O O . LEU A 1 303 ? -9 -13.258 14.883 1 95.69 303 LEU A O 1
ATOM 2437 N N . HIS A 1 304 ? -10.891 -13.922 15.828 1 94.19 304 HIS A N 1
ATOM 2438 C CA . HIS A 1 304 ? -10.336 -15.219 16.203 1 94.19 304 HIS A CA 1
ATOM 2439 C C . HIS A 1 304 ? -9.961 -16.031 14.969 1 94.19 304 HIS A C 1
ATOM 2441 O O . HIS A 1 304 ? -9.172 -16.969 15.062 1 94.19 304 HIS A O 1
ATOM 2447 N N . PHE A 1 305 ? -10.5 -15.711 13.812 1 94.31 305 PHE A N 1
ATOM 2448 C CA . PHE A 1 305 ? -10.156 -16.422 12.586 1 94.31 305 PHE A CA 1
ATOM 2449 C C . PHE A 1 305 ? -8.695 -16.188 12.219 1 94.31 305 PHE A C 1
ATOM 2451 O O . PHE A 1 305 ? -8.102 -16.984 11.477 1 94.31 305 PHE A O 1
ATOM 2458 N N . ARG A 1 306 ? -8.086 -15.102 12.68 1 95.31 306 ARG A N 1
ATOM 2459 C CA . ARG A 1 306 ? -6.668 -14.875 12.445 1 95.31 306 ARG A CA 1
ATOM 2460 C C . ARG A 1 306 ? -5.824 -15.953 13.117 1 95.31 306 ARG A C 1
ATOM 2462 O O . ARG A 1 306 ? -4.805 -16.391 12.562 1 95.31 306 ARG A O 1
ATOM 2469 N N . ASP A 1 307 ? -6.289 -16.438 14.258 1 94.31 307 ASP A N 1
ATOM 2470 C CA . ASP A 1 307 ? -5.613 -17.531 14.938 1 94.31 307 ASP A CA 1
ATOM 2471 C C . ASP A 1 307 ? -5.645 -18.797 14.086 1 94.31 307 ASP A C 1
ATOM 2473 O O 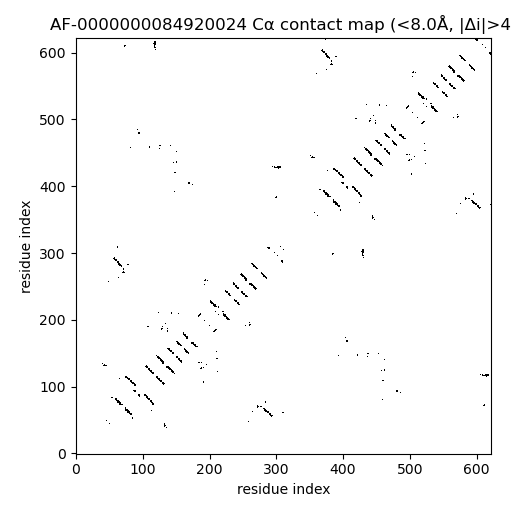. ASP A 1 307 ? -4.68 -19.562 14.078 1 94.31 307 ASP A O 1
ATOM 2477 N N . SER A 1 308 ? -6.75 -18.984 13.414 1 95 308 SER A N 1
ATOM 2478 C CA . SER A 1 308 ? -6.895 -20.141 12.547 1 95 308 SER A CA 1
ATOM 2479 C C . SER A 1 308 ? -5.91 -20.094 11.391 1 95 308 SER A C 1
ATOM 2481 O O . SER A 1 308 ? -5.66 -21.109 10.734 1 95 308 SER A O 1
ATOM 2483 N N . LEU A 1 309 ? -5.344 -18.922 11.141 1 96.69 309 LEU A N 1
ATOM 2484 C CA . LEU A 1 309 ? -4.348 -18.75 10.094 1 96.69 309 LEU A CA 1
ATOM 2485 C C . LEU A 1 309 ? -2.949 -18.625 10.688 1 96.69 309 LEU A C 1
ATOM 2487 O O . LEU A 1 309 ? -1.978 -18.406 9.961 1 96.69 309 LEU A O 1
ATOM 2491 N N . GLY A 1 310 ? -2.836 -18.766 12.016 1 96.12 310 GLY A N 1
ATOM 2492 C CA . GLY A 1 310 ? -1.564 -18.594 12.703 1 96.12 310 GLY A CA 1
ATOM 2493 C C . GLY A 1 310 ? -1.018 -17.188 12.625 1 96.12 310 GLY A C 1
ATOM 2494 O O . GLY A 1 310 ? 0.198 -16.984 12.57 1 96.12 310 GLY A O 1
ATOM 2495 N N . LEU A 1 311 ? -1.89 -16.281 12.516 1 94 311 LEU A N 1
ATOM 2496 C CA . LEU A 1 311 ? -1.498 -14.891 12.352 1 94 311 LEU A CA 1
ATOM 2497 C C . LEU A 1 311 ? -1.785 -14.086 13.617 1 94 311 LEU A C 1
ATOM 2499 O O . LEU A 1 311 ? -2.752 -14.367 14.328 1 94 311 LEU A O 1
ATOM 2503 N N . MET B 1 1 ? -71.188 29.141 -74.75 1 22.52 1 MET B N 1
ATOM 2504 C CA . MET B 1 1 ? -70.5 27.922 -74.375 1 22.52 1 MET B CA 1
ATOM 2505 C C . MET B 1 1 ? -69 27.984 -74.75 1 22.52 1 MET B C 1
ATOM 2507 O O . MET B 1 1 ? -68.25 27.031 -74.562 1 22.52 1 MET B O 1
ATOM 2511 N N . LYS B 1 2 ? -68.875 28.656 -75.812 1 23.86 2 LYS B N 1
ATOM 2512 C CA . LYS B 1 2 ? -67.625 28.719 -76.562 1 23.86 2 LYS B CA 1
ATOM 2513 C C . LYS B 1 2 ? -66.438 29.25 -75.75 1 23.86 2 LYS B C 1
ATOM 2515 O O . LYS B 1 2 ? -66.5 30.406 -75.312 1 23.86 2 LYS B O 1
ATOM 2520 N N . LYS B 1 3 ? -65.875 28.312 -74.938 1 25.16 3 LYS B N 1
ATOM 2521 C CA . LYS B 1 3 ? -64.938 28.141 -73.812 1 25.16 3 LYS B CA 1
ATO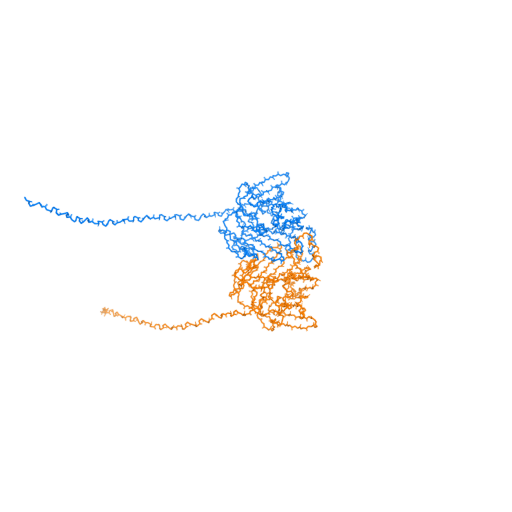M 2522 C C . LYS B 1 3 ? -63.562 28.609 -74.188 1 25.16 3 LYS B C 1
ATOM 2524 O O . LYS B 1 3 ? -62.875 27.953 -74.938 1 25.16 3 LYS B O 1
ATOM 2529 N N . LEU B 1 4 ? -63.438 29.922 -74.438 1 23.69 4 LEU B N 1
ATOM 2530 C CA . LEU B 1 4 ? -62.25 30.641 -74.875 1 23.69 4 LEU B CA 1
ATOM 2531 C C . LEU B 1 4 ? -61.062 30.359 -74 1 23.69 4 LEU B C 1
ATOM 2533 O O . LEU B 1 4 ? -61.125 30.594 -72.75 1 23.69 4 LEU B O 1
ATOM 2537 N N . VAL B 1 5 ? -60.219 29.391 -74.312 1 28.66 5 VAL B N 1
ATOM 2538 C CA . VAL B 1 5 ? -59.031 28.75 -73.75 1 28.66 5 VAL B CA 1
ATOM 2539 C C . VAL B 1 5 ? -57.938 29.797 -73.5 1 28.66 5 VAL B C 1
ATOM 2541 O O . VAL B 1 5 ? -57.375 30.328 -74.438 1 28.66 5 VAL B O 1
ATOM 2544 N N . GLU B 1 6 ? -58.281 30.844 -72.688 1 24.64 6 GLU B N 1
ATOM 2545 C CA . GLU B 1 6 ? -57.375 31.969 -72.438 1 24.64 6 GLU B CA 1
ATOM 2546 C C . GLU B 1 6 ? -56 31.5 -72.062 1 24.64 6 GLU B C 1
ATOM 2548 O O . GLU B 1 6 ? -55.844 30.719 -71.062 1 24.64 6 GLU B O 1
ATOM 2553 N N . LEU B 1 7 ? -55.125 31.578 -73.062 1 23.75 7 LEU B N 1
ATOM 2554 C CA . LEU B 1 7 ? -53.75 31.141 -73.125 1 23.75 7 LEU B CA 1
ATOM 2555 C C . LEU B 1 7 ? -52.969 31.562 -71.875 1 23.75 7 LEU B C 1
ATOM 2557 O O . LEU B 1 7 ? -53.562 31.781 -70.812 1 23.75 7 LEU B O 1
ATOM 2561 N N . GLY B 1 8 ? -51.906 32.312 -72 1 23.38 8 GLY B N 1
ATOM 2562 C CA . GLY B 1 8 ? -50.5 32 -72 1 23.38 8 GLY B CA 1
ATOM 2563 C C . GLY B 1 8 ? -49.781 32.5 -70.75 1 23.38 8 GLY B C 1
ATOM 2564 O O . GLY B 1 8 ? -48.969 31.75 -70.125 1 23.38 8 GLY B O 1
ATOM 2565 N N . ILE B 1 9 ? -49.594 33.844 -70.5 1 27.12 9 ILE B N 1
ATOM 2566 C CA . ILE B 1 9 ? -48.219 34.344 -70.375 1 27.12 9 ILE B CA 1
ATOM 2567 C C . ILE B 1 9 ? -47.781 34.188 -68.938 1 27.12 9 ILE B C 1
ATOM 2569 O O . ILE B 1 9 ? -48.469 34.625 -68 1 27.12 9 ILE B O 1
ATOM 2573 N N . ILE B 1 10 ? -46.844 33.219 -68.688 1 26.58 10 ILE B N 1
ATOM 2574 C CA . ILE B 1 10 ? -46.219 32.719 -67.438 1 26.58 10 ILE B CA 1
ATOM 2575 C C . ILE B 1 10 ? -45.344 33.781 -66.812 1 26.58 10 ILE B C 1
ATOM 2577 O O . ILE B 1 10 ? -44.406 34.281 -67.438 1 26.58 10 ILE B O 1
ATOM 2581 N N . ALA B 1 11 ? -45.969 34.781 -66.188 1 26.25 11 ALA B N 1
ATOM 2582 C CA . ALA B 1 11 ? -45.25 35.875 -65.5 1 26.25 11 ALA B CA 1
ATOM 2583 C C . ALA B 1 11 ? -44.188 35.312 -64.562 1 26.25 11 ALA B C 1
ATOM 2585 O O . ALA B 1 11 ? -44.5 34.562 -63.625 1 26.25 11 ALA B O 1
ATOM 2586 N N . ALA B 1 12 ? -42.969 35.031 -65.062 1 24.7 12 ALA B N 1
ATOM 2587 C CA . ALA B 1 12 ? -41.812 34.5 -64.312 1 24.7 12 ALA B CA 1
ATOM 2588 C C . ALA B 1 12 ? -41.438 35.469 -63.188 1 24.7 12 ALA B C 1
ATOM 2590 O O . ALA B 1 12 ? -41.094 36.625 -63.406 1 24.7 12 ALA B O 1
ATOM 2591 N N . THR B 1 13 ? -42.188 35.469 -62.062 1 24.94 13 THR B N 1
ATOM 2592 C CA . THR B 1 13 ? -41.938 36.281 -60.875 1 24.94 13 THR B CA 1
ATOM 2593 C C . THR B 1 13 ? -40.5 36.062 -60.375 1 24.94 13 THR B C 1
ATOM 2595 O O . THR B 1 13 ? -40.094 34.938 -60.094 1 24.94 13 THR B O 1
ATOM 2598 N N . LEU B 1 14 ? -39.531 36.844 -60.938 1 25.97 14 LEU B N 1
ATOM 2599 C CA . LEU B 1 14 ? -38.156 36.844 -60.531 1 25.97 14 LEU B CA 1
ATOM 2600 C C . LEU B 1 14 ? -38.031 37.125 -59.031 1 25.97 14 LEU B C 1
ATOM 2602 O O . LEU B 1 14 ? -38.5 38.156 -58.531 1 25.97 14 LEU B O 1
ATOM 2606 N N . LEU B 1 15 ? -38 36.031 -58.219 1 25.72 15 LEU B N 1
ATOM 2607 C CA . LEU B 1 15 ? -37.812 36 -56.75 1 25.72 15 LEU B CA 1
ATOM 2608 C C . LEU B 1 15 ? -36.5 36.656 -56.375 1 25.72 15 LEU B C 1
ATOM 2610 O O . LEU B 1 15 ? -35.438 36.312 -56.875 1 25.72 15 LEU B O 1
ATOM 2614 N N . VAL B 1 16 ? -36.5 38 -56.25 1 25.67 16 VAL B N 1
ATOM 2615 C CA . VAL B 1 16 ? -35.375 38.781 -55.781 1 25.67 16 VAL B CA 1
ATOM 2616 C C . VAL B 1 16 ? -34.875 38.25 -54.438 1 25.67 16 VAL B C 1
ATOM 2618 O O . VAL B 1 16 ? -35.656 38.062 -53.5 1 25.67 16 VAL B O 1
ATOM 2621 N N . SER B 1 17 ? -33.781 37.438 -54.406 1 26.42 17 SER B N 1
ATOM 2622 C CA . SER B 1 17 ? -33.031 36.812 -53.344 1 26.42 17 SER B CA 1
ATOM 2623 C C . SER B 1 17 ? -32.469 37.844 -52.375 1 26.42 17 SER B C 1
ATOM 2625 O O . SER B 1 17 ? -31.656 38.688 -52.75 1 26.42 17 SER B O 1
ATOM 2627 N N . ASN B 1 18 ? -33.344 38.594 -51.656 1 24.53 18 ASN B N 1
ATOM 2628 C CA . ASN B 1 18 ? -32.781 39.531 -50.688 1 24.53 18 ASN B CA 1
ATOM 2629 C C . ASN B 1 18 ? -31.781 38.844 -49.75 1 24.53 18 ASN B C 1
ATOM 2631 O O . ASN B 1 18 ? -32.094 37.875 -49.094 1 24.53 18 ASN B O 1
ATOM 2635 N N . ALA B 1 19 ? -30.484 38.906 -50.062 1 26.05 19 ALA B N 1
ATOM 2636 C CA . ALA B 1 19 ? -29.281 38.531 -49.344 1 26.05 19 ALA B CA 1
ATOM 2637 C C . ALA B 1 19 ? -29.25 39.156 -47.938 1 26.05 19 ALA B C 1
ATOM 2639 O O . ALA B 1 19 ? -29.312 40.375 -47.812 1 26.05 19 ALA B O 1
ATOM 2640 N N . CYS B 1 20 ? -29.969 38.562 -46.938 1 24.98 20 CYS B N 1
ATOM 2641 C CA . CYS B 1 20 ? -29.953 38.969 -45.531 1 24.98 20 CYS B CA 1
ATOM 2642 C C . CYS B 1 20 ? -28.516 39.219 -45.062 1 24.98 20 CYS B C 1
ATOM 2644 O O . CYS B 1 20 ? -27.672 38.312 -45.156 1 24.98 20 CYS B O 1
ATOM 2646 N N . LYS B 1 21 ? -28.031 40.438 -45.219 1 27.61 21 LYS B N 1
ATOM 2647 C CA . LYS B 1 21 ? -26.812 40.938 -44.625 1 27.61 21 LYS B CA 1
ATOM 2648 C C . LYS B 1 21 ? -26.75 40.594 -43.125 1 27.61 21 LYS B C 1
ATOM 2650 O O . LYS B 1 21 ? -27.469 41.188 -42.312 1 27.61 21 LYS B O 1
ATOM 2655 N N . GLU B 1 22 ? -26.781 39.281 -42.812 1 26.61 22 GLU B N 1
ATOM 2656 C CA . GLU B 1 22 ? -26.625 39 -41.406 1 26.61 22 GLU B CA 1
ATOM 2657 C C . GLU B 1 22 ? -25.375 39.688 -40.844 1 26.61 22 GLU B C 1
ATOM 2659 O O . GLU B 1 22 ? -24.281 39.5 -41.375 1 26.61 22 GLU B O 1
ATOM 2664 N N . LYS B 1 23 ? -25.578 40.875 -40.312 1 27.27 23 LYS B N 1
ATOM 2665 C CA . LYS B 1 23 ? -24.516 41.531 -39.531 1 27.27 23 LYS B CA 1
ATOM 2666 C C . LYS B 1 23 ? -23.859 40.562 -38.562 1 27.27 23 LYS B C 1
ATOM 2668 O O . LYS B 1 23 ? -24.531 39.906 -37.781 1 27.27 23 LYS B O 1
ATOM 2673 N N . ILE B 1 24 ? -22.719 40.062 -39.031 1 26.98 24 ILE B N 1
ATOM 2674 C CA . ILE B 1 24 ? -21.812 39.312 -38.188 1 26.98 24 ILE B CA 1
ATOM 2675 C C . ILE B 1 24 ? -21.547 40.062 -36.875 1 26.98 24 ILE B C 1
ATOM 2677 O O . ILE B 1 24 ? -20.984 41.156 -36.938 1 26.98 24 ILE B O 1
ATOM 2681 N N . GLN B 1 25 ? -22.594 40.125 -36 1 26.89 25 GLN B N 1
ATOM 2682 C CA . GLN B 1 25 ? -22.203 40.688 -34.719 1 26.89 25 GLN B CA 1
ATOM 2683 C C . GLN B 1 25 ? -20.906 40.062 -34.188 1 26.89 25 GLN B C 1
ATOM 2685 O O . GLN B 1 25 ? -20.812 38.844 -34.094 1 26.89 25 GLN B O 1
ATOM 2690 N N . THR B 1 26 ? -19.812 40.75 -34.5 1 29.62 26 THR B N 1
ATOM 2691 C CA . THR B 1 26 ? -18.531 40.438 -33.875 1 29.62 26 THR B CA 1
ATOM 2692 C C . THR B 1 26 ? -18.719 40.219 -32.375 1 29.62 26 THR B C 1
ATOM 2694 O O . THR B 1 26 ? -19.094 41.156 -31.656 1 29.62 26 THR B O 1
ATOM 2697 N N . GLN B 1 27 ? -19.312 39.062 -32.031 1 29.66 27 GLN B N 1
ATOM 2698 C CA . GLN B 1 27 ? -19.25 38.781 -30.594 1 29.66 27 GLN B CA 1
ATOM 2699 C C . GLN B 1 27 ? -17.859 39.125 -30.031 1 29.66 27 GLN B C 1
ATOM 2701 O O . GLN B 1 27 ? -16.844 38.719 -30.594 1 29.66 27 GLN B O 1
ATOM 2706 N N . ASP B 1 28 ? -17.781 40.281 -29.406 1 28.61 28 ASP B N 1
ATOM 2707 C CA . ASP B 1 28 ? -16.609 40.594 -28.609 1 28.61 28 ASP B CA 1
ATOM 2708 C C . ASP B 1 28 ? -16.047 39.344 -27.922 1 28.61 28 ASP B C 1
ATOM 2710 O O . ASP B 1 28 ? -16.766 38.656 -27.234 1 28.61 28 ASP B O 1
ATOM 2714 N N . VAL B 1 29 ? -15.094 38.656 -28.578 1 30.81 29 VAL B N 1
ATOM 2715 C CA . VAL B 1 29 ? -14.289 37.688 -27.859 1 30.81 29 VAL B CA 1
ATOM 2716 C C . VAL B 1 29 ? -14.062 38.156 -26.422 1 30.81 29 VAL B C 1
ATOM 2718 O O . VAL B 1 29 ? -13.484 39.25 -26.203 1 30.81 29 VAL B O 1
ATOM 2721 N N . ALA B 1 30 ? -15.008 37.781 -25.547 1 32.69 30 ALA B N 1
ATOM 2722 C CA . ALA B 1 30 ? -14.766 37.938 -24.125 1 32.69 30 ALA B CA 1
ATOM 2723 C C . ALA B 1 30 ? -13.281 37.812 -23.797 1 32.69 30 ALA B C 1
ATOM 2725 O O . ALA B 1 30 ? -12.594 36.938 -24.359 1 32.69 30 ALA B O 1
ATOM 2726 N N . ALA B 1 31 ? -12.703 38.875 -23.375 1 33.44 31 ALA B N 1
ATOM 2727 C CA . ALA B 1 31 ? -11.383 38.906 -22.766 1 33.44 31 ALA B CA 1
ATOM 2728 C C . ALA B 1 31 ? -11.102 37.625 -22 1 33.44 31 ALA B C 1
ATOM 2730 O O . ALA B 1 31 ? -11.883 37.25 -21.125 1 33.44 31 ALA B O 1
ATOM 2731 N N . VAL B 1 32 ? -10.5 36.688 -22.703 1 34.53 32 VAL B N 1
ATOM 2732 C CA . VAL B 1 32 ? -9.883 35.594 -21.953 1 34.53 32 VAL B CA 1
ATOM 2733 C C . VAL B 1 32 ? -9.367 36.094 -20.625 1 34.53 32 VAL B C 1
ATOM 2735 O O . VAL B 1 32 ? -8.625 37.094 -20.578 1 34.53 32 VAL B O 1
ATOM 2738 N N . THR B 1 33 ? -10.234 36.031 -19.609 1 31.59 33 THR B N 1
ATOM 2739 C CA . THR B 1 33 ? -9.727 36.344 -18.266 1 31.59 33 THR B CA 1
ATOM 2740 C C . THR B 1 33 ? -8.258 35.906 -18.156 1 31.59 33 THR B C 1
ATOM 2742 O O . THR B 1 33 ? -7.883 34.812 -18.578 1 31.59 33 THR B O 1
ATOM 2745 N N . PRO B 1 34 ? -7.395 36.906 -18.094 1 33.16 34 PRO B N 1
ATOM 2746 C CA . PRO B 1 34 ? -5.996 36.531 -17.891 1 33.16 34 PRO B CA 1
ATOM 2747 C C . PRO B 1 34 ? -5.855 35.281 -17.016 1 33.16 34 PRO B C 1
ATOM 2749 O O . PRO B 1 34 ? -6.672 35.062 -16.109 1 33.16 34 PRO B O 1
ATOM 2752 N N . GLU B 1 35 ? -5.418 34.188 -17.594 1 37.5 35 GLU B N 1
ATOM 2753 C CA . GLU B 1 35 ? -4.969 33.094 -16.75 1 37.5 35 GLU B CA 1
ATOM 2754 C C . GLU B 1 35 ? -4.406 33.625 -15.43 1 37.5 35 GLU B C 1
ATOM 2756 O O . GLU B 1 35 ? -3.479 34.438 -15.422 1 37.5 35 GLU B O 1
ATOM 2761 N N . LYS B 1 36 ? -5.215 33.938 -14.43 1 37.72 36 LYS B N 1
ATOM 2762 C CA . LYS B 1 36 ? -4.664 34.25 -13.109 1 37.72 36 LYS B CA 1
ATOM 2763 C C . LYS B 1 36 ? -3.355 33.5 -12.883 1 37.72 36 LYS B C 1
ATOM 2765 O O . LYS B 1 36 ? -3.34 32.25 -12.852 1 37.72 36 LYS B O 1
ATOM 2770 N N . VAL B 1 37 ? -2.244 33.969 -13.359 1 39.03 37 VAL B N 1
ATOM 2771 C CA . VAL B 1 37 ? -0.933 33.5 -12.914 1 39.03 37 VAL B CA 1
ATOM 2772 C C . VAL B 1 37 ? -0.936 33.312 -11.398 1 39.03 37 VAL B C 1
ATOM 2774 O O . VAL B 1 37 ? -1.132 34.281 -10.648 1 39.03 37 VAL B O 1
ATOM 2777 N N . ILE B 1 38 ? -1.387 32.281 -10.898 1 44.06 38 ILE B N 1
ATOM 2778 C CA . ILE B 1 38 ? -1.151 32 -9.484 1 44.06 38 ILE B CA 1
ATOM 2779 C C . ILE B 1 38 ? 0.278 32.406 -9.117 1 44.06 38 ILE B C 1
ATOM 2781 O O . ILE B 1 38 ? 1.239 31.844 -9.641 1 44.06 38 ILE B O 1
ATOM 2785 N N . GLU B 1 39 ? 0.55 33.656 -8.898 1 46.72 39 GLU B N 1
ATOM 2786 C CA . GLU B 1 39 ? 1.834 34.188 -8.469 1 46.72 39 GLU B CA 1
ATOM 2787 C C . GLU B 1 39 ? 2.561 33.219 -7.535 1 46.72 39 GLU B C 1
ATOM 2789 O O . GLU B 1 39 ? 1.993 32.781 -6.535 1 46.72 39 GLU B O 1
ATOM 2794 N N . LYS B 1 40 ? 3.648 32.656 -7.93 1 62.94 40 LYS B N 1
ATOM 2795 C CA . LYS B 1 40 ? 4.578 31.891 -7.109 1 62.94 40 LYS B CA 1
ATOM 2796 C C . LYS B 1 40 ? 5.043 32.719 -5.902 1 62.94 40 LYS B C 1
ATOM 2798 O O . LYS B 1 40 ? 5.699 33.75 -6.059 1 62.94 40 LYS B O 1
ATOM 2803 N N . LYS B 1 41 ? 4.422 32.531 -4.676 1 83.69 41 LYS B N 1
ATOM 2804 C CA . LYS B 1 41 ? 4.816 33.188 -3.436 1 83.69 41 LYS B CA 1
ATOM 2805 C C . LYS B 1 41 ? 6.234 32.781 -3.033 1 83.69 41 LYS B C 1
ATOM 2807 O O . LYS B 1 41 ? 6.645 31.641 -3.195 1 83.69 41 LYS B O 1
ATOM 2812 N N . GLU B 1 42 ? 7.004 33.75 -2.494 1 90.38 42 GLU B N 1
ATOM 2813 C CA . GLU B 1 42 ? 8.359 33.5 -2.025 1 90.38 42 GLU B CA 1
ATOM 2814 C C . GLU B 1 42 ? 8.359 32.656 -0.757 1 90.38 42 GLU B C 1
ATOM 2816 O O . GLU B 1 42 ? 7.504 32.812 0.115 1 90.38 42 GLU B O 1
ATOM 2821 N N . PRO B 1 43 ? 9.359 31.766 -0.651 1 93.56 43 PRO B N 1
ATOM 2822 C CA . PRO B 1 43 ? 9.453 30.953 0.568 1 93.56 43 PRO B CA 1
ATOM 2823 C C . PRO B 1 43 ? 9.688 31.797 1.818 1 93.56 43 PRO B C 1
ATOM 2825 O O . PRO B 1 43 ? 10.461 32.75 1.779 1 93.56 43 PRO B O 1
ATOM 2828 N N . LYS B 1 44 ? 9.023 31.5 2.801 1 93.56 44 LYS B N 1
ATOM 2829 C CA . LYS B 1 44 ? 9.234 32.156 4.078 1 93.56 44 LYS B CA 1
ATOM 2830 C C . LYS B 1 44 ? 10.531 31.703 4.734 1 93.56 44 LYS B C 1
ATOM 2832 O O . LYS B 1 44 ? 10.883 30.531 4.668 1 93.56 44 LYS B O 1
ATOM 2837 N N . PRO B 1 45 ? 11.133 32.625 5.453 1 93.31 45 PRO B N 1
ATOM 2838 C CA . PRO B 1 45 ? 12.359 32.219 6.145 1 93.31 45 PRO B CA 1
ATOM 2839 C C . PRO B 1 45 ? 12.094 31.266 7.312 1 93.31 45 PRO B C 1
ATOM 2841 O O . PRO B 1 45 ? 11.062 31.375 7.977 1 93.31 45 PRO B O 1
ATOM 2844 N N . LEU B 1 46 ? 13.047 30.453 7.574 1 94.5 46 LEU B N 1
ATOM 2845 C CA . LEU B 1 46 ? 12.953 29.484 8.664 1 94.5 46 LEU B CA 1
ATOM 2846 C C . LEU B 1 46 ? 13.672 29.984 9.906 1 94.5 46 LEU B C 1
ATOM 2848 O O . LEU B 1 46 ? 14.742 30.609 9.805 1 94.5 46 LEU B O 1
ATOM 2852 N N . SER B 1 47 ? 13.133 29.797 11.016 1 94.31 47 SER B N 1
ATOM 2853 C CA . SER B 1 47 ? 13.797 30.156 12.266 1 94.31 47 SER B CA 1
ATOM 2854 C C . SER B 1 47 ? 14.992 29.266 12.547 1 94.31 47 SER B C 1
ATOM 2856 O O . SER B 1 47 ? 15.094 28.156 11.992 1 94.31 47 SER B O 1
ATOM 2858 N N . ASN B 1 48 ? 15.828 29.688 13.445 1 96.25 48 ASN B N 1
ATOM 2859 C CA . ASN B 1 48 ? 16.969 28.875 13.859 1 96.25 48 ASN B CA 1
ATOM 2860 C C . ASN B 1 48 ? 16.516 27.625 14.609 1 96.25 48 ASN B C 1
ATOM 2862 O O . ASN B 1 48 ? 17.125 26.562 14.469 1 96.25 48 ASN B O 1
ATOM 2866 N N . GLN B 1 49 ? 15.508 27.781 15.422 1 96.38 49 GLN B N 1
ATOM 2867 C CA . GLN B 1 49 ? 14.977 26.641 16.156 1 96.38 49 GLN B CA 1
ATOM 2868 C C . GLN B 1 49 ? 14.484 25.562 15.195 1 96.38 49 GLN B C 1
ATOM 2870 O O . GLN B 1 49 ? 14.703 24.375 15.438 1 96.38 49 GLN B O 1
ATOM 2875 N N . PHE B 1 50 ? 13.883 26 14.141 1 97.12 50 PHE B N 1
ATOM 2876 C CA . PHE B 1 50 ? 13.414 25.047 13.141 1 97.12 50 PHE B CA 1
ATOM 2877 C C . PHE B 1 50 ? 14.578 24.297 12.508 1 97.12 50 PHE B C 1
ATOM 2879 O O . PHE B 1 50 ? 14.57 23.078 12.414 1 97.12 50 PHE B O 1
ATOM 2886 N N . LYS B 1 51 ? 15.562 25 12.062 1 97.19 51 LYS B N 1
ATOM 2887 C CA . LYS B 1 51 ? 16.719 24.406 11.406 1 97.19 51 LYS B CA 1
ATOM 2888 C C . LYS B 1 51 ? 17.422 23.406 12.32 1 97.19 51 LYS B C 1
ATOM 2890 O O . LYS B 1 51 ? 17.766 22.297 11.898 1 97.19 51 LYS B O 1
ATOM 2895 N N . LYS B 1 52 ? 17.594 23.828 13.562 1 97.69 52 LYS B N 1
ATOM 2896 C CA . LYS B 1 52 ? 18.281 22.969 14.531 1 97.69 52 LYS B CA 1
ATOM 2897 C C . LYS B 1 52 ? 17.516 21.656 14.75 1 97.69 52 LYS B C 1
ATOM 2899 O O . LYS B 1 52 ? 18.125 20.609 14.906 1 97.69 52 LYS B O 1
ATOM 2904 N N . TYR B 1 53 ? 16.219 21.75 14.742 1 98.25 53 TYR B N 1
ATOM 2905 C CA . TYR B 1 53 ? 15.398 20.578 15.031 1 98.25 53 TYR B CA 1
ATOM 2906 C C . TYR B 1 53 ? 15.273 19.672 13.805 1 98.25 53 TYR B C 1
ATOM 2908 O O . TYR B 1 53 ? 15.398 18.453 13.914 1 98.25 53 TYR B O 1
ATOM 2916 N N . TRP B 1 54 ? 15.094 20.25 12.578 1 98.06 54 TRP B N 1
ATOM 2917 C CA . TRP B 1 54 ? 14.672 19.469 11.422 1 98.06 54 TRP B CA 1
ATOM 2918 C C . TRP B 1 54 ? 15.852 19.156 10.508 1 98.06 54 TRP B C 1
ATOM 2920 O O . TRP B 1 54 ? 15.766 18.297 9.633 1 98.06 54 TRP B O 1
ATOM 2930 N N . TYR B 1 55 ? 16.922 19.844 10.586 1 97.12 55 TYR B N 1
ATOM 2931 C CA . TYR B 1 55 ? 18.094 19.594 9.75 1 97.12 55 TYR B CA 1
ATOM 2932 C C . TYR B 1 55 ? 19.266 19.062 10.586 1 97.12 55 TYR B C 1
ATOM 2934 O O . TYR B 1 55 ? 20.391 19.516 10.438 1 97.12 55 TYR B O 1
ATOM 2942 N N . ASN B 1 56 ? 18.969 18.172 11.453 1 97.12 56 ASN B N 1
ATOM 2943 C CA . ASN B 1 56 ? 19.984 17.625 12.344 1 97.12 56 ASN B CA 1
ATOM 2944 C C . ASN B 1 56 ? 20.359 16.203 11.961 1 97.12 56 ASN B C 1
ATOM 2946 O O . ASN B 1 56 ? 20.938 15.469 12.766 1 97.12 56 ASN B O 1
ATOM 2950 N N . GLY B 1 57 ? 19.891 15.688 10.867 1 96.38 57 GLY B N 1
ATOM 2951 C CA . GLY B 1 57 ? 20.281 14.383 10.367 1 96.38 57 GLY B CA 1
ATOM 2952 C C . GLY B 1 57 ? 19.375 13.266 10.844 1 96.38 57 GLY B C 1
ATOM 2953 O O . GLY B 1 57 ? 19.672 12.086 10.656 1 96.38 57 GLY B O 1
ATOM 2954 N N . THR B 1 58 ? 18.234 13.602 11.484 1 98.06 58 THR B N 1
ATOM 2955 C CA . THR B 1 58 ? 17.312 12.578 11.969 1 98.06 58 THR B CA 1
ATOM 2956 C C . THR B 1 58 ? 15.891 12.867 11.5 1 98.06 58 THR B C 1
ATOM 2958 O O . THR B 1 58 ? 15.617 13.922 10.93 1 98.06 58 THR B O 1
ATOM 2961 N N . ALA B 1 59 ? 15.039 11.875 11.609 1 98.38 59 ALA B N 1
ATOM 2962 C CA . ALA B 1 59 ? 13.594 11.984 11.461 1 98.38 59 ALA B CA 1
ATOM 2963 C C . ALA B 1 59 ? 12.891 11.898 12.812 1 98.38 59 ALA B C 1
ATOM 2965 O O . ALA B 1 59 ? 13.414 11.281 13.742 1 98.38 59 ALA B O 1
ATOM 2966 N N . GLU B 1 60 ? 11.781 12.609 12.891 1 98.75 60 GLU B N 1
ATOM 2967 C CA . GLU B 1 60 ? 10.898 12.391 14.031 1 98.75 60 GLU B CA 1
ATOM 2968 C C . GLU B 1 60 ? 9.891 11.281 13.75 1 98.75 60 GLU B C 1
ATOM 2970 O O . GLU B 1 60 ? 9.125 11.367 12.789 1 98.75 60 GLU B O 1
ATOM 2975 N N . ILE B 1 61 ? 9.93 10.266 14.5 1 98.69 61 ILE B N 1
ATOM 2976 C CA . ILE B 1 61 ? 8.992 9.148 14.391 1 98.69 61 ILE B CA 1
ATOM 2977 C C . ILE B 1 61 ? 8.094 9.102 15.625 1 98.69 61 ILE B C 1
ATOM 2979 O O . ILE B 1 61 ? 8.594 9.016 16.75 1 98.69 61 ILE B O 1
ATOM 2983 N N . THR B 1 62 ? 6.809 9.164 15.43 1 98.81 62 THR B N 1
ATOM 2984 C CA . THR B 1 62 ? 5.852 9.094 16.531 1 98.81 62 THR B CA 1
ATOM 2985 C C . THR B 1 62 ? 4.863 7.953 16.312 1 98.81 62 THR B C 1
ATOM 2987 O O . THR B 1 62 ? 4.246 7.852 15.25 1 98.81 62 THR B O 1
ATOM 2990 N N . SER B 1 63 ? 4.77 7.059 17.281 1 98.75 63 SER B N 1
ATOM 2991 C CA . SER B 1 63 ? 3.752 6.016 17.25 1 98.75 63 SER B CA 1
ATOM 2992 C C . SER B 1 63 ? 2.541 6.41 18.094 1 98.75 63 SER B C 1
ATOM 2994 O O . SER B 1 63 ? 2.668 7.176 19.062 1 98.75 63 SER B O 1
ATOM 2996 N N . TYR B 1 64 ? 1.389 5.957 17.734 1 98.88 64 TYR B N 1
ATOM 2997 C CA . TYR B 1 64 ? 0.13 6.207 18.438 1 98.88 64 TYR B CA 1
ATOM 2998 C C . TYR B 1 64 ? -0.629 4.906 18.672 1 98.88 64 TYR B C 1
ATOM 3000 O O 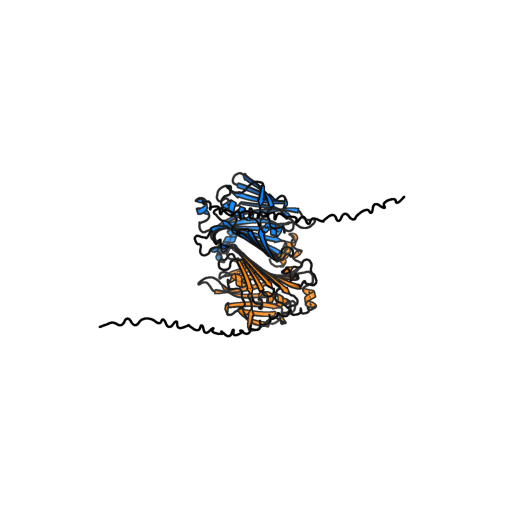. TYR B 1 64 ? -0.638 4.02 17.812 1 98.88 64 TYR B O 1
ATOM 3008 N N . ASN B 1 65 ? -1.285 4.828 19.797 1 98.81 65 ASN B N 1
ATOM 3009 C CA . ASN B 1 65 ? -2.355 3.848 19.953 1 98.81 65 ASN B CA 1
ATOM 3010 C C . ASN B 1 65 ? -3.6 4.25 19.172 1 98.81 65 ASN B C 1
ATOM 3012 O O . ASN B 1 65 ? -4.129 5.348 19.359 1 98.81 65 ASN B O 1
ATOM 3016 N N . LEU B 1 66 ? -4.039 3.35 18.344 1 98.88 66 LEU B N 1
ATOM 3017 C CA . LEU B 1 66 ? -5.098 3.701 17.406 1 98.88 66 LEU B CA 1
ATOM 3018 C C . LEU B 1 66 ? -6.359 2.891 17.672 1 98.88 66 LEU B C 1
ATOM 3020 O O . LEU B 1 66 ? -6.285 1.685 17.922 1 98.88 66 LEU B O 1
ATOM 3024 N N . GLU B 1 67 ? -7.469 3.52 17.781 1 98.81 67 GLU B N 1
ATOM 3025 C CA . GLU B 1 67 ? -8.797 2.955 17.562 1 98.81 67 GLU B CA 1
ATOM 3026 C C . GLU B 1 67 ? -9.43 3.49 16.281 1 98.81 67 GLU B C 1
ATOM 3028 O O . GLU B 1 67 ? -9.883 4.633 16.234 1 98.81 67 GLU B O 1
ATOM 3033 N N . GLN B 1 68 ? -9.5 2.701 15.281 1 98.69 68 GLN B N 1
ATOM 3034 C CA . GLN B 1 68 ? -9.922 3.113 13.945 1 98.69 68 GLN B CA 1
ATOM 3035 C C . GLN B 1 68 ? -11.375 2.727 13.688 1 98.69 68 GLN B C 1
ATOM 3037 O O . GLN B 1 68 ? -11.742 1.556 13.797 1 98.69 68 GLN B O 1
ATOM 3042 N N . ALA B 1 69 ? -12.203 3.719 13.352 1 98.19 69 ALA B N 1
ATOM 3043 C CA . ALA B 1 69 ? -13.555 3.412 12.891 1 98.19 69 ALA B CA 1
ATOM 3044 C C . ALA B 1 69 ? -13.531 2.811 11.484 1 98.19 69 ALA B C 1
ATOM 3046 O O . ALA B 1 69 ? -13.062 3.445 10.539 1 98.19 69 ALA B O 1
ATOM 3047 N N . ARG B 1 70 ? -13.992 1.623 11.297 1 96.44 70 ARG B N 1
ATOM 3048 C CA . ARG B 1 70 ? -14.125 0.94 10.016 1 96.44 70 ARG B CA 1
ATOM 3049 C C . ARG B 1 70 ? -15.211 -0.126 10.07 1 96.44 70 ARG B C 1
ATOM 3051 O O . ARG B 1 70 ? -15.242 -0.945 10.984 1 96.44 70 ARG B O 1
ATOM 3058 N N . TYR B 1 71 ? -16.094 -0.095 9.133 1 94.81 71 TYR B N 1
ATOM 3059 C CA . TYR B 1 71 ? -17.203 -1.037 9 1 94.81 71 TYR B CA 1
ATOM 3060 C C . TYR B 1 71 ? -18.078 -1.035 10.242 1 94.81 71 TYR B C 1
ATOM 3062 O O . TYR B 1 71 ? -18.484 -2.094 10.719 1 94.81 71 TYR B O 1
ATOM 3070 N N . GLY B 1 72 ? -18.281 0.089 10.828 1 95.88 72 GLY B N 1
ATOM 3071 C CA . GLY B 1 72 ? -19.266 0.269 11.883 1 95.88 72 GLY B CA 1
ATOM 3072 C C . GLY B 1 72 ? -18.734 -0.114 13.258 1 95.88 72 GLY B C 1
ATOM 3073 O O . GLY B 1 72 ? -19.5 -0.154 14.227 1 95.88 72 GLY B O 1
ATOM 3074 N N . GLU B 1 73 ? -17.453 -0.433 13.406 1 97 73 GLU B N 1
ATOM 3075 C CA . GLU B 1 73 ? -16.828 -0.787 14.688 1 97 73 GLU B CA 1
ATOM 3076 C C . GLU B 1 73 ? -15.484 -0.099 14.859 1 97 73 GLU B C 1
ATOM 3078 O O . GLU B 1 73 ? -14.867 0.332 13.883 1 97 73 GLU B O 1
ATOM 3083 N N . LEU B 1 74 ? -15.109 0.054 16.047 1 98 74 LEU B N 1
ATOM 3084 C CA . LEU B 1 74 ? -13.766 0.532 16.344 1 98 74 LEU B CA 1
ATOM 3085 C C . LEU B 1 74 ? -12.766 -0.624 16.344 1 98 74 LEU B C 1
ATOM 3087 O O . LEU B 1 74 ? -12.992 -1.634 17.016 1 98 74 LEU B O 1
ATOM 3091 N N . ARG B 1 75 ? -11.734 -0.427 15.594 1 98.19 75 ARG B N 1
ATOM 3092 C CA . ARG B 1 75 ? -10.695 -1.445 15.453 1 98.19 75 ARG B CA 1
ATOM 3093 C C . ARG B 1 75 ? -9.406 -1.019 16.141 1 98.19 75 ARG B C 1
ATOM 3095 O O . ARG B 1 75 ? -8.914 0.09 15.922 1 98.19 75 ARG B O 1
ATOM 3102 N N . LYS B 1 76 ? -8.914 -1.892 16.938 1 97.44 76 LYS B N 1
ATOM 3103 C CA . LYS B 1 76 ? -7.629 -1.595 17.562 1 97.44 76 LYS B CA 1
ATOM 3104 C C . LYS B 1 76 ? -6.488 -1.703 16.562 1 97.44 76 LYS B C 1
ATOM 3106 O O . LYS B 1 76 ? -6.488 -2.596 15.703 1 97.44 76 LYS B O 1
ATOM 3111 N N . GLY B 1 77 ? -5.543 -0.726 16.625 1 98.12 77 GLY B N 1
ATOM 3112 C CA . GLY B 1 77 ? -4.379 -0.733 15.75 1 98.12 77 GLY B CA 1
ATOM 3113 C C . GLY B 1 77 ? -3.307 0.251 16.172 1 98.12 77 GLY B C 1
ATOM 3114 O O . GLY B 1 77 ? -3.176 0.556 17.359 1 98.12 77 GLY B O 1
ATOM 3115 N N . SER B 1 78 ? -2.453 0.557 15.25 1 98.56 78 SER B N 1
ATOM 3116 C CA . SER B 1 78 ? -1.387 1.525 15.484 1 98.56 78 SER B CA 1
ATOM 3117 C C . SER B 1 78 ? -1.288 2.523 14.336 1 98.56 78 SER B C 1
ATOM 3119 O O . SER B 1 78 ? -1.657 2.211 13.195 1 98.56 78 SER B O 1
ATOM 3121 N N . ALA B 1 79 ? -0.901 3.668 14.656 1 98.81 79 ALA B N 1
ATOM 3122 C CA . ALA B 1 79 ? -0.55 4.695 13.672 1 98.81 79 ALA B CA 1
ATOM 3123 C C . ALA B 1 79 ? 0.868 5.211 13.906 1 98.81 79 ALA B C 1
ATOM 3125 O O . ALA B 1 79 ? 1.351 5.23 15.039 1 98.81 79 ALA B O 1
ATOM 3126 N N . VAL B 1 80 ? 1.545 5.566 12.867 1 98.81 80 VAL B N 1
ATOM 3127 C CA . VAL B 1 80 ? 2.889 6.129 12.953 1 98.81 80 VAL B CA 1
ATOM 3128 C C . VAL B 1 80 ? 3.004 7.336 12.023 1 98.81 80 VAL B C 1
ATOM 3130 O O . VAL B 1 80 ? 2.574 7.281 10.867 1 98.81 80 VAL B O 1
ATOM 3133 N N . LEU B 1 81 ? 3.441 8.445 12.516 1 98.88 81 LEU B N 1
ATOM 3134 C CA . LEU B 1 81 ? 3.836 9.602 11.719 1 98.88 81 LEU B CA 1
ATOM 3135 C C . LEU B 1 81 ? 5.355 9.703 11.633 1 98.88 81 LEU B C 1
ATOM 3137 O O . LEU B 1 81 ? 6.039 9.703 12.656 1 98.88 81 LEU B O 1
ATOM 3141 N N . VAL B 1 82 ? 5.875 9.75 10.461 1 98.81 82 VAL B N 1
ATOM 3142 C CA . VAL B 1 82 ? 7.297 9.953 10.211 1 98.81 82 VAL B CA 1
ATOM 3143 C C . VAL B 1 82 ? 7.508 11.281 9.484 1 98.81 82 VAL B C 1
ATOM 3145 O O . VAL B 1 82 ? 7.141 11.422 8.32 1 98.81 82 VAL B O 1
ATOM 3148 N N . PHE B 1 83 ? 8.109 12.266 10.195 1 98.88 83 PHE B N 1
ATOM 3149 C CA . PHE B 1 83 ? 8.461 13.555 9.609 1 98.88 83 PHE B CA 1
ATOM 3150 C C . PHE B 1 83 ? 9.953 13.633 9.328 1 98.88 83 PHE B C 1
ATOM 3152 O O . PHE B 1 83 ? 10.773 13.297 10.188 1 98.88 83 PHE B O 1
ATOM 3159 N N . VAL B 1 84 ? 10.328 14.078 8.188 1 98.25 84 VAL B N 1
ATOM 3160 C CA . VAL B 1 84 ? 11.734 14.25 7.852 1 98.25 84 VAL B CA 1
ATOM 3161 C C . VAL B 1 84 ? 11.883 15.289 6.738 1 98.25 84 VAL B C 1
ATOM 3163 O O . VAL B 1 84 ? 11.055 15.352 5.828 1 98.25 84 VAL B O 1
ATOM 3166 N N . THR B 1 85 ? 12.867 16.156 6.844 1 97.62 85 THR B N 1
ATOM 3167 C CA . THR B 1 85 ? 13.148 17.125 5.781 1 97.62 85 THR B CA 1
ATOM 3168 C C . THR B 1 85 ? 13.984 16.469 4.68 1 97.62 85 THR B C 1
ATOM 3170 O O . THR B 1 85 ? 14.898 15.695 4.965 1 97.62 85 THR B O 1
ATOM 3173 N N . GLU B 1 86 ? 13.594 16.734 3.457 1 95.06 86 GLU B N 1
ATOM 3174 C CA . GLU B 1 86 ? 14.383 16.25 2.322 1 95.06 86 GLU B CA 1
ATOM 3175 C C . GLU B 1 86 ? 14.242 17.188 1.122 1 95.06 86 GLU B C 1
ATOM 3177 O O . GLU B 1 86 ? 13.273 17.938 1.029 1 95.06 86 GLU B O 1
ATOM 3182 N N . PRO B 1 87 ? 15.328 17.188 0.281 1 94.31 87 PRO B N 1
ATOM 3183 C CA . PRO B 1 87 ? 15.18 17.938 -0.969 1 94.31 87 PRO B CA 1
ATOM 3184 C C . PRO B 1 87 ? 14.242 17.25 -1.96 1 94.31 87 PRO B C 1
ATOM 3186 O O . PRO B 1 87 ? 14.227 16.016 -2.049 1 94.31 87 PRO B O 1
ATOM 3189 N N . PHE B 1 88 ? 13.484 18.047 -2.676 1 93.56 88 PHE B N 1
ATOM 3190 C CA . PHE B 1 88 ? 12.469 17.547 -3.594 1 93.56 88 PHE B CA 1
ATOM 3191 C C . PHE B 1 88 ? 12.633 18.172 -4.973 1 93.56 88 PHE B C 1
ATOM 3193 O O . PHE B 1 88 ? 12.844 19.375 -5.094 1 93.56 88 PHE B O 1
ATOM 3200 N N . SER B 1 89 ? 12.664 17.297 -5.957 1 88.75 89 SER B N 1
ATOM 3201 C CA . SER B 1 89 ? 12.648 17.781 -7.328 1 88.75 89 SER B CA 1
ATOM 3202 C C . SER B 1 89 ? 11.234 18.188 -7.754 1 88.75 89 SER B C 1
ATOM 3204 O O . SER B 1 89 ? 10.383 17.328 -7.973 1 88.75 89 SER B O 1
ATOM 3206 N N . ALA B 1 90 ? 11.055 19.438 -7.973 1 81.88 90 ALA B N 1
ATOM 3207 C CA . ALA B 1 90 ? 9.727 19.891 -8.375 1 81.88 90 ALA B CA 1
ATOM 3208 C C . ALA B 1 90 ? 9.391 19.422 -9.781 1 81.88 90 ALA B C 1
ATOM 3210 O O . ALA B 1 90 ? 8.219 19.156 -10.094 1 81.88 90 ALA B O 1
ATOM 3211 N N . LYS B 1 91 ? 10.367 19.234 -10.57 1 80.19 91 LYS B N 1
ATOM 3212 C CA . LYS B 1 91 ? 10.18 18.781 -11.945 1 80.19 91 LYS B CA 1
ATOM 3213 C C . LYS B 1 91 ? 9.852 17.297 -12.008 1 80.19 91 LYS B C 1
ATOM 3215 O O . LYS B 1 91 ? 8.883 16.891 -12.656 1 80.19 91 LYS B O 1
ATOM 3220 N N . LYS B 1 92 ? 10.539 16.516 -11.281 1 80.94 92 LYS B N 1
ATOM 3221 C CA . LYS B 1 92 ? 10.375 15.062 -11.336 1 80.94 92 LYS B CA 1
ATOM 3222 C C . LYS B 1 92 ? 9.344 14.594 -10.312 1 80.94 92 LYS B C 1
ATOM 3224 O O . LYS B 1 92 ? 8.875 13.453 -10.367 1 80.94 92 LYS B O 1
ATOM 3229 N N . GLN B 1 93 ? 9.023 15.484 -9.359 1 86.81 93 GLN B N 1
ATOM 3230 C CA . GLN B 1 93 ? 8.016 15.227 -8.328 1 86.81 93 GLN B CA 1
ATOM 3231 C C . GLN B 1 93 ? 8.406 14.031 -7.465 1 86.81 93 GLN B C 1
ATOM 3233 O O . GLN B 1 93 ? 7.582 13.156 -7.195 1 86.81 93 GLN B O 1
ATOM 3238 N N . VAL B 1 94 ? 9.633 13.875 -7.184 1 85.88 94 VAL B N 1
ATOM 3239 C CA . VAL B 1 94 ? 10.195 12.867 -6.285 1 85.88 94 VAL B CA 1
ATOM 3240 C C . VAL B 1 94 ? 11.359 13.469 -5.5 1 85.88 94 VAL B C 1
ATOM 3242 O O . VAL B 1 94 ? 11.781 14.602 -5.77 1 85.88 94 VAL B O 1
ATOM 3245 N N . LYS B 1 95 ? 11.781 12.68 -4.523 1 86.81 95 LYS B N 1
ATOM 3246 C CA . LYS B 1 95 ? 12.992 13.07 -3.805 1 86.81 95 LYS B CA 1
ATOM 3247 C C . LYS B 1 95 ? 14.148 13.336 -4.77 1 86.81 95 LYS B C 1
ATOM 3249 O O . LYS B 1 95 ? 14.344 12.578 -5.723 1 86.81 95 LYS B O 1
ATOM 3254 N N . ALA B 1 96 ? 14.906 14.344 -4.422 1 85.31 96 ALA B N 1
ATOM 3255 C CA . ALA B 1 96 ? 16.078 14.641 -5.234 1 85.31 96 ALA B CA 1
ATOM 3256 C C . ALA B 1 96 ? 17.328 13.938 -4.684 1 85.31 96 ALA B C 1
ATOM 3258 O O . ALA B 1 96 ? 17.844 14.312 -3.627 1 85.31 96 ALA B O 1
ATOM 3259 N N . ASP B 1 97 ? 17.781 13.047 -5.402 1 82.88 97 ASP B N 1
ATOM 3260 C CA . ASP B 1 97 ? 19 12.359 -4.973 1 82.88 97 ASP B CA 1
ATOM 3261 C C . ASP B 1 97 ? 20.219 13.273 -5.094 1 82.88 97 ASP B C 1
ATOM 3263 O O . ASP B 1 97 ? 21.141 13.195 -4.281 1 82.88 97 ASP B O 1
ATOM 3267 N N . ASN B 1 98 ? 20.172 14.086 -6.113 1 84.62 98 ASN B N 1
ATOM 3268 C CA . ASN B 1 98 ? 21.172 15.109 -6.336 1 84.62 98 ASN B CA 1
ATOM 3269 C C . ASN B 1 98 ? 20.562 16.516 -6.367 1 84.62 98 ASN B C 1
ATOM 3271 O O . ASN B 1 98 ? 20.359 17.078 -7.445 1 84.62 98 ASN B O 1
ATOM 3275 N N . PRO B 1 99 ? 20.453 17.016 -5.18 1 87.62 99 PRO B N 1
ATOM 3276 C CA . PRO B 1 99 ? 19.766 18.312 -5.109 1 87.62 99 PRO B CA 1
ATOM 3277 C C . PRO B 1 99 ? 20.562 19.438 -5.766 1 87.62 99 PRO B C 1
ATOM 3279 O O . PRO B 1 99 ? 21.797 19.422 -5.75 1 87.62 99 PRO B O 1
ATOM 3282 N N . ASP B 1 100 ? 19.859 20.281 -6.395 1 86.69 100 ASP B N 1
ATOM 3283 C CA . ASP B 1 100 ? 20.422 21.484 -6.992 1 86.69 100 ASP B CA 1
ATOM 3284 C C . ASP B 1 100 ? 19.594 22.703 -6.648 1 86.69 100 ASP B C 1
ATOM 3286 O O . ASP B 1 100 ? 18.781 22.672 -5.719 1 86.69 100 ASP B O 1
ATOM 3290 N N . LYS B 1 101 ? 19.828 23.844 -7.324 1 87.06 101 LYS B N 1
ATOM 3291 C CA . LYS B 1 101 ? 19.188 25.109 -6.984 1 87.06 101 LYS B CA 1
ATOM 3292 C C . LYS B 1 101 ? 17.688 25.062 -7.25 1 87.06 101 LYS B C 1
ATOM 3294 O O . LYS B 1 101 ? 16.938 25.922 -6.762 1 87.06 101 LYS B O 1
ATOM 3299 N N . THR B 1 102 ? 17.25 24.125 -7.984 1 87.06 102 THR B N 1
ATOM 3300 C CA . THR B 1 102 ? 15.836 24.047 -8.328 1 87.06 102 THR B CA 1
ATOM 3301 C C . THR B 1 102 ? 15.094 23.125 -7.352 1 87.06 102 THR B C 1
ATOM 3303 O O . THR B 1 102 ? 13.859 23.062 -7.371 1 87.06 102 THR B O 1
ATOM 3306 N N . SER B 1 103 ? 15.852 22.484 -6.531 1 91.56 103 SER B N 1
ATOM 3307 C CA . SER B 1 103 ? 15.227 21.594 -5.555 1 91.56 103 SER B CA 1
ATOM 3308 C C . SER B 1 103 ? 14.5 22.391 -4.473 1 91.56 103 SER B C 1
ATOM 3310 O O . SER B 1 103 ? 14.969 23.453 -4.059 1 91.56 103 SER B O 1
ATOM 3312 N N . VAL B 1 104 ? 13.406 21.906 -4.039 1 94.25 104 VAL B N 1
ATOM 3313 C CA . VAL B 1 104 ? 12.609 22.531 -2.998 1 94.25 104 VAL B CA 1
ATOM 3314 C C . VAL B 1 104 ? 12.711 21.734 -1.705 1 94.25 104 VAL B C 1
ATOM 3316 O O . VAL B 1 104 ? 12.367 20.547 -1.673 1 94.25 104 VAL B O 1
ATOM 3319 N N . PRO B 1 105 ? 13.203 22.359 -0.683 1 96.25 105 PRO B N 1
ATOM 3320 C CA . PRO B 1 105 ? 13.172 21.641 0.593 1 96.25 105 PRO B CA 1
ATOM 3321 C C . PRO B 1 105 ? 11.75 21.391 1.089 1 96.25 105 PRO B C 1
ATOM 3323 O O . PRO B 1 105 ? 10.93 22.312 1.117 1 96.25 105 PRO B O 1
ATOM 3326 N N . VAL B 1 106 ? 11.461 20.141 1.463 1 97.44 106 VAL B N 1
ATOM 3327 C CA . VAL B 1 106 ? 10.125 19.797 1.947 1 97.44 106 VAL B CA 1
ATOM 3328 C C . VAL B 1 106 ? 10.227 19.141 3.322 1 97.44 106 VAL B C 1
ATOM 3330 O O . VAL B 1 106 ? 11.273 18.609 3.686 1 97.44 106 VAL B O 1
ATOM 3333 N N . LEU B 1 107 ? 9.219 19.344 4.113 1 98.5 107 LEU B N 1
ATOM 3334 C CA . LEU B 1 107 ? 8.938 18.438 5.23 1 98.5 107 LEU B CA 1
ATOM 3335 C C . LEU B 1 107 ? 8.039 17.297 4.797 1 98.5 107 LEU B C 1
ATOM 3337 O O . LEU B 1 107 ? 6.84 17.484 4.582 1 98.5 107 LEU B O 1
ATOM 3341 N N . LYS B 1 108 ? 8.625 16.141 4.617 1 98.31 108 LYS B N 1
ATOM 3342 C CA . LYS B 1 108 ? 7.891 14.938 4.219 1 98.31 108 LYS B CA 1
ATOM 3343 C C . LYS B 1 108 ? 7.203 14.289 5.418 1 98.31 108 LYS B C 1
ATOM 3345 O O . LYS B 1 108 ? 7.816 14.109 6.469 1 98.31 108 LYS B O 1
ATOM 3350 N N . LEU B 1 109 ? 5.93 14.023 5.242 1 98.81 109 LEU B N 1
ATOM 3351 C CA . LEU B 1 109 ? 5.184 13.234 6.219 1 98.81 109 LEU B CA 1
ATOM 3352 C C . LEU B 1 109 ? 4.723 11.914 5.617 1 98.81 109 LEU B C 1
ATOM 3354 O O . LEU B 1 109 ? 3.932 11.898 4.672 1 98.81 109 LEU B O 1
ATOM 3358 N N . ASN B 1 110 ? 5.27 10.812 6.059 1 98.69 110 ASN B N 1
ATOM 3359 C CA . ASN B 1 110 ? 4.68 9.5 5.852 1 98.69 110 ASN B CA 1
ATOM 3360 C C . ASN B 1 110 ? 3.809 9.078 7.035 1 98.69 110 ASN B C 1
ATOM 3362 O O . ASN B 1 110 ? 4.312 8.875 8.141 1 98.69 110 ASN B O 1
ATOM 3366 N N . SER B 1 111 ? 2.543 9.055 6.801 1 98.75 111 SER B N 1
ATOM 3367 C CA . SER B 1 111 ? 1.571 8.633 7.801 1 98.75 111 SER B CA 1
ATOM 3368 C C . SER B 1 111 ? 1.071 7.219 7.523 1 98.75 111 SER B C 1
ATOM 3370 O O . SER B 1 111 ? 0.601 6.926 6.422 1 98.75 111 SER B O 1
ATOM 3372 N N . THR B 1 112 ? 1.166 6.352 8.531 1 98.62 112 THR B N 1
ATOM 3373 C CA . THR B 1 112 ? 0.7 4.98 8.328 1 98.62 112 THR B CA 1
ATOM 3374 C C . THR B 1 112 ? -0.315 4.598 9.406 1 98.62 112 THR B C 1
ATOM 3376 O O . THR B 1 112 ? -0.255 5.098 10.531 1 98.62 112 THR B O 1
ATOM 3379 N N . LYS B 1 113 ? -1.261 3.803 9.086 1 98.75 113 LYS B N 1
ATOM 3380 C CA . LYS B 1 113 ? -2.186 3.125 9.984 1 98.75 113 LYS B CA 1
ATOM 3381 C C . LYS B 1 113 ? -2.252 1.63 9.688 1 98.75 113 LYS B C 1
ATOM 3383 O O . LYS B 1 113 ? -2.256 1.224 8.523 1 98.75 113 LYS B O 1
ATOM 3388 N N . LYS B 1 114 ? -2.234 0.877 10.672 1 98.38 114 LYS B N 1
ATOM 3389 C CA . LYS B 1 114 ? -2.439 -0.566 10.602 1 98.38 114 LYS B CA 1
ATOM 3390 C C . LYS B 1 114 ? -3.475 -1.026 11.625 1 98.38 114 LYS B C 1
ATOM 3392 O O . LYS B 1 114 ? -3.389 -0.678 12.797 1 98.38 114 LYS B O 1
ATOM 3397 N N . PHE B 1 115 ? -4.414 -1.789 11.18 1 98.31 115 PHE B N 1
ATOM 3398 C CA . PHE B 1 115 ? -5.449 -2.328 12.055 1 98.31 115 PHE B CA 1
ATOM 3399 C C . PHE B 1 115 ? -6.098 -3.559 11.43 1 98.31 115 PHE B C 1
ATOM 3401 O O . PHE B 1 115 ? -5.879 -3.854 10.25 1 98.31 115 PHE B O 1
ATOM 3408 N N . TYR B 1 116 ? -6.855 -4.262 12.227 1 97.25 116 TYR B N 1
ATOM 3409 C CA . TYR B 1 116 ? -7.512 -5.477 11.75 1 97.25 116 TYR B CA 1
ATOM 3410 C C . TYR B 1 116 ? -9.023 -5.281 11.664 1 97.25 116 TYR B C 1
ATOM 3412 O O . TYR B 1 116 ? -9.633 -4.715 12.578 1 97.25 116 TYR B O 1
ATOM 3420 N N . THR B 1 117 ? -9.578 -5.672 10.641 1 96.81 117 THR B N 1
ATOM 3421 C CA . THR B 1 117 ? -11.016 -5.848 10.5 1 96.81 117 THR B CA 1
ATOM 3422 C C . THR B 1 117 ? -11.375 -7.328 10.438 1 96.81 117 THR B C 1
ATOM 3424 O O . THR B 1 117 ? -11.391 -7.926 9.359 1 96.81 117 THR B O 1
ATOM 3427 N N . GLY B 1 118 ? -11.703 -7.848 11.562 1 96.88 118 GLY B N 1
ATOM 3428 C CA . GLY B 1 118 ? -11.898 -9.281 11.625 1 96.88 118 GLY B CA 1
ATOM 3429 C C . GLY B 1 118 ? -10.688 -10.078 11.18 1 96.88 118 GLY B C 1
ATOM 3430 O O . GLY B 1 118 ? -9.602 -9.938 11.758 1 96.88 118 GLY B O 1
ATOM 3431 N N . ILE B 1 119 ? -10.812 -10.773 10.117 1 95.62 119 ILE B N 1
ATOM 3432 C CA . ILE B 1 119 ? -9.805 -11.758 9.734 1 95.62 119 ILE B CA 1
ATOM 3433 C C . ILE B 1 119 ? -8.711 -11.086 8.906 1 95.62 119 ILE B C 1
ATOM 3435 O O . ILE B 1 119 ? -7.605 -11.609 8.789 1 95.62 119 ILE B O 1
ATOM 3439 N N . TYR B 1 120 ? -9 -9.938 8.359 1 94.31 120 TYR B N 1
ATOM 3440 C CA . TYR B 1 120 ? -7.977 -9.453 7.441 1 94.31 120 TYR B CA 1
ATOM 3441 C C . TYR B 1 120 ? -7.465 -8.078 7.875 1 94.31 120 TYR B C 1
ATOM 3443 O O . TYR B 1 120 ? -8.203 -7.297 8.477 1 94.31 120 TYR B O 1
ATOM 3451 N N . PRO B 1 121 ? -6.23 -7.828 7.586 1 97.31 121 PRO B N 1
ATOM 3452 C CA . PRO B 1 121 ? -5.543 -6.598 7.992 1 97.31 121 PRO B CA 1
ATOM 3453 C C . PRO B 1 121 ? -5.715 -5.465 6.98 1 97.31 121 PRO B C 1
ATOM 3455 O O . PRO B 1 121 ? -5.875 -5.723 5.785 1 97.31 121 PRO B O 1
ATOM 3458 N N . TYR B 1 122 ? -5.695 -4.258 7.547 1 98.38 122 TYR B N 1
ATOM 3459 C CA . TYR B 1 122 ? -5.527 -3.047 6.754 1 98.38 122 TYR B CA 1
ATOM 3460 C C . TYR B 1 122 ? -4.141 -2.451 6.949 1 98.38 122 TYR B C 1
ATOM 3462 O O . TYR B 1 122 ? -3.627 -2.416 8.07 1 98.38 122 TYR B O 1
ATOM 3470 N N . SER B 1 123 ? -3.498 -2.049 5.863 1 98.69 123 SER B N 1
ATOM 3471 C CA . SER B 1 123 ? -2.322 -1.186 5.855 1 98.69 123 SER B CA 1
ATOM 3472 C C . SER B 1 123 ? -2.562 0.069 5.02 1 98.69 123 SER B C 1
ATOM 3474 O O . SER B 1 123 ? -2.736 -0.012 3.803 1 98.69 123 SER B O 1
ATOM 3476 N N . VAL B 1 124 ? -2.553 1.187 5.672 1 98.75 124 VAL B N 1
ATOM 3477 C CA . VAL B 1 124 ? -2.848 2.467 5.039 1 98.75 124 VAL B CA 1
ATOM 3478 C C . VAL B 1 124 ? -1.626 3.379 5.121 1 98.75 124 VAL B C 1
ATOM 3480 O O . VAL B 1 124 ? -0.98 3.469 6.168 1 98.75 124 VAL B O 1
ATOM 3483 N N . MET B 1 125 ? -1.277 4.051 4 1 98.75 125 MET B N 1
ATOM 3484 C CA . MET B 1 125 ? -0.139 4.965 4.012 1 98.75 125 MET B CA 1
ATOM 3485 C C . MET B 1 125 ? -0.43 6.207 3.178 1 98.75 125 MET B C 1
ATOM 3487 O O . MET B 1 125 ? -1.007 6.109 2.092 1 98.75 125 MET B O 1
ATOM 3491 N N . SER B 1 126 ? -0.113 7.336 3.725 1 98.69 126 SER B N 1
ATOM 3492 C CA . SER B 1 126 ? -0.129 8.602 2.998 1 98.69 126 SER B CA 1
ATOM 3493 C C . SER B 1 126 ? 1.226 9.297 3.072 1 98.69 126 SER B C 1
ATOM 3495 O O . SER B 1 126 ? 1.851 9.344 4.133 1 98.69 126 SER B O 1
ATOM 3497 N N . SER B 1 127 ? 1.679 9.773 1.929 1 98.56 127 SER B N 1
ATOM 3498 C CA . SER B 1 127 ? 2.896 10.57 1.848 1 98.56 127 SER B CA 1
ATOM 3499 C C . SER B 1 127 ? 2.592 11.992 1.386 1 98.56 127 SER B C 1
ATOM 3501 O O . SER B 1 127 ? 1.961 12.195 0.345 1 98.56 127 SER B O 1
ATOM 3503 N N . THR B 1 128 ? 3.002 12.922 2.154 1 98.56 128 THR B N 1
ATOM 3504 C CA . THR B 1 128 ? 2.82 14.336 1.84 1 98.56 128 THR B CA 1
ATOM 3505 C C . THR B 1 128 ? 4.168 15.047 1.759 1 98.56 128 THR B C 1
ATOM 3507 O O . THR B 1 128 ? 4.984 14.945 2.676 1 98.56 128 THR B O 1
ATOM 3510 N N . PHE B 1 129 ? 4.402 15.773 0.686 1 98.06 129 PHE B N 1
ATOM 3511 C CA . PHE B 1 129 ? 5.641 16.516 0.474 1 98.06 129 PHE B CA 1
ATOM 3512 C C . PHE B 1 129 ? 5.375 18.016 0.498 1 98.06 129 PHE B C 1
ATOM 3514 O O . PHE B 1 129 ? 5.172 18.641 -0.55 1 98.06 129 PHE B O 1
ATOM 3521 N N . TYR B 1 130 ? 5.449 18.594 1.668 1 98.12 130 TYR B N 1
ATOM 3522 C CA . TYR B 1 130 ? 5.059 19.984 1.892 1 98.12 130 TYR B CA 1
ATOM 3523 C C . TYR B 1 130 ? 6.277 20.906 1.929 1 98.12 130 TYR B C 1
ATOM 3525 O O . TYR B 1 130 ? 7.199 20.688 2.719 1 98.12 130 TYR B O 1
ATOM 3533 N N . PRO B 1 131 ? 6.312 21.969 1.134 1 97.38 131 PRO B N 1
ATOM 3534 C CA . PRO B 1 131 ? 7.461 22.875 1.145 1 97.38 131 PRO B CA 1
ATOM 3535 C C . PRO B 1 131 ? 7.676 23.547 2.504 1 97.38 131 PRO B C 1
ATOM 3537 O O . PRO B 1 131 ? 6.746 24.125 3.064 1 97.38 131 PRO B O 1
ATOM 3540 N N . VAL B 1 132 ? 8.93 23.531 2.959 1 97.5 132 VAL B N 1
ATOM 3541 C CA . VAL B 1 132 ? 9.234 24.078 4.273 1 97.5 132 VAL B CA 1
ATOM 3542 C C . VAL B 1 132 ? 9.062 25.594 4.25 1 97.5 132 VAL B C 1
ATOM 3544 O O . VAL B 1 132 ? 8.844 26.219 5.293 1 97.5 132 VAL B O 1
ATOM 3547 N N . GLY B 1 133 ? 9.133 26.172 3.088 1 96.62 133 GLY B N 1
ATOM 3548 C CA . GLY B 1 133 ? 8.938 27.609 2.943 1 96.62 133 GLY B CA 1
ATOM 3549 C C . GLY B 1 133 ? 7.492 28.031 3.096 1 96.62 133 GLY B C 1
ATOM 3550 O O . GLY B 1 133 ? 7.188 29.219 3.119 1 96.62 133 GLY B O 1
ATOM 3551 N N . ASP B 1 134 ? 6.59 27.078 3.172 1 96.62 134 ASP B N 1
ATOM 3552 C CA . ASP B 1 134 ? 5.172 27.344 3.389 1 96.62 134 ASP B CA 1
ATOM 3553 C C . ASP B 1 134 ? 4.633 28.312 2.34 1 96.62 134 ASP B C 1
ATOM 3555 O O . ASP B 1 134 ? 3.928 29.266 2.676 1 96.62 134 ASP B O 1
ATOM 3559 N N . ASN B 1 135 ? 5.004 28.203 1.128 1 94.69 135 ASN B N 1
ATOM 3560 C CA . ASN B 1 135 ? 4.621 29.125 0.07 1 94.69 135 ASN B CA 1
ATOM 3561 C C . ASN B 1 135 ? 3.852 28.422 -1.043 1 94.69 135 ASN B C 1
ATOM 3563 O O . ASN B 1 135 ? 3.639 28.984 -2.115 1 94.69 135 ASN B O 1
ATOM 3567 N N . SER B 1 136 ? 3.576 27.219 -0.85 1 94.56 136 SER B N 1
ATOM 3568 C CA . SER B 1 136 ? 2.748 26.453 -1.774 1 94.56 136 SER B CA 1
ATOM 3569 C C . SER B 1 136 ? 2.119 25.25 -1.084 1 94.56 136 SER B C 1
ATOM 3571 O O . SER B 1 136 ? 2.562 24.844 -0.008 1 94.56 136 SER B O 1
ATOM 3573 N N . ALA B 1 137 ? 1.03 24.781 -1.738 1 97.06 137 ALA B N 1
ATOM 3574 C CA . ALA B 1 137 ? 0.53 23.469 -1.319 1 97.06 137 ALA B CA 1
ATOM 3575 C C . ALA B 1 137 ? 1.575 22.375 -1.55 1 97.06 137 ALA B C 1
ATOM 3577 O O . ALA B 1 137 ? 2.604 22.625 -2.186 1 97.06 137 ALA B O 1
ATOM 3578 N N . SER B 1 138 ? 1.341 21.203 -0.991 1 97.62 138 SER B N 1
ATOM 3579 C CA . SER B 1 138 ? 2.234 20.078 -1.199 1 97.62 138 SER B CA 1
ATOM 3580 C C . SER B 1 138 ? 2.498 19.844 -2.684 1 97.62 138 SER B C 1
ATOM 3582 O O . SER B 1 138 ? 1.592 19.969 -3.508 1 97.62 138 SER B O 1
ATOM 3584 N N . LEU B 1 139 ? 3.725 19.531 -2.926 1 96.94 139 LEU B N 1
ATOM 3585 C CA . LEU B 1 139 ? 4.125 19.266 -4.301 1 96.94 139 LEU B CA 1
ATOM 3586 C C . LEU B 1 139 ? 3.561 17.938 -4.777 1 96.94 139 LEU B C 1
ATOM 3588 O O . LEU B 1 139 ? 3.307 17.75 -5.973 1 96.94 139 LEU B O 1
ATOM 3592 N N . LYS B 1 140 ? 3.363 17.062 -3.887 1 97.12 140 LYS B N 1
ATOM 3593 C CA . LYS B 1 140 ? 2.881 15.719 -4.164 1 97.12 140 LYS B CA 1
ATOM 3594 C C . LYS B 1 140 ? 2.234 15.102 -2.926 1 97.12 140 LYS B C 1
ATOM 3596 O O . LYS B 1 140 ? 2.717 15.289 -1.808 1 97.12 140 LYS B O 1
ATOM 3601 N N . ILE B 1 141 ? 1.116 14.414 -3.1 1 98.25 141 ILE B N 1
ATOM 3602 C CA . ILE B 1 141 ? 0.492 13.57 -2.086 1 98.25 141 ILE B CA 1
ATOM 3603 C C . ILE B 1 141 ? 0.192 12.195 -2.67 1 98.25 141 ILE B C 1
ATOM 3605 O O . ILE B 1 141 ? -0.32 12.086 -3.787 1 98.25 141 ILE B O 1
ATOM 3609 N N . THR B 1 142 ? 0.555 11.18 -1.986 1 97.94 142 THR B N 1
ATOM 3610 C CA . THR B 1 142 ? 0.246 9.805 -2.385 1 97.94 142 THR B CA 1
ATOM 3611 C C . THR B 1 142 ? -0.48 9.07 -1.264 1 97.94 142 THR B C 1
ATOM 3613 O O . THR B 1 142 ? -0.204 9.297 -0.084 1 97.94 142 THR B O 1
ATOM 3616 N N . ASN B 1 143 ? -1.409 8.258 -1.609 1 98.44 143 ASN B N 1
ATOM 3617 C CA . ASN B 1 143 ? -2.117 7.402 -0.662 1 98.44 143 ASN B CA 1
ATOM 3618 C C . ASN B 1 143 ? -2.314 5.992 -1.216 1 98.44 143 ASN B C 1
ATOM 3620 O O . ASN B 1 143 ? -2.658 5.824 -2.387 1 98.44 143 ASN B O 1
ATOM 3624 N N . SER B 1 144 ? -2.021 4.984 -0.447 1 98.44 144 SER B N 1
ATOM 3625 C CA . SER B 1 144 ? -2.309 3.6 -0.805 1 98.44 144 SER B CA 1
ATOM 3626 C C . SER B 1 144 ? -2.961 2.852 0.354 1 98.44 144 SER B C 1
ATOM 3628 O O . SER B 1 144 ? -2.65 3.111 1.519 1 98.44 144 SER B O 1
ATOM 3630 N N . VAL B 1 145 ? -3.855 1.997 0.044 1 98.5 145 VAL B N 1
ATOM 3631 C CA . VAL B 1 145 ? -4.539 1.139 1.008 1 98.5 145 VAL B CA 1
ATOM 3632 C C . VAL B 1 145 ? -4.449 -0.317 0.556 1 98.5 145 VAL B C 1
ATOM 3634 O O . VAL B 1 145 ? -4.727 -0.632 -0.604 1 98.5 145 VAL B O 1
ATOM 3637 N N . GLN B 1 146 ? -4.008 -1.17 1.452 1 98.56 146 GLN B N 1
ATOM 3638 C CA . GLN B 1 146 ? -3.928 -2.605 1.208 1 98.56 146 GLN B CA 1
ATOM 3639 C C . GLN B 1 146 ? -4.852 -3.377 2.146 1 98.56 146 GLN B C 1
ATOM 3641 O O . GLN B 1 146 ? -4.793 -3.203 3.365 1 98.56 146 GLN B O 1
ATOM 3646 N N . GLU B 1 147 ? -5.637 -4.176 1.649 1 96.81 147 GLU B N 1
ATOM 3647 C CA . GLU B 1 147 ? -6.453 -5.145 2.371 1 96.81 147 GLU B CA 1
ATOM 3648 C C . GLU B 1 147 ? -6.773 -6.355 1.497 1 96.81 147 GLU B C 1
ATOM 3650 O O . GLU B 1 147 ? -6.359 -6.418 0.338 1 96.81 147 GLU B O 1
ATOM 3655 N N . TRP B 1 148 ? -7.383 -7.41 1.98 1 95.62 148 TRP B N 1
ATOM 3656 C CA . TRP B 1 148 ? -7.43 -8.711 1.313 1 95.62 148 TRP B CA 1
ATOM 3657 C C . TRP B 1 148 ? -8.367 -8.672 0.114 1 95.62 148 TRP B C 1
ATOM 3659 O O . TRP B 1 148 ? -8.297 -9.531 -0.767 1 95.62 148 TRP B O 1
ATOM 3669 N N . CYS B 1 149 ? -9.258 -7.676 0.092 1 94.38 149 CYS B N 1
ATOM 3670 C CA . CYS B 1 149 ? -10.117 -7.586 -1.083 1 94.38 149 CYS B CA 1
ATOM 3671 C C . CYS B 1 149 ? -9.383 -6.934 -2.246 1 94.38 149 CYS B C 1
ATOM 3673 O O . CYS B 1 149 ? -9.758 -7.117 -3.406 1 94.38 149 CYS B O 1
ATOM 3675 N N . GLY B 1 150 ? -8.43 -6.125 -1.889 1 95.69 150 GLY B N 1
ATOM 3676 C CA . GLY B 1 150 ? -7.664 -5.465 -2.936 1 95.69 150 GLY B CA 1
ATOM 3677 C C . GLY B 1 150 ? -6.852 -4.289 -2.43 1 95.69 150 GLY B C 1
ATOM 3678 O O . GLY B 1 150 ? -6.613 -4.164 -1.227 1 95.69 150 GLY B O 1
ATOM 3679 N N . GLN B 1 151 ? -6.316 -3.551 -3.395 1 96.88 151 GLN B N 1
ATOM 3680 C CA . GLN B 1 151 ? -5.5 -2.385 -3.076 1 96.88 151 GLN B CA 1
ATOM 3681 C C . GLN B 1 151 ? -5.922 -1.176 -3.906 1 96.88 151 GLN B C 1
ATOM 3683 O O . GLN B 1 151 ? -6.434 -1.326 -5.02 1 96.88 151 GLN B O 1
ATOM 3688 N N . VAL B 1 152 ? -5.781 -0.016 -3.32 1 97.06 152 VAL B N 1
ATOM 3689 C CA . VAL B 1 152 ? -6.121 1.254 -3.953 1 97.06 152 VAL B CA 1
ATOM 3690 C C . VAL B 1 152 ? -4.93 2.207 -3.871 1 97.06 152 VAL B C 1
ATOM 3692 O O . VAL B 1 152 ? -4.109 2.105 -2.959 1 97.06 152 VAL B O 1
ATOM 3695 N N . PHE B 1 153 ? -4.875 3.1 -4.859 1 97.62 153 PHE B N 1
ATOM 3696 C CA . PHE B 1 153 ? -3.779 4.059 -4.934 1 97.62 153 PHE B CA 1
ATOM 3697 C C . PHE B 1 153 ? -4.27 5.398 -5.477 1 97.62 153 PHE B C 1
ATOM 3699 O O . PHE B 1 153 ? -5.059 5.441 -6.422 1 97.62 153 PHE B O 1
ATOM 3706 N N . PHE B 1 154 ? -3.82 6.488 -4.828 1 97.12 154 PHE B N 1
ATOM 3707 C CA . PHE B 1 154 ? -4.023 7.863 -5.27 1 97.12 154 PHE B CA 1
ATOM 3708 C C . PHE B 1 154 ? -2.701 8.625 -5.297 1 97.12 154 PHE B C 1
ATOM 3710 O O . PHE B 1 154 ? -1.88 8.484 -4.387 1 97.12 154 PHE B O 1
ATOM 3717 N N . GLN B 1 155 ? -2.559 9.445 -6.328 1 97.75 155 GLN B N 1
ATOM 3718 C CA . GLN B 1 155 ? -1.47 10.414 -6.305 1 97.75 155 GLN B CA 1
ATOM 3719 C C . GLN B 1 155 ? -1.927 11.766 -6.848 1 97.75 155 GLN B C 1
ATOM 3721 O O . GLN B 1 155 ? -2.615 11.836 -7.867 1 97.75 155 GLN B O 1
ATOM 3726 N N . LEU B 1 156 ? -1.645 12.758 -6.102 1 98.06 156 LEU B N 1
ATOM 3727 C CA . LEU B 1 156 ? -1.826 14.141 -6.535 1 98.06 156 LEU B CA 1
ATOM 3728 C C . LEU B 1 156 ? -0.483 14.805 -6.828 1 98.06 156 LEU B C 1
ATOM 3730 O O . LEU B 1 156 ? 0.422 14.773 -5.988 1 98.06 156 LEU B O 1
ATOM 3734 N N . ASN B 1 157 ? -0.319 15.312 -7.984 1 96.88 157 ASN B N 1
ATOM 3735 C CA . ASN B 1 157 ? 0.818 16.141 -8.367 1 96.88 157 ASN B CA 1
ATOM 3736 C C . ASN B 1 157 ? 0.423 17.609 -8.492 1 96.88 157 ASN B C 1
ATOM 3738 O O . ASN B 1 157 ? -0.508 17.953 -9.227 1 96.88 157 ASN B O 1
ATOM 3742 N N . ASN B 1 158 ? 1.138 18.406 -7.773 1 96.62 158 ASN B N 1
ATOM 3743 C CA . ASN B 1 158 ? 0.868 19.844 -7.777 1 96.62 158 ASN B CA 1
ATOM 3744 C C . ASN B 1 158 ? 1.512 20.531 -8.977 1 96.62 158 ASN B C 1
ATOM 3746 O O . ASN B 1 158 ? 2.67 20.938 -8.914 1 96.62 158 ASN B O 1
ATOM 3750 N N . LYS B 1 159 ? 0.753 20.781 -10.023 1 93.88 159 LYS B N 1
ATOM 3751 C CA . LYS B 1 159 ? 1.146 21.5 -11.227 1 93.88 159 LYS B CA 1
ATOM 3752 C C . LYS B 1 159 ? 0.358 22.797 -11.375 1 93.88 159 LYS B C 1
ATOM 3754 O O . LYS B 1 159 ? 0.199 23.547 -10.406 1 93.88 159 LYS B O 1
ATOM 3759 N N . ASP B 1 160 ? -0.001 23.172 -12.562 1 93.75 160 ASP B N 1
ATOM 3760 C CA . ASP B 1 160 ? -0.886 24.328 -12.672 1 93.75 160 ASP B CA 1
ATOM 3761 C C . ASP B 1 160 ? -2.191 24.094 -11.914 1 93.75 160 ASP B C 1
ATOM 3763 O O . ASP B 1 160 ? -2.68 24.984 -11.219 1 93.75 160 ASP B O 1
ATOM 3767 N N . LYS B 1 161 ? -2.697 22.938 -12.07 1 97.56 161 LYS B N 1
ATOM 3768 C CA . LYS B 1 161 ? -3.781 22.375 -11.266 1 97.56 161 LYS B CA 1
ATOM 3769 C C . LYS B 1 161 ? -3.305 21.172 -10.461 1 97.56 161 LYS B C 1
ATOM 3771 O O . LYS B 1 161 ? -2.137 20.797 -10.539 1 97.56 161 LYS B O 1
ATOM 3776 N N . PHE B 1 162 ? -4.125 20.703 -9.562 1 97.94 162 PHE B N 1
ATOM 3777 C CA . PHE B 1 162 ? -3.832 19.422 -8.945 1 97.94 162 PHE B CA 1
ATOM 3778 C C . PHE B 1 162 ? -4.18 18.281 -9.891 1 97.94 162 PHE B C 1
ATOM 3780 O O . PHE B 1 162 ? -5.355 18.031 -10.172 1 97.94 162 PHE B O 1
ATOM 3787 N N . GLU B 1 163 ? -3.166 17.656 -10.367 1 97.75 163 GLU B N 1
ATOM 3788 C CA . GLU B 1 163 ? -3.377 16.484 -11.219 1 97.75 163 GLU B CA 1
ATOM 3789 C C . GLU B 1 163 ? -3.477 15.203 -10.391 1 97.75 163 GLU B C 1
ATOM 3791 O O . GLU B 1 163 ? -2.564 14.883 -9.625 1 97.75 163 GLU B O 1
ATOM 3796 N N . VAL B 1 164 ? -4.566 14.438 -10.586 1 97.75 164 VAL B N 1
ATOM 3797 C CA . VAL B 1 164 ? -4.824 13.289 -9.727 1 97.75 164 VAL B CA 1
ATOM 3798 C C . VAL B 1 164 ? -4.887 12.016 -10.578 1 97.75 164 VAL B C 1
ATOM 3800 O O . VAL B 1 164 ? -5.559 11.984 -11.609 1 97.75 164 VAL B O 1
ATOM 3803 N N . SER B 1 165 ? -4.129 11.023 -10.219 1 96.62 165 SER B N 1
ATOM 3804 C CA . SER B 1 165 ? -4.254 9.656 -10.719 1 96.62 165 SER B CA 1
ATOM 3805 C C . SER B 1 165 ? -4.816 8.727 -9.648 1 96.62 165 SER B C 1
ATOM 3807 O O . SER B 1 165 ? -4.305 8.68 -8.523 1 96.62 165 SER B O 1
ATOM 3809 N N . SER B 1 166 ? -5.859 8.031 -9.969 1 95.81 166 SER B N 1
ATOM 3810 C CA . SER B 1 166 ? -6.527 7.145 -9.023 1 95.81 166 SER B CA 1
ATOM 3811 C C . SER B 1 166 ? -6.68 5.738 -9.586 1 95.81 166 SER B C 1
ATOM 3813 O O . SER B 1 166 ? -7.102 5.566 -10.734 1 95.81 166 SER B O 1
ATOM 3815 N N . PHE B 1 167 ? -6.336 4.734 -8.852 1 95.62 167 PHE B N 1
ATOM 3816 C CA . PHE B 1 167 ? -6.445 3.322 -9.188 1 95.62 167 PHE B CA 1
ATOM 3817 C C . PHE B 1 167 ? -7.184 2.559 -8.094 1 95.62 167 PHE B C 1
ATOM 3819 O O . PHE B 1 167 ? -6.754 2.551 -6.938 1 95.62 167 PHE B O 1
ATOM 3826 N N . SER B 1 168 ? -8.281 2.006 -8.469 1 91.31 168 SER B N 1
ATOM 3827 C CA . SER B 1 168 ? -9.125 1.314 -7.504 1 91.31 168 SER B CA 1
ATOM 3828 C C . SER B 1 168 ? -9.656 0.003 -8.07 1 91.31 168 SER B C 1
ATOM 3830 O O . SER B 1 168 ? -9.883 -0.11 -9.281 1 91.31 168 SER B O 1
ATOM 3832 N N . TYR B 1 169 ? -9.844 -0.955 -7.246 1 88.12 169 TYR B N 1
ATOM 3833 C CA . TYR B 1 169 ? -10.445 -2.211 -7.676 1 88.12 169 TYR B CA 1
ATOM 3834 C C . TYR B 1 169 ? -11.961 -2.15 -7.57 1 88.12 169 TYR B C 1
ATOM 3836 O O . TYR B 1 169 ? -12.656 -3.088 -7.969 1 88.12 169 TYR B O 1
ATOM 3844 N N . PHE B 1 170 ? -12.492 -1.077 -7.07 1 84.12 170 PHE B N 1
ATOM 3845 C CA . PHE B 1 170 ? -13.938 -0.852 -7.051 1 84.12 170 PHE B CA 1
ATOM 3846 C C . PHE B 1 170 ? -14.43 -0.38 -8.414 1 84.12 170 PHE B C 1
ATOM 3848 O O . PHE B 1 170 ? -13.859 0.54 -9 1 84.12 170 PHE B O 1
ATOM 3855 N N . GLU B 1 171 ? -15.5 -0.886 -8.805 1 82.38 171 GLU B N 1
ATOM 3856 C CA . GLU B 1 171 ? -15.992 -0.639 -10.164 1 82.38 171 GLU B CA 1
ATOM 3857 C C . GLU B 1 171 ? -16.344 0.831 -10.359 1 82.38 171 GLU B C 1
ATOM 3859 O O . GLU B 1 171 ? -16.109 1.398 -11.422 1 82.38 171 GLU B O 1
ATOM 3864 N N . SER B 1 172 ? -16.938 1.449 -9.398 1 80.06 172 SER B N 1
ATOM 3865 C CA . SER B 1 172 ? -17.359 2.84 -9.516 1 80.06 172 SER B CA 1
ATOM 3866 C C . SER B 1 172 ? -16.156 3.785 -9.523 1 80.06 172 SER B C 1
ATOM 3868 O O . SER B 1 172 ? -16.281 4.945 -9.922 1 80.06 172 SER B O 1
ATOM 3870 N N . GLU B 1 173 ? -15.039 3.381 -9.117 1 85 173 GLU B N 1
ATOM 3871 C CA . GLU B 1 173 ? -13.852 4.215 -9.008 1 85 173 GLU B CA 1
ATOM 3872 C C . GLU B 1 173 ? -12.852 3.904 -10.117 1 85 173 GLU B C 1
ATOM 3874 O O . GLU B 1 173 ? -12.461 4.793 -10.875 1 85 173 GLU B O 1
ATOM 3879 N N . GLY B 1 174 ? -12.5 2.658 -10.305 1 88.25 174 GLY B N 1
ATOM 3880 C CA . GLY B 1 174 ? -11.625 2.223 -11.383 1 88.25 174 GLY B CA 1
ATOM 3881 C C . GLY B 1 174 ? -10.398 3.102 -11.547 1 88.25 174 GLY B C 1
ATOM 3882 O O . GLY B 1 174 ? -9.883 3.645 -10.57 1 88.25 174 GLY B O 1
ATOM 3883 N N . ASP B 1 175 ? -9.82 3.053 -12.711 1 91.5 175 ASP B N 1
ATOM 3884 C CA . ASP B 1 175 ? -8.688 3.9 -13.07 1 91.5 175 ASP B CA 1
ATOM 3885 C C . ASP B 1 175 ? -9.164 5.262 -13.578 1 91.5 175 ASP B C 1
ATOM 3887 O O . ASP B 1 175 ? -9.914 5.344 -14.547 1 91.5 175 ASP B O 1
ATOM 3891 N N . LYS B 1 176 ? -8.672 6.312 -12.906 1 93.19 176 LYS B N 1
ATOM 3892 C CA . LYS B 1 176 ? -9.086 7.656 -13.305 1 93.19 176 LYS B CA 1
ATOM 3893 C C . LYS B 1 176 ? -7.902 8.617 -13.273 1 93.19 176 LYS B C 1
ATOM 3895 O O . LYS B 1 176 ? -7.031 8.516 -12.406 1 93.19 176 LYS B O 1
ATOM 3900 N N . ASN B 1 177 ? -7.902 9.477 -14.258 1 95.06 177 ASN B N 1
ATOM 3901 C CA . ASN B 1 177 ? -7.059 10.672 -14.266 1 95.06 177 ASN B CA 1
ATOM 3902 C C . ASN B 1 177 ? -7.887 11.945 -14.414 1 95.06 177 ASN B C 1
ATOM 3904 O O . ASN B 1 177 ? -8.703 12.047 -15.328 1 95.06 177 ASN B O 1
ATOM 3908 N N . PHE B 1 178 ? -7.711 12.859 -13.477 1 96.88 178 PHE B N 1
ATOM 3909 C CA . PHE B 1 178 ? -8.477 14.094 -13.555 1 96.88 178 PHE B CA 1
ATOM 3910 C C . PHE B 1 178 ? -7.734 15.234 -12.875 1 96.88 178 PHE B C 1
ATOM 3912 O O . PHE B 1 178 ? -6.711 15.023 -12.227 1 96.88 178 PHE B O 1
ATOM 3919 N N . SER B 1 179 ? -8.258 16.438 -13.078 1 97.69 179 SER B N 1
ATOM 3920 C CA . SER B 1 179 ? -7.664 17.641 -12.484 1 97.69 179 SER B CA 1
ATOM 3921 C C . SER B 1 179 ? -8.617 18.297 -11.492 1 97.69 179 SER B C 1
ATOM 3923 O O . SER B 1 179 ? -9.836 18.266 -11.68 1 97.69 179 SER B O 1
ATOM 3925 N N . LEU B 1 180 ? -8.008 18.828 -10.492 1 97.88 180 LEU B N 1
ATOM 3926 C CA . LEU B 1 180 ? -8.758 19.594 -9.5 1 97.88 180 LEU B CA 1
ATOM 3927 C C . LEU B 1 180 ? -8.234 21.031 -9.43 1 97.88 180 LEU B C 1
ATOM 3929 O O . LEU B 1 180 ? -7.031 21.266 -9.555 1 97.88 180 LEU B O 1
ATOM 3933 N N . ASP B 1 181 ? -9.188 21.938 -9.18 1 97.06 181 ASP B N 1
ATOM 3934 C CA . ASP B 1 181 ? -8.758 23.297 -8.844 1 97.06 181 ASP B CA 1
ATOM 3935 C C . ASP B 1 181 ? -7.988 23.312 -7.52 1 97.06 181 ASP B C 1
ATOM 3937 O O . ASP B 1 181 ? -8.273 22.516 -6.621 1 97.06 181 ASP B O 1
ATOM 3941 N N . LYS B 1 182 ? -7.137 24.281 -7.484 1 96.81 182 LYS B N 1
ATOM 3942 C CA . LYS B 1 182 ? -6.328 24.375 -6.273 1 96.81 182 LYS B CA 1
ATOM 3943 C C . LYS B 1 182 ? -7.156 24.859 -5.094 1 96.81 182 LYS B C 1
ATOM 3945 O O . LYS B 1 182 ? -7.871 25.859 -5.203 1 96.81 182 LYS B O 1
ATOM 3950 N N . ASN B 1 183 ? -7.172 24.172 -4.062 1 97.88 183 ASN B N 1
ATOM 3951 C CA . ASN B 1 183 ? -7.75 24.469 -2.756 1 97.88 183 ASN B CA 1
ATOM 3952 C C . ASN B 1 183 ? -6.855 23.969 -1.623 1 97.88 183 ASN B C 1
ATOM 3954 O O . ASN B 1 183 ? -5.812 23.359 -1.869 1 97.88 183 ASN B O 1
ATOM 3958 N N . ILE B 1 184 ? -7.199 24.344 -0.414 1 98.44 184 ILE B N 1
ATOM 3959 C CA . ILE B 1 184 ? -6.449 23.859 0.738 1 98.44 184 ILE B CA 1
ATOM 3960 C C . ILE B 1 184 ? -6.535 22.328 0.801 1 98.44 184 ILE B C 1
ATOM 3962 O O . ILE B 1 184 ? -7.609 21.75 0.611 1 98.44 184 ILE B O 1
ATOM 3966 N N . LEU B 1 185 ? -5.418 21.719 0.925 1 98.81 185 LEU B N 1
ATOM 3967 C CA . LEU B 1 185 ? -5.355 20.266 1.101 1 98.81 185 LEU B CA 1
ATOM 3968 C C . LEU B 1 185 ? -5.289 19.906 2.58 1 98.81 185 LEU B C 1
ATOM 3970 O O . LEU B 1 185 ? -4.391 20.359 3.295 1 98.81 185 LEU B O 1
ATOM 3974 N N . GLU B 1 186 ? -6.238 19.125 3.066 1 98.94 186 GLU B N 1
ATOM 3975 C CA . GLU B 1 186 ? -6.23 18.672 4.453 1 98.94 186 GLU B CA 1
ATOM 3976 C C . GLU B 1 186 ? -4.91 17.984 4.805 1 98.94 186 GLU B C 1
ATOM 3978 O O . GLU B 1 186 ? -4.387 18.172 5.91 1 98.94 186 GLU B O 1
ATOM 3983 N N . ASN B 1 187 ? -4.34 17.203 3.879 1 98.88 187 ASN B N 1
ATOM 3984 C CA . ASN B 1 187 ? -3.072 16.5 4.09 1 98.88 187 ASN B CA 1
ATOM 3985 C C . ASN B 1 187 ? -1.948 17.484 4.418 1 98.88 187 ASN B C 1
ATOM 3987 O O . ASN B 1 187 ? -1.013 17.141 5.145 1 98.88 187 ASN B O 1
ATOM 3991 N N . ASP B 1 188 ? -2.02 18.688 3.975 1 98.75 188 ASP B N 1
ATOM 3992 C CA . ASP B 1 188 ? -0.979 19.688 4.16 1 98.75 188 ASP B CA 1
ATOM 3993 C C . ASP B 1 188 ? -0.938 20.172 5.609 1 98.75 188 ASP B C 1
ATOM 3995 O O . ASP B 1 188 ? 0.109 20.609 6.098 1 98.75 188 ASP B O 1
ATOM 3999 N N . LEU B 1 189 ? -2.064 20.141 6.227 1 98.88 189 LEU B N 1
ATOM 4000 C CA . LEU B 1 189 ? -2.23 20.844 7.492 1 98.88 189 LEU B CA 1
ATOM 4001 C C . LEU B 1 189 ? -1.388 20.203 8.586 1 98.88 189 LEU B C 1
ATOM 4003 O O . LEU B 1 189 ? -0.931 20.891 9.508 1 98.88 189 LEU B O 1
ATOM 4007 N N . TRP B 1 190 ? -1.136 18.938 8.469 1 98.88 190 TRP B N 1
ATOM 4008 C CA . TRP B 1 190 ? -0.307 18.234 9.438 1 98.88 190 TRP B CA 1
ATOM 4009 C C . TRP B 1 190 ? 1.125 18.75 9.422 1 98.88 190 TRP B C 1
ATOM 4011 O O . TRP B 1 190 ? 1.715 19 10.469 1 98.88 190 TRP B O 1
ATOM 4021 N N . ALA B 1 191 ? 1.676 18.891 8.211 1 98.62 191 ALA B N 1
ATOM 4022 C CA . ALA B 1 191 ? 3.021 19.438 8.078 1 98.62 191 ALA B CA 1
ATOM 4023 C C . ALA B 1 191 ? 3.045 20.922 8.453 1 98.62 191 ALA B C 1
ATOM 4025 O O . ALA B 1 191 ? 3.998 21.391 9.078 1 98.62 191 ALA B O 1
ATOM 4026 N N . LYS B 1 192 ? 2.039 21.656 8.07 1 98.31 192 LYS B N 1
ATOM 4027 C CA . LYS B 1 192 ? 1.963 23.078 8.375 1 98.31 192 LYS B CA 1
ATOM 4028 C C . LYS B 1 192 ? 1.979 23.328 9.883 1 98.31 192 LYS B C 1
ATOM 4030 O O . LYS B 1 192 ? 2.557 24.297 10.359 1 98.31 192 LYS B O 1
ATOM 4035 N N . ILE B 1 193 ? 1.343 22.469 10.641 1 98.75 193 ILE B N 1
ATOM 4036 C CA . ILE B 1 193 ? 1.36 22.547 12.102 1 98.75 193 ILE B CA 1
ATOM 4037 C C . ILE B 1 193 ? 2.803 22.562 12.594 1 98.75 193 ILE B C 1
ATOM 4039 O O . ILE B 1 193 ? 3.143 23.328 13.5 1 98.75 193 ILE B O 1
ATOM 4043 N N . ARG B 1 194 ? 3.641 21.75 11.961 1 98.5 194 ARG B N 1
ATOM 4044 C CA . ARG B 1 194 ? 5.012 21.578 12.438 1 98.5 194 ARG B CA 1
ATOM 4045 C C . ARG B 1 194 ? 5.898 22.719 11.961 1 98.5 194 ARG B C 1
ATOM 4047 O O . ARG B 1 194 ? 6.957 22.969 12.539 1 98.5 194 ARG B O 1
ATOM 4054 N N . ILE B 1 195 ? 5.492 23.406 10.906 1 97.69 195 ILE B N 1
ATOM 4055 C CA . ILE B 1 195 ? 6.328 24.406 10.266 1 97.69 195 ILE B CA 1
ATOM 4056 C C . ILE B 1 195 ? 5.957 25.797 10.781 1 97.69 195 ILE B C 1
ATOM 4058 O O . ILE B 1 195 ? 6.82 26.547 11.234 1 97.69 195 ILE B O 1
ATOM 4062 N N . ASN B 1 196 ? 4.664 26.094 10.672 1 94.31 196 ASN B N 1
ATOM 4063 C CA . ASN B 1 196 ? 4.168 27.422 11.023 1 94.31 196 ASN B CA 1
ATOM 4064 C C . ASN B 1 196 ? 2.711 27.375 11.469 1 94.31 196 ASN B C 1
ATOM 4066 O O . ASN B 1 196 ? 1.827 27.859 10.766 1 94.31 196 ASN B O 1
ATOM 4070 N N . PRO B 1 197 ? 2.473 26.953 12.695 1 96.69 197 PRO B N 1
ATOM 4071 C CA . PRO B 1 197 ? 1.083 26.797 13.133 1 96.69 197 PRO B CA 1
ATOM 4072 C C . PRO B 1 197 ? 0.332 28.125 13.227 1 96.69 197 PRO B C 1
ATOM 4074 O O . PRO B 1 197 ? -0.901 28.141 13.188 1 96.69 197 PRO B O 1
ATOM 4077 N N . ASP B 1 198 ? 1.022 29.203 13.312 1 95.19 198 ASP B N 1
ATOM 4078 C CA . ASP B 1 198 ? 0.372 30.516 13.383 1 95.19 198 ASP B CA 1
ATOM 4079 C C . ASP B 1 198 ? -0.352 30.828 12.078 1 95.19 198 ASP B C 1
ATOM 4081 O O . ASP B 1 198 ? -1.312 31.609 12.07 1 95.19 198 ASP B O 1
ATOM 4085 N N . SER B 1 199 ? 0.101 30.266 11.039 1 95.25 199 SER B N 1
ATOM 4086 C CA . SER B 1 199 ? -0.477 30.562 9.734 1 95.25 199 SER B CA 1
ATOM 4087 C C . SER B 1 199 ? -1.531 29.531 9.352 1 95.25 199 SER B C 1
ATOM 4089 O O . SER B 1 199 ? -2.047 29.547 8.234 1 95.25 199 SER B O 1
ATOM 4091 N N . LEU B 1 200 ? -1.877 28.594 10.227 1 98.44 200 LEU B N 1
ATOM 4092 C CA . LEU B 1 200 ? -2.941 27.641 9.945 1 98.44 200 LEU B CA 1
ATOM 4093 C C . LEU B 1 200 ? -4.246 28.359 9.617 1 98.44 200 LEU B C 1
ATOM 4095 O O . LEU B 1 200 ? -4.637 29.297 10.32 1 98.44 200 LEU B O 1
ATOM 4099 N N . PRO B 1 201 ? -4.883 27.938 8.562 1 98.12 201 PRO B N 1
ATOM 4100 C CA . PRO B 1 201 ? -6.137 28.609 8.211 1 98.12 201 PRO B CA 1
ATOM 4101 C C . PRO B 1 201 ? -7.246 28.344 9.227 1 98.12 201 PRO B C 1
ATOM 4103 O O . PRO B 1 201 ? -7.32 27.25 9.797 1 98.12 201 PRO B O 1
ATOM 4106 N N . THR B 1 202 ? -8.102 29.297 9.469 1 98.62 202 THR B N 1
ATOM 4107 C CA . THR B 1 202 ? -9.281 29.203 10.32 1 98.62 202 THR B CA 1
ATOM 4108 C C . THR B 1 202 ? -10.492 29.828 9.648 1 98.62 202 THR B C 1
ATOM 4110 O O . THR B 1 202 ? -10.359 30.516 8.633 1 98.62 202 THR B O 1
ATOM 4113 N N . GLY B 1 203 ? -11.68 29.547 10.141 1 98.69 203 GLY B N 1
ATOM 4114 C CA . GLY B 1 203 ? -12.914 30.062 9.578 1 98.69 203 GLY B CA 1
ATOM 4115 C C . GLY B 1 203 ? -13.547 29.141 8.562 1 98.69 203 GLY B C 1
ATOM 4116 O O . GLY B 1 203 ? -13.297 27.922 8.578 1 98.69 203 GLY B O 1
ATOM 4117 N N . LYS B 1 204 ? -14.523 29.625 7.805 1 98.75 204 LYS B N 1
ATOM 4118 C CA . LYS B 1 204 ? -15.211 28.875 6.766 1 98.75 204 LYS B CA 1
ATOM 4119 C C . LYS B 1 204 ? -14.406 28.859 5.473 1 98.75 204 LYS B C 1
ATOM 4121 O O . LYS B 1 204 ? -14.195 29.891 4.852 1 98.75 204 LYS B O 1
ATOM 4126 N N . LEU B 1 205 ? -13.953 27.703 5.043 1 98.69 205 LEU B N 1
ATOM 4127 C CA . LEU B 1 205 ? -13.047 27.578 3.908 1 98.69 205 LEU B CA 1
ATOM 4128 C C . LEU B 1 205 ? -13.414 26.391 3.039 1 98.69 205 LEU B C 1
ATOM 4130 O O . LEU B 1 205 ? -14.219 25.547 3.447 1 98.69 205 LEU B O 1
ATOM 4134 N N . GLN B 1 206 ? -12.883 26.328 1.801 1 98.75 206 GLN B N 1
ATOM 4135 C CA . GLN B 1 206 ? -12.93 25.156 0.936 1 98.75 206 GLN B CA 1
ATOM 4136 C C . GLN B 1 206 ? -11.68 24.297 1.107 1 98.75 206 GLN B C 1
ATOM 4138 O O . GLN B 1 206 ? -10.562 24.766 0.889 1 98.75 206 GLN B O 1
ATOM 4143 N N . ILE B 1 207 ? -11.93 23.062 1.509 1 98.81 207 ILE B N 1
ATOM 4144 C CA . ILE B 1 207 ? -10.812 22.172 1.793 1 98.81 207 ILE B CA 1
ATOM 4145 C C . ILE B 1 207 ? -11.031 20.828 1.096 1 98.81 207 ILE B C 1
ATOM 4147 O O . ILE B 1 207 ? -12.148 20.297 1.091 1 98.81 207 ILE B O 1
ATOM 4151 N N . ILE B 1 208 ? -10 20.312 0.432 1 98.81 208 ILE B N 1
ATOM 4152 C CA . ILE B 1 208 ? -10.031 18.953 -0.084 1 98.81 208 ILE B CA 1
ATOM 4153 C C . ILE B 1 208 ? -9.664 17.969 1.029 1 98.81 208 ILE B C 1
ATOM 4155 O O . ILE B 1 208 ? -8.547 18 1.547 1 98.81 208 ILE B O 1
ATOM 4159 N N . PRO B 1 209 ? -10.578 17.094 1.441 1 98.75 209 PRO B N 1
ATOM 4160 C CA . PRO B 1 209 ? -10.32 16.156 2.535 1 98.75 209 PRO B CA 1
ATOM 4161 C C . PRO B 1 209 ? -9.141 15.219 2.246 1 98.75 209 PRO B C 1
ATOM 4163 O O . PRO B 1 209 ? -8.664 15.156 1.108 1 98.75 209 PRO B O 1
ATOM 4166 N N . SER B 1 210 ? -8.695 14.586 3.361 1 98.62 210 SER B N 1
ATOM 4167 C CA . SER B 1 210 ? -7.586 13.648 3.182 1 98.62 210 SER B CA 1
ATOM 4168 C C . SER B 1 210 ? -7.949 12.547 2.189 1 98.62 210 SER B C 1
ATOM 4170 O O . SER B 1 210 ? -9.102 12.109 2.139 1 98.62 210 SER B O 1
ATOM 4172 N N . PHE B 1 211 ? -6.969 12.078 1.5 1 97.75 211 PHE B N 1
ATOM 4173 C CA . PHE B 1 211 ? -7.18 11.016 0.521 1 97.75 211 PHE B CA 1
ATOM 4174 C C . PHE B 1 211 ? -7.602 9.727 1.208 1 97.75 211 PHE B C 1
ATOM 4176 O O . PHE B 1 211 ? -8.406 8.961 0.666 1 97.75 211 PHE B O 1
ATOM 4183 N N . GLN B 1 212 ? -7.086 9.477 2.344 1 97.44 212 GLN B N 1
ATOM 4184 C CA . GLN B 1 212 ? -7.5 8.305 3.113 1 97.44 212 GLN B CA 1
ATOM 4185 C C . GLN B 1 212 ? -9 8.344 3.404 1 97.44 212 GLN B C 1
ATOM 4187 O O . GLN B 1 212 ? -9.695 7.348 3.213 1 97.44 212 GLN B O 1
ATOM 4192 N N . TYR B 1 213 ? -9.477 9.477 3.916 1 98 213 TYR B N 1
ATOM 4193 C CA . TYR B 1 213 ? -10.898 9.594 4.227 1 98 213 TYR B CA 1
ATOM 4194 C C . TYR B 1 213 ? -11.75 9.375 2.979 1 98 213 TYR B C 1
ATOM 4196 O O . TYR B 1 213 ? -12.758 8.672 3.023 1 98 213 TYR B O 1
ATOM 4204 N N . ILE B 1 214 ? -11.336 10.023 1.911 1 96.69 214 ILE B N 1
ATOM 4205 C CA . ILE B 1 214 ? -12.062 9.914 0.652 1 96.69 214 ILE B CA 1
ATOM 4206 C C . ILE B 1 214 ? -12.141 8.445 0.223 1 96.69 214 ILE B C 1
ATOM 4208 O O . ILE B 1 214 ? -13.195 7.965 -0.182 1 96.69 214 ILE B O 1
ATOM 4212 N N . ARG B 1 215 ? -11.047 7.715 0.365 1 94.31 215 ARG B N 1
ATOM 4213 C CA . ARG B 1 215 ? -11.023 6.305 -0.003 1 94.31 215 ARG B CA 1
ATOM 4214 C C . ARG B 1 215 ? -11.922 5.484 0.914 1 94.31 215 ARG B C 1
ATOM 4216 O O . ARG B 1 215 ? -12.688 4.637 0.446 1 94.31 215 ARG B O 1
ATOM 4223 N N . PHE B 1 216 ? -11.852 5.727 2.182 1 94.81 216 PHE B N 1
ATOM 4224 C CA . PHE B 1 216 ? -12.602 4.934 3.152 1 94.81 216 PHE B CA 1
ATOM 4225 C C . PHE B 1 216 ? -14.094 5.203 3.031 1 94.81 216 PHE B C 1
ATOM 4227 O O . PHE B 1 216 ? -14.914 4.316 3.285 1 94.81 216 PHE B O 1
ATOM 4234 N N . SER B 1 217 ? -14.445 6.41 2.652 1 94.25 217 SER B N 1
ATOM 4235 C CA . SER B 1 217 ? -15.844 6.812 2.662 1 94.25 217 SER B CA 1
ATOM 4236 C C . SER B 1 217 ? -16.453 6.707 1.271 1 94.25 217 SER B C 1
ATOM 4238 O O . SER B 1 217 ? -17.672 6.855 1.11 1 94.25 217 SER B O 1
ATOM 4240 N N . HIS B 1 218 ? -15.648 6.547 0.235 1 92.62 218 HIS B N 1
ATOM 4241 C CA . HIS B 1 218 ? -16.078 6.473 -1.157 1 92.62 218 HIS B CA 1
ATOM 4242 C C . HIS B 1 218 ? -16.766 7.762 -1.593 1 92.62 218 HIS B C 1
ATOM 4244 O O . HIS B 1 218 ? -17.719 7.73 -2.363 1 92.62 218 HIS B O 1
ATOM 4250 N N . LYS B 1 219 ? -16.344 8.875 -0.992 1 94.62 219 LYS B N 1
ATOM 4251 C CA . LYS B 1 219 ? -16.812 10.188 -1.414 1 94.62 219 LYS B CA 1
ATOM 4252 C C . LYS B 1 219 ? -16 10.711 -2.592 1 94.62 219 LYS B C 1
ATOM 4254 O O . LYS B 1 219 ? -14.875 10.266 -2.826 1 94.62 219 LYS B O 1
ATOM 4259 N N . LYS B 1 220 ? -16.594 11.609 -3.303 1 95.38 220 LYS B N 1
ATOM 4260 C CA . LYS B 1 220 ? -15.906 12.227 -4.426 1 95.38 220 LYS B CA 1
ATOM 4261 C C . LYS B 1 220 ? -14.742 13.094 -3.947 1 95.38 220 LYS B C 1
ATOM 4263 O O . LYS B 1 220 ? -14.875 13.836 -2.973 1 95.38 220 LYS B O 1
ATOM 4268 N N . LEU B 1 221 ? -13.633 13 -4.605 1 97 221 LEU B N 1
ATOM 4269 C CA . LEU B 1 221 ? -12.477 13.844 -4.293 1 97 221 LEU B CA 1
ATOM 4270 C C . LEU B 1 221 ? -12.656 15.242 -4.875 1 97 221 LEU B C 1
ATOM 4272 O O . LEU B 1 221 ? -12.477 15.445 -6.082 1 97 221 LEU B O 1
ATOM 4276 N N . LYS B 1 222 ? -12.922 16.141 -4.059 1 97.81 222 LYS B N 1
ATOM 4277 C CA . LYS B 1 222 ? -13.102 17.547 -4.387 1 97.81 222 LYS B CA 1
ATOM 4278 C C . LYS B 1 222 ? -13.031 18.422 -3.137 1 97.81 222 LYS B C 1
ATOM 4280 O O . LYS B 1 222 ? -12.914 17.906 -2.021 1 97.81 222 LYS B O 1
ATOM 4285 N N . ALA B 1 223 ? -13.141 19.703 -3.365 1 98.62 223 ALA B N 1
ATOM 4286 C CA . ALA B 1 223 ? -13.172 20.609 -2.219 1 98.62 223 ALA B CA 1
ATOM 4287 C C . ALA B 1 223 ? -14.555 20.609 -1.566 1 98.62 223 ALA B C 1
ATOM 4289 O O . ALA B 1 223 ? -15.578 20.578 -2.258 1 98.62 223 ALA B O 1
ATOM 4290 N N . TYR B 1 224 ? -14.562 20.641 -0.24 1 98.81 224 TYR B N 1
ATOM 4291 C CA . TYR B 1 224 ? -15.773 20.75 0.566 1 98.81 224 TYR B CA 1
ATOM 4292 C C . TYR B 1 224 ? -15.688 21.938 1.511 1 98.81 224 TYR B C 1
ATOM 4294 O O . TYR B 1 224 ? -14.594 22.312 1.958 1 98.81 224 TYR B O 1
ATOM 4302 N N . THR B 1 225 ? -16.797 22.469 1.783 1 98.81 225 THR B N 1
ATOM 4303 C CA . THR B 1 225 ? -16.844 23.516 2.797 1 98.81 225 THR B CA 1
ATOM 4304 C C . THR B 1 225 ? -16.5 22.953 4.172 1 98.81 225 THR B C 1
ATOM 4306 O O . THR B 1 225 ? -17.031 21.922 4.578 1 98.81 225 THR B O 1
ATOM 4309 N N . ALA B 1 226 ? -15.609 23.641 4.875 1 98.88 226 ALA B N 1
ATOM 4310 C CA . ALA B 1 226 ? -15.211 23.25 6.227 1 98.88 226 ALA B CA 1
ATOM 4311 C C . ALA B 1 226 ? -15.18 24.469 7.156 1 98.88 226 ALA B C 1
ATOM 4313 O O . ALA B 1 226 ? -14.836 25.578 6.738 1 98.88 226 ALA B O 1
ATOM 4314 N N . ASN B 1 227 ? -15.617 24.281 8.367 1 98.94 227 ASN B N 1
ATOM 4315 C CA . ASN B 1 227 ? -15.453 25.25 9.445 1 98.94 227 ASN B CA 1
ATOM 4316 C C . ASN B 1 227 ? -14.281 24.891 10.359 1 98.94 227 ASN B C 1
ATOM 4318 O O . ASN B 1 227 ? -14.305 23.859 11.023 1 98.94 227 ASN B O 1
ATOM 4322 N N . ILE B 1 228 ? -13.297 25.75 10.445 1 98.88 228 ILE B N 1
ATOM 4323 C CA . ILE B 1 228 ? -12.062 25.406 11.141 1 98.88 228 ILE B CA 1
ATOM 4324 C C . ILE B 1 228 ? -11.883 26.312 12.359 1 98.88 228 ILE B C 1
ATOM 4326 O O . ILE B 1 228 ? -12.031 27.531 12.266 1 98.88 228 ILE B O 1
ATOM 4330 N N . THR B 1 229 ? -11.555 25.703 13.477 1 98.81 229 THR B N 1
ATOM 4331 C CA . THR B 1 229 ? -11.242 26.438 14.703 1 98.81 229 THR B CA 1
ATOM 4332 C C . THR B 1 229 ? -9.883 26.031 15.25 1 98.81 229 THR B C 1
ATOM 4334 O O . THR B 1 229 ? -9.43 24.906 15.016 1 98.81 229 THR B O 1
ATOM 4337 N N . LYS B 1 230 ? -9.242 26.891 15.852 1 98.69 230 LYS B N 1
ATOM 4338 C CA . LYS B 1 230 ? -7.965 26.719 16.531 1 98.69 230 LYS B CA 1
ATOM 4339 C C . LYS B 1 230 ? -7.992 27.344 17.922 1 98.69 230 LYS B C 1
ATOM 4341 O O . LYS B 1 230 ? -8.156 28.547 18.062 1 98.69 230 LYS B O 1
ATOM 4346 N N . THR B 1 231 ? -7.812 26.484 18.953 1 98.38 231 THR B N 1
ATOM 4347 C CA . THR B 1 231 ? -7.938 26.953 20.328 1 98.38 231 THR B CA 1
ATOM 4348 C C . THR B 1 231 ? -6.758 26.469 21.172 1 98.38 231 THR B C 1
ATOM 4350 O O . THR B 1 231 ? -6.461 25.266 21.203 1 98.38 231 THR B O 1
ATOM 4353 N N . GLN B 1 232 ? -6.191 27.359 21.875 1 97.5 232 GLN B N 1
ATOM 4354 C CA . GLN B 1 232 ? -5.109 27 22.797 1 97.5 232 GLN B CA 1
ATOM 4355 C C . GLN B 1 232 ? -5.648 26.672 24.172 1 97.5 232 GLN B C 1
ATOM 4357 O O . GLN B 1 232 ? -6.52 27.359 24.703 1 97.5 232 GLN B O 1
ATOM 4362 N N . LYS B 1 233 ? -5.258 25.562 24.625 1 94.88 233 LYS B N 1
ATOM 4363 C CA . LYS B 1 233 ? -5.562 25.125 25.984 1 94.88 233 LYS B CA 1
ATOM 4364 C C . LYS B 1 233 ? -4.297 24.703 26.734 1 94.88 233 LYS B C 1
ATOM 4366 O O . LYS B 1 233 ? -3.816 23.578 26.547 1 94.88 233 LYS B O 1
ATOM 4371 N N . ASP B 1 234 ? -3.846 25.547 27.703 1 94.88 234 ASP B N 1
ATOM 4372 C CA . ASP B 1 234 ? -2.617 25.281 28.453 1 94.88 234 ASP B CA 1
ATOM 4373 C C . ASP B 1 234 ? -1.426 25.125 27.5 1 94.88 234 ASP B C 1
ATOM 4375 O O . ASP B 1 234 ? -1.084 26.062 26.781 1 94.88 234 ASP B O 1
ATOM 4379 N N . ASN B 1 235 ? -0.904 23.953 27.5 1 97.69 235 ASN B N 1
ATOM 4380 C CA . ASN B 1 235 ? 0.326 23.781 26.734 1 97.69 235 ASN B CA 1
ATOM 4381 C C . ASN B 1 235 ? 0.055 23.141 25.375 1 97.69 235 ASN B C 1
ATOM 4383 O O . ASN B 1 235 ? 0.989 22.844 24.625 1 97.69 235 ASN B O 1
ATOM 4387 N N . VAL B 1 236 ? -1.25 22.969 25.078 1 98.56 236 VAL B N 1
ATOM 4388 C CA . VAL B 1 236 ? -1.574 22.375 23.781 1 98.56 236 VAL B CA 1
ATOM 4389 C C . VAL B 1 236 ? -2.535 23.281 23.016 1 98.56 236 VAL B C 1
ATOM 4391 O O . VAL B 1 236 ? -3.17 24.156 23.609 1 98.56 236 VAL B O 1
ATOM 4394 N N . THR B 1 237 ? -2.506 23.109 21.734 1 98.81 237 THR B N 1
ATOM 4395 C CA . THR B 1 237 ? -3.459 23.75 20.828 1 98.81 237 THR B CA 1
ATOM 4396 C C . THR B 1 237 ? -4.328 22.688 20.141 1 98.81 237 THR B C 1
ATOM 4398 O O . THR B 1 237 ? -3.824 21.656 19.703 1 98.81 237 THR B O 1
ATOM 4401 N N . VAL B 1 238 ? -5.598 22.922 20.125 1 98.81 238 VAL B N 1
ATOM 4402 C CA . VAL B 1 238 ? -6.559 22.031 19.469 1 98.81 238 VAL B CA 1
ATOM 4403 C C . VAL B 1 238 ? -7.016 22.641 18.141 1 98.81 238 VAL B C 1
ATOM 4405 O O . VAL B 1 238 ? -7.566 23.75 18.125 1 98.81 238 VAL B O 1
ATOM 4408 N N . TYR B 1 239 ? -6.723 22.016 17.031 1 98.88 239 TYR B N 1
ATOM 4409 C CA . TYR B 1 239 ? -7.102 22.406 15.672 1 98.88 239 TYR B CA 1
ATOM 4410 C C . TYR B 1 239 ? -8.203 21.516 15.133 1 98.88 239 TYR B C 1
ATOM 4412 O O . TYR B 1 239 ? -7.992 20.312 14.93 1 98.88 239 TYR B O 1
ATOM 4420 N N . SER B 1 240 ? -9.391 22.062 14.898 1 98.94 240 SER B N 1
ATOM 4421 C CA . SER B 1 240 ? -10.562 21.281 14.555 1 98.94 240 SER B CA 1
ATOM 4422 C C . SER B 1 240 ? -11.102 21.656 13.18 1 98.94 240 SER B C 1
ATOM 4424 O O . SER B 1 240 ? -11.305 22.844 12.891 1 98.94 240 SER B O 1
ATOM 4426 N N . ILE B 1 241 ? -11.297 20.734 12.352 1 98.94 241 ILE B N 1
ATOM 4427 C CA . ILE B 1 241 ? -11.844 20.906 11.008 1 98.94 241 ILE B CA 1
ATOM 4428 C C . ILE B 1 241 ? -13.188 20.172 10.914 1 98.94 241 ILE B C 1
ATOM 4430 O O . ILE B 1 241 ? -13.227 18.938 10.898 1 98.94 241 ILE B O 1
ATOM 4434 N N . ASP B 1 242 ? -14.227 20.922 10.773 1 98.94 242 ASP B N 1
ATOM 4435 C CA . ASP B 1 242 ? -15.578 20.359 10.68 1 98.94 242 ASP B CA 1
ATOM 4436 C C . ASP B 1 242 ? -16.109 20.453 9.25 1 98.94 242 ASP B C 1
ATOM 4438 O O . ASP B 1 242 ? -16.172 21.547 8.68 1 98.94 242 ASP B O 1
ATOM 4442 N N . TYR B 1 243 ? -16.453 19.297 8.688 1 98.88 243 TYR B N 1
ATOM 4443 C CA . TYR B 1 243 ? -17.078 19.219 7.375 1 98.88 243 TYR B CA 1
ATOM 4444 C C . TYR B 1 243 ? -18.578 18.906 7.5 1 98.88 243 TYR B C 1
ATOM 4446 O O . TYR B 1 243 ? -18.984 17.75 7.48 1 98.88 243 TYR B O 1
ATOM 4454 N N . PRO B 1 244 ? -19.406 19.891 7.426 1 98.69 244 PRO B N 1
ATOM 4455 C CA . PRO B 1 244 ? -20.828 19.641 7.652 1 98.69 244 PRO B CA 1
ATOM 4456 C C . PRO B 1 244 ? -21.438 18.703 6.609 1 98.69 244 PRO B C 1
ATOM 4458 O O . PRO B 1 244 ? -22.156 17.766 6.957 1 98.69 244 PRO B O 1
ATOM 4461 N N . ASP B 1 245 ? -21.078 18.875 5.363 1 98.12 245 ASP B N 1
ATOM 4462 C CA . ASP B 1 245 ? -21.672 18.078 4.293 1 98.12 245 ASP B CA 1
ATOM 4463 C C . ASP B 1 245 ? -21.234 16.609 4.391 1 98.12 245 ASP B C 1
ATOM 4465 O O . ASP B 1 245 ? -21.969 15.719 3.947 1 98.12 245 ASP B O 1
ATOM 4469 N N . LEU B 1 246 ? -20.109 16.406 4.938 1 98.44 246 LEU B N 1
ATOM 4470 C CA . LEU B 1 246 ? -19.578 15.055 5.047 1 98.44 246 LEU B CA 1
ATOM 4471 C C . LEU B 1 246 ? -19.891 14.445 6.41 1 98.44 246 LEU B C 1
ATOM 4473 O O . LEU B 1 246 ? -19.594 13.281 6.664 1 98.44 246 LEU B O 1
ATOM 4477 N N . LYS B 1 247 ? -20.516 15.273 7.293 1 98.06 247 LYS B N 1
ATOM 4478 C CA . LYS B 1 247 ? -20.734 14.867 8.68 1 98.06 247 LYS B CA 1
ATOM 4479 C C . LYS B 1 247 ? -19.453 14.305 9.289 1 98.06 247 LYS B C 1
ATOM 4481 O O . LYS B 1 247 ? -19.469 13.219 9.875 1 98.06 247 LYS B O 1
ATOM 4486 N N . ARG B 1 248 ? -18.391 15.008 9.109 1 98.81 248 ARG B N 1
ATOM 4487 C CA . ARG B 1 248 ? -17.047 14.602 9.516 1 98.81 248 ARG B CA 1
ATOM 4488 C C . ARG B 1 248 ? -16.375 15.703 10.328 1 98.81 248 ARG B C 1
ATOM 4490 O O . ARG B 1 248 ? -16.5 16.891 10.008 1 98.81 248 ARG B O 1
ATOM 4497 N N . ASN B 1 249 ? -15.719 15.312 11.383 1 98.94 249 ASN B N 1
ATOM 4498 C CA . ASN B 1 249 ? -14.875 16.219 12.141 1 98.94 249 ASN B CA 1
ATOM 4499 C C . ASN B 1 249 ? -13.5 15.625 12.414 1 98.94 249 ASN B C 1
ATOM 4501 O O . ASN B 1 249 ? -13.391 14.492 12.898 1 98.94 249 ASN B O 1
ATOM 4505 N N . LEU B 1 250 ? -12.508 16.344 12.055 1 98.94 250 LEU B N 1
ATOM 4506 C CA . LEU B 1 250 ? -11.125 16 12.383 1 98.94 250 LEU B CA 1
ATOM 4507 C C . LEU B 1 250 ? -10.555 16.984 13.398 1 98.94 250 LEU B C 1
ATOM 4509 O O . LEU B 1 250 ? -10.648 18.203 13.211 1 98.94 250 LEU B O 1
ATOM 4513 N N . THR B 1 251 ? -9.969 16.469 14.43 1 98.94 251 THR B N 1
ATOM 4514 C CA . THR B 1 251 ? -9.305 17.297 15.422 1 98.94 251 THR B CA 1
ATOM 4515 C C . THR B 1 251 ? -7.871 16.828 15.648 1 98.94 251 THR B C 1
ATOM 4517 O O . THR B 1 251 ? -7.625 15.648 15.891 1 98.94 251 THR B O 1
ATOM 4520 N N . ILE B 1 252 ? -6.973 17.734 15.547 1 98.94 252 ILE B N 1
ATOM 4521 C CA . ILE B 1 252 ? -5.555 17.484 15.789 1 98.94 252 ILE B CA 1
ATOM 4522 C C . ILE B 1 252 ? -5.09 18.281 17 1 98.94 252 ILE B C 1
ATOM 4524 O O . ILE B 1 252 ? -5.281 19.5 17.062 1 98.94 252 ILE B O 1
ATOM 4528 N N . THR B 1 253 ? -4.504 17.641 17.969 1 98.94 253 THR B N 1
ATOM 4529 C CA . THR B 1 253 ? -3.953 18.281 19.156 1 98.94 253 THR B CA 1
ATOM 4530 C C . THR B 1 253 ? -2.428 18.266 19.125 1 98.94 253 THR B C 1
ATOM 4532 O O . THR B 1 253 ? -1.81 17.219 19 1 98.94 253 THR B O 1
ATOM 4535 N N . TYR B 1 254 ? -1.858 19.438 19.234 1 98.88 254 TYR B N 1
ATOM 4536 C CA . TYR B 1 254 ? -0.405 19.547 19.172 1 98.88 254 TYR B CA 1
ATOM 4537 C C . TYR B 1 254 ? 0.121 20.469 20.266 1 98.88 254 TYR B C 1
ATOM 4539 O O . TYR B 1 254 ? -0.625 21.297 20.797 1 98.88 254 TYR B O 1
ATOM 4547 N N . THR B 1 255 ? 1.376 20.344 20.641 1 98.81 255 THR B N 1
ATOM 4548 C CA . THR B 1 255 ? 1.981 21.266 21.609 1 98.81 255 THR B CA 1
ATOM 4549 C C . THR B 1 255 ? 2.084 22.672 21.031 1 98.81 255 THR B C 1
ATOM 4551 O O . THR B 1 255 ? 2.471 22.844 19.875 1 98.81 255 THR B O 1
ATOM 4554 N N . THR B 1 256 ? 1.729 23.594 21.859 1 98.25 256 THR B N 1
ATOM 4555 C CA . THR B 1 256 ? 1.763 25 21.422 1 98.25 256 THR B CA 1
ATOM 4556 C C . THR B 1 256 ? 3.197 25.453 21.172 1 98.25 256 THR B C 1
ATOM 4558 O O . THR B 1 256 ? 3.477 26.141 20.203 1 98.25 256 THR B O 1
ATOM 4561 N N . ALA B 1 257 ? 4.027 25.078 22.062 1 97.75 257 ALA B N 1
ATOM 4562 C CA . ALA B 1 257 ? 5.43 25.453 21.953 1 97.75 257 ALA B CA 1
ATOM 4563 C C . ALA B 1 257 ? 6.133 24.656 20.859 1 97.75 257 ALA B C 1
ATOM 4565 O O . ALA B 1 257 ? 5.766 23.516 20.578 1 97.75 257 ALA B O 1
ATOM 4566 N N . PHE B 1 258 ? 7.16 25.219 20.281 1 97.44 258 PHE B N 1
ATOM 4567 C CA . PHE B 1 258 ? 7.988 24.516 19.312 1 97.44 258 PHE B CA 1
ATOM 4568 C C . PHE B 1 258 ? 8.594 23.266 19.922 1 97.44 258 PHE B C 1
ATOM 4570 O O . PHE B 1 258 ? 8.977 23.266 21.094 1 97.44 258 PHE B O 1
ATOM 4577 N N . PRO B 1 259 ? 8.633 22.141 19.219 1 98.06 259 PRO B N 1
ATOM 4578 C CA . PRO B 1 259 ? 8.484 21.938 17.766 1 98.06 259 PRO B CA 1
ATOM 4579 C C . PRO B 1 259 ? 7.078 21.5 17.375 1 98.06 259 PRO B C 1
ATOM 4581 O O . PRO B 1 259 ? 6.906 20.828 16.359 1 98.06 259 PRO B O 1
ATOM 4584 N N . HIS B 1 260 ? 6.07 21.797 18.219 1 98.69 260 HIS B N 1
ATOM 4585 C CA . HIS B 1 260 ? 4.656 21.594 17.922 1 98.69 260 HIS B CA 1
ATOM 4586 C C . HIS B 1 260 ? 4.352 20.125 17.672 1 98.69 260 HIS B C 1
ATOM 4588 O O . HIS B 1 260 ? 3.715 19.781 16.672 1 98.69 260 HIS B O 1
ATOM 4594 N N . THR B 1 261 ? 4.762 19.281 18.516 1 98.75 261 THR B N 1
ATOM 4595 C CA . THR B 1 261 ? 4.57 17.844 18.359 1 98.75 261 THR B CA 1
ATOM 4596 C C . THR B 1 261 ? 3.086 17.484 18.375 1 98.75 261 THR B C 1
ATOM 4598 O O . THR B 1 261 ? 2.311 18.062 19.125 1 98.75 261 THR B O 1
ATOM 4601 N N . ILE B 1 262 ? 2.674 16.609 17.5 1 98.88 262 ILE B N 1
ATOM 4602 C CA . ILE B 1 262 ? 1.292 16.141 17.453 1 98.88 262 ILE B CA 1
ATOM 4603 C C . ILE B 1 262 ? 1.061 15.102 18.547 1 98.88 262 ILE B C 1
ATOM 4605 O O . ILE B 1 262 ? 1.633 14.016 18.516 1 98.88 262 ILE B O 1
ATOM 4609 N N . GLU B 1 263 ? 0.181 15.391 19.438 1 98.88 263 GLU B N 1
ATOM 4610 C CA . GLU B 1 263 ? 0.01 14.57 20.641 1 98.88 263 GLU B CA 1
ATOM 4611 C C . GLU B 1 263 ? -1.14 13.578 20.469 1 98.88 263 GLU B C 1
ATOM 4613 O O . GLU B 1 263 ? -1.134 12.508 21.078 1 98.88 263 GLU B O 1
ATOM 4618 N N . SER B 1 264 ? -2.109 13.945 19.75 1 98.88 264 SER B N 1
ATOM 4619 C CA . SER B 1 264 ? -3.268 13.102 19.484 1 98.88 264 SER B CA 1
ATOM 4620 C C . SER B 1 264 ? -4.105 13.656 18.344 1 98.88 264 SER B C 1
ATOM 4622 O O . SER B 1 264 ? -3.951 14.82 17.953 1 98.88 264 SER B O 1
ATOM 4624 N N . PHE B 1 265 ? -4.953 12.82 17.781 1 98.94 265 PHE B N 1
ATOM 4625 C CA . PHE B 1 265 ? -5.969 13.281 16.828 1 98.94 265 PHE B CA 1
ATOM 4626 C C . PHE B 1 265 ? -7.191 12.375 16.875 1 98.94 265 PHE B C 1
ATOM 4628 O O . PHE B 1 265 ? -7.098 11.203 17.25 1 98.94 265 PHE B O 1
ATOM 4635 N N . THR B 1 266 ? -8.328 12.938 16.516 1 98.88 266 THR B N 1
ATOM 4636 C CA . THR B 1 266 ? -9.594 12.211 16.422 1 98.88 266 THR B CA 1
ATOM 4637 C C . THR B 1 266 ? -10.312 12.547 15.117 1 98.88 266 THR B C 1
ATOM 4639 O O . THR B 1 266 ? -10.164 13.648 14.586 1 98.88 266 THR B O 1
ATOM 4642 N N . GLU B 1 267 ? -10.977 11.656 14.586 1 98.88 267 GLU B N 1
ATOM 4643 C CA . GLU B 1 267 ? -11.828 11.82 13.414 1 98.88 267 GLU B CA 1
ATOM 4644 C C . GLU B 1 267 ? -13.195 11.188 13.633 1 98.88 267 GLU B C 1
ATOM 4646 O O . GLU B 1 267 ? -13.305 9.977 13.828 1 98.88 267 GLU B O 1
ATOM 4651 N N . THR B 1 268 ? -14.203 11.977 13.602 1 98.75 268 THR B N 1
ATOM 4652 C CA . THR B 1 268 ? -15.57 11.516 13.805 1 98.75 268 THR B CA 1
ATOM 4653 C C . THR B 1 268 ? -16.359 11.562 12.492 1 98.75 268 THR B C 1
ATOM 4655 O O . THR B 1 268 ? -16.375 12.586 11.812 1 98.75 268 THR B O 1
ATOM 4658 N N . HIS B 1 269 ? -17 10.516 12.133 1 97.81 269 HIS B N 1
ATOM 4659 C CA . HIS B 1 269 ? -17.859 10.445 10.953 1 97.81 269 HIS B CA 1
ATOM 4660 C C . HIS B 1 269 ? -18.734 9.195 10.992 1 97.81 269 HIS B C 1
ATOM 4662 O O . HIS B 1 269 ? -18.562 8.336 11.852 1 97.81 269 HIS B O 1
ATOM 4668 N N . LYS B 1 270 ? -19.656 9.125 10.055 1 95.62 270 LYS B N 1
ATOM 4669 C CA . LYS B 1 270 ? -20.516 7.949 9.93 1 95.62 270 LYS B CA 1
ATOM 4670 C C . LYS B 1 270 ? -19.719 6.746 9.43 1 95.62 270 LYS B C 1
ATOM 4672 O O . LYS B 1 270 ? -18.875 6.879 8.547 1 95.62 270 LYS B O 1
ATOM 4677 N N . SER B 1 271 ? -19.984 5.555 10.023 1 93.5 271 SER B N 1
ATOM 4678 C CA . SER B 1 271 ? -19.328 4.301 9.68 1 93.5 271 SER B CA 1
ATOM 4679 C C . SER B 1 271 ? -20.297 3.131 9.734 1 93.5 271 SER B C 1
ATOM 4681 O O . SER B 1 271 ? -21.203 3.105 10.57 1 93.5 271 SER B O 1
ATOM 4683 N N . GLY B 1 272 ? -20.031 2.217 8.805 1 89.94 272 GLY B N 1
ATOM 4684 C CA . GLY B 1 272 ? -20.891 1.044 8.75 1 89.94 272 GLY B CA 1
ATOM 4685 C C . GLY B 1 272 ? -21.812 1.027 7.539 1 89.94 272 GLY B C 1
ATOM 4686 O O . GLY B 1 272 ? -21.641 1.829 6.617 1 89.94 272 GLY B O 1
ATOM 4687 N N . PHE B 1 273 ? -22.75 -0.021 7.539 1 85.25 273 PHE B N 1
ATOM 4688 C CA . PHE B 1 273 ? -23.609 -0.223 6.375 1 85.25 273 PHE B CA 1
ATOM 4689 C C . PHE B 1 273 ? -25.062 -0.308 6.793 1 85.25 273 PHE B C 1
ATOM 4691 O O . PHE B 1 273 ? -25.375 -0.745 7.902 1 85.25 273 PHE B O 1
ATOM 4698 N N . GLY B 1 274 ? -25.922 0.141 5.855 1 84.25 274 GLY B N 1
ATOM 4699 C CA . GLY B 1 274 ? -27.344 -0.025 6.027 1 84.25 274 GLY B CA 1
ATOM 4700 C C . GLY B 1 274 ? -27.875 0.59 7.312 1 84.25 274 GLY B C 1
ATOM 4701 O O . GLY B 1 274 ? -27.609 1.761 7.598 1 84.25 274 GLY B O 1
ATOM 4702 N N . THR B 1 275 ? -28.531 -0.288 8.062 1 85.25 275 THR B N 1
ATOM 4703 C CA . THR B 1 275 ? -29.172 0.158 9.289 1 85.25 275 THR B CA 1
ATOM 4704 C C . THR B 1 275 ? -28.172 0.239 10.43 1 85.25 275 THR B C 1
ATOM 4706 O O . THR B 1 275 ? -28.469 0.817 11.484 1 85.25 275 THR B O 1
ATOM 4709 N N . ASP B 1 276 ? -27.031 -0.222 10.211 1 85.19 276 ASP B N 1
ATOM 4710 C CA . ASP B 1 276 ? -26.047 -0.308 11.273 1 85.19 276 ASP B CA 1
ATOM 4711 C C . ASP B 1 276 ? -25.062 0.866 11.211 1 85.19 276 ASP B C 1
ATOM 4713 O O . ASP B 1 276 ? -24.062 0.883 11.93 1 85.19 276 ASP B O 1
ATOM 4717 N N . ILE B 1 277 ? -25.438 1.796 10.43 1 91.94 277 ILE B N 1
ATOM 4718 C CA . ILE B 1 277 ? -24.578 2.971 10.328 1 91.94 277 ILE B CA 1
ATOM 4719 C C . ILE B 1 277 ? -24.625 3.76 11.633 1 91.94 277 ILE B C 1
ATOM 4721 O O . ILE B 1 277 ? -25.703 4 12.188 1 91.94 277 ILE B O 1
ATOM 4725 N N . LYS B 1 278 ? -23.531 4.074 12.203 1 94.31 278 LYS B N 1
ATOM 4726 C CA . LYS B 1 278 ? -23.453 4.902 13.406 1 94.31 278 LYS B CA 1
ATOM 4727 C C . LYS B 1 278 ? -22.25 5.855 13.328 1 94.31 278 LYS B C 1
ATOM 4729 O O . LYS B 1 278 ? -21.328 5.629 12.555 1 94.31 278 LYS B O 1
ATOM 4734 N N . THR B 1 279 ? -22.406 6.883 14.062 1 97.75 279 THR B N 1
ATOM 4735 C CA . THR B 1 279 ? -21.297 7.828 14.172 1 97.75 279 THR B CA 1
ATOM 4736 C C . THR B 1 279 ? -20.219 7.301 15.125 1 97.75 279 THR B C 1
ATOM 4738 O O . THR B 1 279 ? -20.516 6.949 16.266 1 97.75 279 THR B O 1
ATOM 4741 N N . LEU B 1 280 ? -19 7.172 14.664 1 98.38 280 LEU B N 1
ATOM 4742 C CA . LEU B 1 280 ? -17.875 6.672 15.453 1 98.38 280 LEU B CA 1
ATOM 4743 C C . LEU B 1 280 ? -16.703 7.645 15.406 1 98.38 280 LEU B C 1
ATOM 4745 O O . LEU B 1 280 ? -16.578 8.43 14.461 1 98.38 280 LEU B O 1
ATOM 4749 N N . THR B 1 281 ? -15.898 7.586 16.375 1 98.81 281 THR B N 1
ATOM 4750 C CA . THR B 1 281 ? -14.734 8.453 16.469 1 98.81 281 THR B CA 1
ATOM 4751 C C . THR B 1 281 ? -13.445 7.633 16.453 1 98.81 281 THR B C 1
ATOM 4753 O O . THR B 1 281 ? -13.18 6.879 17.391 1 98.81 281 THR B O 1
ATOM 4756 N N . THR B 1 282 ? -12.688 7.742 15.375 1 98.88 282 THR B N 1
ATOM 4757 C CA . THR B 1 282 ? -11.305 7.266 15.375 1 98.88 282 THR B CA 1
ATOM 4758 C C . THR B 1 282 ? -10.453 8.078 16.344 1 98.88 282 THR B C 1
ATOM 4760 O O . THR B 1 282 ? -10.547 9.305 16.391 1 98.88 282 THR B O 1
ATOM 4763 N N . LYS B 1 283 ? -9.664 7.395 17.094 1 98.88 283 LYS B N 1
ATOM 4764 C CA . LYS B 1 283 ? -8.805 8.047 18.078 1 98.88 283 LYS B CA 1
ATOM 4765 C C . LYS B 1 283 ? -7.371 7.547 17.984 1 98.88 283 LYS B C 1
ATOM 4767 O O . LYS B 1 283 ? -7.133 6.34 17.906 1 98.88 283 LYS B O 1
ATOM 4772 N N . ALA B 1 284 ? -6.449 8.445 17.906 1 98.94 284 ALA B N 1
ATOM 4773 C CA . ALA B 1 284 ? -5.023 8.148 18.016 1 98.94 284 ALA B CA 1
ATOM 4774 C C . ALA B 1 284 ? -4.379 8.945 19.141 1 98.94 284 ALA B C 1
ATOM 4776 O O . ALA B 1 284 ? -4.438 10.18 19.156 1 98.94 284 ALA B O 1
ATOM 4777 N N . THR B 1 285 ? -3.777 8.25 20.078 1 98.88 285 THR B N 1
ATOM 4778 C CA . THR B 1 285 ? -3.119 8.883 21.219 1 98.88 285 THR B CA 1
ATOM 4779 C C . THR B 1 285 ? -1.634 8.539 21.25 1 98.88 285 THR B C 1
ATOM 4781 O O . THR B 1 285 ? -1.252 7.395 20.984 1 98.88 285 THR B O 1
ATOM 4784 N N . LEU B 1 286 ? -0.88 9.531 21.656 1 98.81 286 LEU B N 1
ATOM 4785 C CA . LEU B 1 286 ? 0.57 9.367 21.656 1 98.81 286 LEU B CA 1
ATOM 4786 C C . LEU B 1 286 ? 0.975 8.125 22.438 1 98.81 286 LEU B C 1
ATOM 4788 O O . LEU B 1 286 ? 0.499 7.898 23.562 1 98.81 286 LEU B O 1
ATOM 4792 N N . ASN B 1 287 ? 1.8 7.281 21.844 1 98.75 287 ASN B N 1
ATOM 4793 C CA . ASN B 1 287 ? 2.475 6.168 22.5 1 98.75 287 ASN B CA 1
ATOM 4794 C C . ASN B 1 287 ? 3.934 6.5 22.812 1 98.75 287 ASN B C 1
ATOM 4796 O O . ASN B 1 287 ? 4.27 6.84 23.953 1 98.75 287 ASN B O 1
ATOM 4800 N N . LYS B 1 288 ? 4.742 6.617 21.719 1 98.69 288 LYS B N 1
ATOM 4801 C CA . LYS B 1 288 ? 6.156 6.957 21.844 1 98.69 288 LYS B CA 1
ATOM 4802 C C . LYS B 1 288 ? 6.605 7.883 20.719 1 98.69 288 LYS B C 1
ATOM 4804 O O . LYS B 1 288 ? 5.949 7.969 19.672 1 98.69 288 LYS B O 1
ATOM 4809 N N . ARG B 1 289 ? 7.688 8.586 20.984 1 98.5 289 ARG B N 1
ATOM 4810 C CA . ARG B 1 289 ? 8.312 9.453 19.984 1 98.5 289 ARG B CA 1
ATOM 4811 C C . ARG B 1 289 ? 9.836 9.391 20.078 1 98.5 289 ARG B C 1
ATOM 4813 O O . ARG B 1 289 ? 10.398 9.469 21.172 1 98.5 289 ARG B O 1
ATOM 4820 N N . ILE B 1 290 ? 10.477 9.195 18.969 1 97.81 290 ILE B N 1
ATOM 4821 C CA . ILE B 1 290 ? 11.938 9.211 18.938 1 97.81 290 ILE B CA 1
ATOM 4822 C C . ILE B 1 290 ? 12.43 10.008 17.734 1 97.81 290 ILE B C 1
ATOM 4824 O O . ILE B 1 290 ? 11.703 10.148 16.75 1 97.81 290 ILE B O 1
ATOM 4828 N N . ASN B 1 291 ? 13.562 10.672 17.844 1 97.88 291 ASN B N 1
ATOM 4829 C CA . ASN B 1 291 ? 14.312 11.234 16.719 1 97.88 291 ASN B CA 1
ATOM 4830 C C . ASN B 1 291 ? 15.508 10.367 16.359 1 97.88 291 ASN B C 1
ATOM 4832 O O . ASN B 1 291 ? 16.406 10.148 17.188 1 97.88 291 ASN B O 1
ATOM 4836 N N . THR B 1 292 ? 15.469 9.867 15.148 1 97.81 292 THR B N 1
ATOM 4837 C CA . THR B 1 292 ? 16.547 8.969 14.758 1 97.81 292 THR B CA 1
ATOM 4838 C C . THR B 1 292 ? 16.672 8.898 13.234 1 97.81 292 THR B C 1
ATOM 4840 O O . THR B 1 292 ? 15.734 9.258 12.516 1 97.81 292 THR B O 1
ATOM 4843 N N . ALA B 1 293 ? 17.844 8.477 12.773 1 97.5 293 ALA B N 1
ATOM 4844 C CA . ALA B 1 293 ? 18.047 8.219 11.352 1 97.5 293 ALA B CA 1
ATOM 4845 C C . ALA B 1 293 ? 17.609 6.805 10.984 1 97.5 293 ALA B C 1
ATOM 4847 O O . ALA B 1 293 ? 18.438 5.949 10.672 1 97.5 293 ALA B O 1
ATOM 4848 N N . TYR B 1 294 ? 16.344 6.605 10.922 1 97.06 294 TYR B N 1
ATOM 4849 C CA . TYR B 1 294 ? 15.789 5.27 10.758 1 97.06 294 TYR B CA 1
ATOM 4850 C C . TYR B 1 294 ? 16.312 4.609 9.492 1 97.06 294 TYR B C 1
ATOM 4852 O O . TYR B 1 294 ? 16.422 3.385 9.422 1 97.06 294 TYR B O 1
ATOM 4860 N N . TRP B 1 295 ? 16.656 5.316 8.406 1 94.25 295 TRP B N 1
ATOM 4861 C CA . TRP B 1 295 ? 17.109 4.789 7.129 1 94.25 295 TRP B CA 1
ATOM 4862 C C . TRP B 1 295 ? 18.453 4.074 7.285 1 94.25 295 TRP B C 1
ATOM 4864 O O . TRP B 1 295 ? 18.891 3.342 6.391 1 94.25 295 TRP B O 1
ATOM 4874 N N . GLN B 1 296 ? 19.094 4.262 8.43 1 95.12 296 GLN B N 1
ATOM 4875 C CA . GLN B 1 296 ? 20.344 3.566 8.727 1 95.12 296 GLN B CA 1
ATOM 4876 C C . GLN B 1 296 ? 20.109 2.41 9.695 1 95.12 296 GLN B C 1
ATOM 4878 O O . GLN B 1 296 ? 21.062 1.748 10.117 1 95.12 296 GLN B O 1
ATOM 4883 N N . GLN B 1 297 ? 18.906 2.246 10.039 1 96.75 297 GLN B N 1
ATOM 4884 C CA . GLN B 1 297 ? 18.547 1.258 11.055 1 96.75 297 GLN B CA 1
ATOM 4885 C C . GLN B 1 297 ? 17.672 0.151 10.469 1 96.75 297 GLN B C 1
ATOM 4887 O O . GLN B 1 297 ? 16.625 -0.161 11.016 1 96.75 297 GLN B O 1
ATOM 4892 N N . ASN B 1 298 ? 18.156 -0.48 9.398 1 94.44 298 ASN B N 1
ATOM 4893 C CA . ASN B 1 298 ? 17.359 -1.467 8.68 1 94.44 298 ASN B CA 1
ATOM 4894 C C . ASN B 1 298 ? 17.875 -2.883 8.906 1 94.44 298 ASN B C 1
ATOM 4896 O O . ASN B 1 298 ? 17.406 -3.832 8.281 1 94.44 298 ASN B O 1
ATOM 4900 N N . SER B 1 299 ? 18.859 -3.105 9.789 1 95.56 299 SER B N 1
ATOM 4901 C CA . SER B 1 299 ? 19.422 -4.426 10.062 1 95.56 299 SER B CA 1
ATOM 4902 C C . SER B 1 299 ? 18.625 -5.156 11.133 1 95.56 299 SER B C 1
ATOM 4904 O O . SER B 1 299 ? 17.859 -4.535 11.883 1 95.56 299 SER B O 1
ATOM 4906 N N . ASN B 1 300 ? 18.844 -6.469 11.227 1 96.31 300 ASN B N 1
ATOM 4907 C CA . ASN B 1 300 ? 18.219 -7.246 12.289 1 96.31 300 ASN B CA 1
ATOM 4908 C C . ASN B 1 300 ? 18.641 -6.754 13.672 1 96.31 300 ASN B C 1
ATOM 4910 O O . ASN B 1 300 ? 17.859 -6.816 14.625 1 96.31 300 ASN B O 1
ATOM 4914 N N . LYS B 1 301 ? 19.859 -6.25 13.773 1 96.62 301 LYS B N 1
ATOM 4915 C CA . LYS B 1 301 ? 20.359 -5.746 15.055 1 96.62 301 LYS B CA 1
ATOM 4916 C C . LYS B 1 301 ? 19.594 -4.496 15.484 1 96.62 301 LYS B C 1
ATOM 4918 O O . LYS B 1 301 ? 19.703 -4.07 16.641 1 96.62 301 LYS B O 1
ATOM 4923 N N . ASP B 1 302 ? 18.859 -3.865 14.539 1 96.62 302 ASP B N 1
ATOM 4924 C CA . ASP B 1 302 ? 18.141 -2.629 14.828 1 96.62 302 ASP B CA 1
ATOM 4925 C C . ASP B 1 302 ? 16.688 -2.916 15.195 1 96.62 302 ASP B C 1
ATOM 4927 O O . ASP B 1 302 ? 15.906 -1.991 15.414 1 96.62 302 ASP B O 1
ATOM 4931 N N . LEU B 1 303 ? 16.266 -4.16 15.312 1 95.75 303 LEU B N 1
ATOM 4932 C CA . LEU B 1 303 ? 14.875 -4.543 15.578 1 95.75 303 LEU B CA 1
ATOM 4933 C C . LEU B 1 303 ? 14.422 -4.008 16.938 1 95.75 303 LEU B C 1
ATOM 4935 O O . LEU B 1 303 ? 13.242 -3.686 17.109 1 95.75 303 LEU B O 1
ATOM 4939 N N . HIS B 1 304 ? 15.336 -3.85 17.812 1 94.25 304 HIS B N 1
ATOM 4940 C CA . HIS B 1 304 ? 14.992 -3.439 19.172 1 94.25 304 HIS B CA 1
ATOM 4941 C C . HIS B 1 304 ? 14.469 -2.008 19.203 1 94.25 304 HIS B C 1
ATOM 4943 O O . HIS B 1 304 ? 13.797 -1.605 20.156 1 94.25 304 HIS B O 1
ATOM 4949 N N . PHE B 1 305 ? 14.742 -1.219 18.188 1 94.44 305 PHE B N 1
ATOM 4950 C CA . PHE B 1 305 ? 14.242 0.15 18.125 1 94.44 305 PHE B CA 1
ATOM 4951 C C . PHE B 1 305 ? 12.719 0.167 18.016 1 94.44 305 PHE B C 1
ATOM 4953 O O . PHE B 1 305 ? 12.078 1.172 18.328 1 94.44 305 PHE B O 1
ATOM 4960 N N . ARG B 1 306 ? 12.109 -0.904 17.516 1 95.38 306 ARG B N 1
ATOM 4961 C CA . ARG B 1 306 ? 10.656 -0.983 17.469 1 95.38 306 ARG B CA 1
ATOM 4962 C C . ARG B 1 306 ? 10.055 -0.96 18.875 1 95.38 306 ARG B C 1
ATOM 4964 O O . ARG B 1 306 ? 9 -0.366 19.094 1 95.38 306 ARG B O 1
ATOM 4971 N N . ASP B 1 307 ? 10.773 -1.543 19.812 1 94.5 307 ASP B N 1
ATOM 4972 C CA . ASP B 1 307 ? 10.352 -1.5 21.203 1 94.5 307 ASP B CA 1
ATOM 4973 C C . ASP B 1 307 ? 10.336 -0.067 21.734 1 94.5 307 ASP B C 1
ATOM 4975 O O . ASP B 1 307 ? 9.469 0.303 22.516 1 94.5 307 ASP B O 1
ATOM 4979 N N . SER B 1 308 ? 11.305 0.688 21.281 1 95.06 308 SER B N 1
ATOM 4980 C CA . SER B 1 308 ? 11.398 2.084 21.703 1 95.06 308 SER B CA 1
ATOM 4981 C C . SER B 1 308 ? 10.211 2.889 21.172 1 95.06 308 SER B C 1
ATOM 4983 O O . SER B 1 308 ? 9.938 3.988 21.672 1 95.06 308 SER B O 1
ATOM 4985 N N . LEU B 1 309 ? 9.508 2.332 20.203 1 96.81 309 LEU B N 1
ATOM 4986 C CA . LEU B 1 309 ? 8.32 2.969 19.656 1 96.81 309 LEU B CA 1
ATOM 4987 C C . LEU B 1 309 ? 7.051 2.277 20.156 1 96.81 309 LEU B C 1
ATOM 4989 O O . LEU B 1 309 ? 5.941 2.643 19.75 1 96.81 309 LEU B O 1
ATOM 4993 N N . GLY B 1 310 ? 7.199 1.286 21.031 1 96.19 310 GLY B N 1
ATOM 4994 C CA . GLY B 1 310 ? 6.074 0.513 21.531 1 96.19 310 GLY B CA 1
ATOM 4995 C C . GLY B 1 310 ? 5.395 -0.314 20.453 1 96.19 310 GLY B C 1
ATOM 4996 O O . GLY B 1 310 ? 4.176 -0.51 20.5 1 96.19 310 GLY B O 1
ATOM 4997 N N . LEU B 1 311 ? 6.141 -0.667 19.531 1 94.06 311 LEU B N 1
ATOM 4998 C CA . LEU B 1 311 ? 5.594 -1.394 18.391 1 94.06 311 LEU B CA 1
ATOM 4999 C C . LEU B 1 311 ? 6.035 -2.854 18.406 1 94.06 311 LEU B C 1
ATOM 5001 O O . LEU B 1 311 ? 7.133 -3.168 18.875 1 94.06 311 LEU B O 1
#

Solvent-accessible surface area (backbone atoms only — not comparable to full-atom values): 33721 Å² total; per-residue (Å²): 136,86,77,77,78,79,78,82,78,82,80,81,79,80,82,78,81,79,79,78,78,72,74,75,72,74,69,72,72,71,74,72,67,70,75,76,70,76,73,84,54,72,63,48,86,78,53,68,70,53,46,61,66,49,69,63,75,39,27,44,38,34,26,24,48,24,33,41,58,53,79,49,39,76,23,63,37,40,30,37,44,37,38,35,62,44,44,24,26,72,86,63,65,18,45,34,88,76,67,56,92,74,36,42,54,18,40,31,37,37,39,36,40,38,36,46,39,18,51,41,53,39,46,35,40,36,38,34,36,29,40,64,29,67,42,55,72,40,47,36,37,37,34,39,39,40,38,81,91,45,54,36,40,38,36,36,40,56,61,99,40,34,38,35,44,35,40,32,53,46,60,93,60,16,74,40,75,53,76,39,80,84,60,49,49,50,64,44,50,65,52,38,42,53,72,45,52,88,72,57,84,66,43,80,44,57,33,23,67,39,63,64,57,31,63,76,67,71,48,82,89,52,72,37,61,28,47,28,49,75,47,77,53,91,66,30,28,44,40,35,42,32,24,71,91,69,51,31,38,40,35,42,31,22,34,63,55,87,72,24,53,76,48,33,38,37,40,35,30,74,27,43,56,84,90,56,47,40,78,40,64,22,38,33,38,63,66,26,69,50,76,41,51,60,91,78,26,48,43,78,89,29,38,65,53,22,54,68,37,76,94,131,87,74,76,78,76,80,78,87,76,78,76,76,78,78,77,78,77,75,77,77,70,73,74,71,74,69,71,74,68,72,70,68,69,75,77,70,77,71,85,52,73,63,48,86,78,53,68,70,53,46,61,66,48,68,63,75,38,25,44,40,35,25,23,48,24,34,41,60,52,79,50,39,75,21,64,37,39,31,38,43,36,38,36,60,46,45,25,26,72,87,66,65,20,44,35,89,75,67,56,93,74,38,41,54,18,39,30,35,38,39,36,39,38,34,46,38,17,51,40,52,39,44,36,41,37,39,35,35,30,40,64,30,68,43,57,73,40,49,33,39,37,33,40,39,41,38,81,90,46,52,37,40,37,35,36,40,54,61,98,39,35,39,33,45,37,40,33,52,46,59,93,60,16,72,41,76,52,74,39,79,83,61,50,48,49,64,45,50,65,52,38,42,50,71,46,52,88,72,56,84,65,44,81,44,56,31,23,66,39,65,64,57,32,63,76,67,69,49,83,91,52,72,38,61,28,45,27,48,75,46,77,55,91,66,29,28,42,39,34,41,33,24,71,91,69,50,29,36,38,37,42,31,23,33,62,56,88,73,24,52,75,47,34,38,38,40,34,29,73,28,42,57,84,89,56,49,41,78,39,62,22,38,33,37,64,66,26,72,48,76,40,51,60,93,78,26,50,44,78,89,29,36,64,54,22,55,68,36,74,93

Radius of gyration: 33.42 Å; Cα contacts (8 Å, |Δi|>4): 1398; chains: 2; bounding box: 129×79×127 Å

Organism: Cellulophaga lytica (strain ATCC 23178 / DSM 7489 / JCM 8516 / NBRC 14961 / NCIMB 1423 / VKM B-1433 / Cy l20) (NCBI:txid867900)

Sequence (622 aa):
MKKLVELGIIAATLLVSNACKEKIQTQDVAAVTPEKVIEKKEPKPLSNQFKKYWYNGTAEITSYNLEQARYGELRKGSAVLVFVTEPFSAKKQVKADNPDKTSVPVLKLNSTKKFYTGIYPYSVMSSTFYPVGDNSASLKITNSVQEWCGQVFFQLNNKDKFEVSSFSYFESEGDKNFSLDKNILENDLWAKIRINPDSLPTGKLQIIPSFQYIRFSHKKLKAYTANITKTQKDNVTVYSIDYPDLKRNLTITYTTAFPHTIESFTETHKSGFGTDIKTLTTKATLNKRINTAYWQQNSNKDLHFRDSLGLMKKLVELGIIAATLLVSNACKEKIQTQDVAAVTPEKVIEKKEPKPLSNQFKKYWYNGTAEITSYNLEQARYGELRKGSAVLVFVTEPFSAKKQVKADNPDKTSVPVLKLNSTKKFYTGIYPYSVMSSTFYPVGDNSASLKITNSVQEWCGQVFFQLNNKDKFEVSSFSYFESEGDKNFSLDKNILENDLWAKIRINPDSLPTGKLQIIPSFQYIRFSHKKLKAYTANITKTQKDNVTVYSIDYPDLKRNLTITYTTAFPHTIESFTETHKSGFGTDIKTLTTKATLNKRINTAYWQQNSNKDLHFRDSLGL

Secondary structure (DSSP, 8-state):
----------------------------------------PPPPPPPHHHHHHHSSS-EEEEEEEEEEEETTEEEEEEEEEEEEEEEEETTTTEE-SS--TTEEEEEEEEEEEEEEETTEEEEEEEEEEEETT-SSS-SEEEEEEEETTEEEEEEEEESSSEEEEEE-SSTTT-EEEEEE---EEHHHHHHHHHH-GGG---EEEEEEPPHHHHHHHT---S-EEEEEEEEEETTEEEEEEEEGGGTEEEEEEEESSTT--EEEEEEEEEESSGGG-EEEEEEEEEEEEEEE-GGG--SGGGTTHHHHTT-/----------------------------------------PPPPPPPHHHHHHHSSS-EEEEEEEEEEEETTEEEEEEEEEEEEEEEEETTTTEE-SS--TTEEEEEEEEEEEEEEETTEEEEEEEEEEEETT-SSS-SEEEEEEEETTEEEEEEEEESSSEEEEEE-SSTTT-EEEEEE---EEHHHHHHHHHH-GGG---EEEEEE--HHHHHHHT---S-EEEEEEEEEETTEEEEEEEEGGGTEEEEEEEESSTT--EEEEEEEEEESSGGG-EEEEEEEEEEEEEEE-GGG--SGGGTTHHHHTT-

Nearest PDB structures (foldseek):
  2h1t-assembly1_B  TM=5.528E-01  e=2.090E-02  Pseudomonas aeruginosa
  5g26-assembly1_A  TM=2.883E-01  e=2.712E-02  Escherichia coli O157
  4ggt-assembly1_A  TM=4.216E-01  e=5.792E+00  Bradyrhizobium diazoefficiens USDA 110
  5o68-assembly4_J  TM=1.562E-01  e=5.498E+00  Pseudomonas sp. 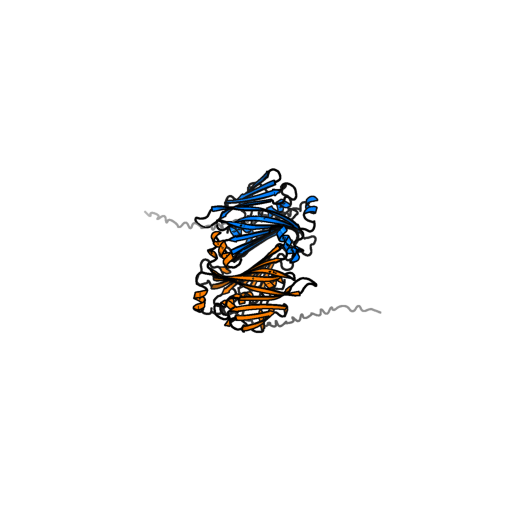UK4
  2h1t-assembly1_B  TM=5.460E-01  e=1.764E-02  Pseudomonas aeruginosa

pLDDT: mean 87.6, std 22.63, range [20.89, 98.94]